Protein AF-A0A2G2KDD6-F1 (afdb_monomer_lite)

pLDDT: mean 75.96, std 19.46, range [23.91, 97.25]

Secondary structure (DSSP, 8-state):
---EEEEEETTEEEEE-SS-EEEEEEEEEETTEEEEEEEE-SSSTTPEEEEEEETTEEEE-----TTTTHHHHHBS---HHHHHHHHTTTT-EEEE--SSSEEEEEES--HHHHTTTBS-SEEEEEEETTTTEEEEEEEE----GGGHHHHHHHHHHHHT-S-------EEEEEEEEEEE-TT-S--SS-HHHHHHHHTT-EEEEEGGG--EE--HHHHS-TTHHHHHHHHHT---S-EEEE---S--S-S-EEEETTTEEEEEETTEEEEEEE--GGGHHHHHHHGGGS---------------------PEESS----TT-----TT-EEPPTTS--GGGTT-EEEEEEEEEEETTEEEEEEEEE-TTS-EEEEEEEE-TTS-EEEEEEEEETHHHHTSSEEEEEEE-TT-EEEEEEEEEETTEEEEEEEEEEEE-TTS-EEEPP---

Radius of gyration: 27.18 Å; chains: 1; bounding box: 57×74×74 Å

Structure (mmCIF, N/CA/C/O backbone):
data_AF-A0A2G2KDD6-F1
#
_entry.id   AF-A0A2G2KDD6-F1
#
loop_
_atom_site.group_PDB
_atom_site.id
_atom_site.type_symbol
_atom_site.label_atom_id
_atom_site.label_alt_id
_atom_site.label_comp_id
_atom_site.label_asym_id
_atom_site.label_entity_id
_atom_site.label_seq_id
_atom_site.pdbx_PDB_ins_code
_atom_site.Cartn_x
_atom_site.Cartn_y
_atom_site.Cartn_z
_atom_site.occupancy
_atom_site.B_iso_or_equiv
_atom_site.auth_seq_id
_atom_site.auth_comp_id
_atom_site.auth_asym_id
_atom_site.auth_atom_id
_atom_site.pdbx_PDB_model_num
ATOM 1 N N . MET A 1 1 ? -20.184 -15.729 -10.595 1.00 48.69 1 MET A N 1
ATOM 2 C CA . MET A 1 1 ? -18.726 -15.557 -10.442 1.00 48.69 1 MET A CA 1
ATOM 3 C C . MET A 1 1 ? -18.075 -16.156 -11.682 1.00 48.69 1 MET A C 1
ATOM 5 O O . MET A 1 1 ? -18.224 -17.353 -11.896 1.00 48.69 1 MET A O 1
ATOM 9 N N . TYR A 1 2 ? -17.513 -15.329 -12.568 1.00 55.03 2 TYR A N 1
ATOM 10 C CA . TYR A 1 2 ? -16.900 -15.782 -13.824 1.00 55.03 2 TYR A CA 1
ATOM 11 C C . TYR A 1 2 ? -15.396 -15.955 -13.609 1.00 55.03 2 TYR A C 1
ATOM 13 O O . TYR A 1 2 ? -14.628 -15.041 -13.879 1.00 55.03 2 TYR A O 1
ATOM 21 N N . ASN A 1 3 ? -14.990 -17.127 -13.121 1.00 68.44 3 ASN A N 1
ATOM 22 C CA . ASN A 1 3 ? -13.578 -17.499 -13.069 1.00 68.44 3 ASN A CA 1
ATOM 23 C C . ASN A 1 3 ? -13.295 -18.413 -14.259 1.00 68.44 3 ASN A C 1
ATOM 25 O O . ASN A 1 3 ? -13.936 -19.456 -14.396 1.00 68.44 3 ASN A O 1
ATOM 29 N N . ASN A 1 4 ? -12.371 -18.024 -15.135 1.00 82.62 4 ASN A N 1
ATOM 30 C CA . ASN A 1 4 ? -12.001 -18.831 -16.294 1.00 82.62 4 ASN A CA 1
ATOM 31 C C . ASN A 1 4 ? -10.541 -19.271 -16.182 1.00 82.62 4 ASN A C 1
ATOM 33 O O . ASN A 1 4 ? -9.642 -18.434 -16.122 1.00 82.62 4 ASN A O 1
ATOM 37 N N . ILE A 1 5 ? -10.296 -20.581 -16.164 1.00 87.19 5 ILE A N 1
ATOM 38 C CA . ILE A 1 5 ? -8.936 -21.126 -16.162 1.00 87.19 5 ILE A CA 1
ATOM 39 C C . ILE A 1 5 ? -8.320 -20.844 -17.531 1.00 87.19 5 ILE A C 1
ATOM 41 O O . ILE A 1 5 ? -8.772 -21.355 -18.553 1.00 87.19 5 ILE A O 1
ATOM 45 N N . LYS A 1 6 ? -7.277 -20.021 -17.551 1.00 86.12 6 LYS A N 1
ATOM 46 C CA . LYS A 1 6 ? -6.586 -19.614 -18.777 1.00 86.12 6 LYS A CA 1
ATOM 47 C C . LYS A 1 6 ? -5.506 -20.610 -19.163 1.00 86.12 6 LYS A C 1
ATOM 49 O O . LYS A 1 6 ? -5.328 -20.888 -20.345 1.00 86.12 6 LYS A O 1
ATOM 54 N N . TYR A 1 7 ? -4.810 -21.164 -18.174 1.00 84.38 7 TYR A N 1
ATOM 55 C CA . TYR A 1 7 ? -3.899 -22.282 -18.374 1.00 84.38 7 TYR A CA 1
ATOM 56 C C . TYR A 1 7 ? -3.747 -23.107 -17.097 1.00 84.38 7 TYR A C 1
ATOM 58 O O . TYR A 1 7 ? -3.849 -22.588 -15.988 1.00 84.38 7 TYR A O 1
ATOM 66 N N . LEU A 1 8 ? -3.442 -24.389 -17.274 1.00 87.62 8 LEU A N 1
ATOM 67 C CA . LEU A 1 8 ? -3.068 -25.313 -16.210 1.00 87.62 8 LEU A CA 1
ATOM 68 C C . LEU A 1 8 ? -1.795 -26.049 -16.648 1.00 87.62 8 LEU A C 1
ATOM 70 O O . LEU A 1 8 ? -1.767 -26.678 -17.706 1.00 87.62 8 LEU A O 1
ATOM 74 N N . LYS A 1 9 ? -0.739 -25.934 -15.848 1.00 84.56 9 LYS A N 1
ATOM 75 C CA . LYS A 1 9 ? 0.576 -26.567 -16.016 1.00 84.56 9 LYS A CA 1
ATOM 76 C C . LYS A 1 9 ? 0.897 -27.392 -14.761 1.00 84.56 9 LYS A C 1
ATOM 78 O O . LYS A 1 9 ? 0.254 -27.176 -13.736 1.00 84.56 9 LYS A O 1
ATOM 83 N N . PRO A 1 10 ? 1.881 -28.312 -14.800 1.00 83.88 10 PRO A N 1
ATOM 84 C CA . PRO A 1 10 ? 2.167 -29.202 -13.671 1.00 83.88 10 PRO A CA 1
ATOM 85 C C . PRO A 1 10 ? 2.389 -28.496 -12.326 1.00 83.88 10 PRO A C 1
ATOM 87 O O . PRO A 1 10 ? 2.001 -29.036 -11.299 1.00 83.88 10 PRO A O 1
ATOM 90 N N . ASN A 1 11 ? 2.978 -27.299 -12.336 1.00 88.69 11 ASN A N 1
ATOM 91 C CA . ASN A 1 11 ? 3.275 -26.517 -11.138 1.00 88.69 11 ASN A CA 1
ATOM 92 C C . ASN A 1 11 ? 2.572 -25.152 -11.102 1.00 88.69 11 ASN A C 1
ATOM 94 O O . ASN A 1 11 ? 2.824 -24.388 -10.177 1.00 88.69 11 ASN A O 1
ATOM 98 N N . THR A 1 12 ? 1.724 -24.825 -12.083 1.00 90.94 12 THR A N 1
ATOM 99 C CA . THR A 1 12 ? 1.201 -23.458 -12.251 1.00 90.94 12 THR A CA 1
ATOM 100 C C . THR A 1 12 ? -0.223 -23.457 -12.779 1.00 90.94 12 THR A C 1
ATOM 102 O O . THR A 1 12 ? -0.544 -24.150 -13.743 1.00 90.94 12 THR A O 1
ATOM 105 N N . LEU A 1 13 ? -1.067 -22.613 -12.204 1.00 89.88 13 LEU A N 1
ATOM 106 C CA . LEU A 1 13 ? -2.443 -22.377 -12.610 1.00 89.88 13 LEU A CA 1
ATOM 107 C C . LEU A 1 13 ? -2.642 -20.880 -12.857 1.00 89.88 13 LEU A C 1
ATOM 109 O O . LEU A 1 13 ? -2.355 -20.063 -11.988 1.00 89.88 13 LEU A O 1
ATOM 113 N N . GLY A 1 14 ? -3.142 -20.531 -14.040 1.00 88.25 14 GLY A N 1
ATOM 114 C CA . GLY A 1 14 ? -3.530 -19.170 -14.395 1.00 88.25 14 GLY A CA 1
ATOM 115 C C . GLY A 1 14 ? -5.047 -19.051 -14.464 1.00 88.25 14 GLY A C 1
ATOM 116 O O . GLY A 1 14 ? -5.688 -19.779 -15.228 1.00 88.25 14 GLY A O 1
ATOM 117 N N . ILE A 1 15 ? -5.625 -18.135 -13.692 1.00 85.75 15 ILE A N 1
ATOM 118 C CA . ILE A 1 15 ? -7.070 -17.926 -13.585 1.00 85.75 15 ILE A CA 1
ATOM 119 C C . ILE A 1 15 ? -7.381 -16.481 -13.955 1.00 85.75 15 ILE A C 1
ATOM 121 O O . ILE A 1 15 ? -6.818 -15.548 -13.399 1.00 85.75 15 ILE A O 1
ATOM 125 N N . GLN A 1 16 ? -8.310 -16.295 -14.884 1.00 81.75 16 GLN A N 1
ATOM 126 C CA . GLN A 1 16 ? -8.966 -15.013 -15.078 1.00 81.75 16 GLN A CA 1
ATOM 127 C C . GLN A 1 16 ? -10.096 -14.882 -14.064 1.00 81.75 16 GLN A C 1
ATOM 129 O O . GLN A 1 16 ? -11.011 -15.708 -14.063 1.00 81.75 16 GLN A O 1
ATOM 134 N N . VAL A 1 17 ? -10.038 -13.838 -13.260 1.00 77.94 17 VAL A N 1
ATOM 135 C CA . VAL A 1 17 ? -11.069 -13.372 -12.336 1.00 77.94 17 VAL A CA 1
ATOM 136 C C . VAL A 1 17 ? -11.617 -12.017 -12.824 1.00 77.94 17 VAL A C 1
ATOM 138 O O . VAL A 1 17 ? -11.242 -11.545 -13.903 1.00 77.94 17 VAL A O 1
ATOM 141 N N . VAL A 1 18 ? -12.576 -11.434 -12.096 1.00 72.44 18 VAL A N 1
ATOM 142 C CA . VAL A 1 18 ? -13.334 -10.239 -12.530 1.00 72.44 18 VAL A CA 1
ATOM 143 C C . VAL A 1 18 ? -12.451 -8.996 -12.631 1.00 72.44 18 VAL A C 1
ATOM 145 O O . VAL A 1 18 ? -12.597 -8.225 -13.573 1.00 72.44 18 VAL A O 1
ATOM 148 N N . ASP A 1 19 ? -11.535 -8.832 -11.686 1.00 68.88 19 ASP A N 1
ATOM 149 C CA . ASP A 1 19 ? -10.573 -7.733 -11.600 1.00 68.88 19 ASP A CA 1
ATOM 150 C C . ASP A 1 19 ? -9.316 -7.979 -12.447 1.00 68.88 19 ASP A C 1
ATOM 152 O O . ASP A 1 19 ? -8.638 -7.025 -12.801 1.00 68.88 19 ASP A O 1
ATOM 156 N N . GLY A 1 20 ? -9.055 -9.219 -12.886 1.00 72.44 20 GLY A N 1
ATOM 157 C CA . GLY A 1 20 ? -8.126 -9.527 -13.981 1.00 72.44 20 GLY A CA 1
ATOM 158 C C . GLY A 1 20 ? -7.451 -10.899 -13.876 1.00 72.44 20 GLY A C 1
ATOM 159 O O . GLY A 1 20 ? -8.144 -11.912 -13.855 1.00 72.44 20 GLY A O 1
ATOM 160 N N . PHE A 1 21 ? -6.120 -10.985 -13.964 1.00 78.38 21 PHE A N 1
ATOM 161 C CA . PHE A 1 21 ? -5.413 -12.263 -14.133 1.00 78.38 21 PHE A CA 1
ATOM 162 C C . PHE A 1 21 ? -4.588 -12.649 -12.909 1.00 78.38 21 PHE A C 1
ATOM 164 O O . PHE A 1 21 ? -3.658 -11.943 -12.528 1.00 78.38 21 PHE A O 1
ATOM 171 N N . TRP A 1 22 ? -4.884 -13.806 -12.328 1.00 82.06 22 TRP A N 1
ATOM 172 C CA . TRP A 1 22 ? -4.169 -14.343 -11.177 1.00 82.06 22 TRP A CA 1
ATOM 173 C C . TRP A 1 22 ? -3.354 -15.562 -11.584 1.00 82.06 22 TRP A C 1
ATOM 175 O O . TRP A 1 22 ? -3.821 -16.422 -12.336 1.00 82.06 22 TRP A O 1
ATOM 185 N N . THR A 1 23 ? -2.137 -15.660 -11.058 1.00 84.94 23 THR A N 1
ATOM 186 C CA . THR A 1 23 ? -1.315 -16.867 -11.205 1.00 84.94 23 THR A CA 1
ATOM 187 C C . THR A 1 23 ? -1.037 -17.471 -9.845 1.00 84.94 23 THR A C 1
ATOM 189 O O . THR A 1 23 ? -0.667 -16.750 -8.928 1.00 84.94 23 THR A O 1
ATOM 192 N N . LEU A 1 24 ? -1.159 -18.790 -9.736 1.00 89.19 24 LEU A N 1
ATOM 193 C CA . LEU A 1 24 ? -0.722 -19.582 -8.593 1.00 89.19 24 LEU A CA 1
ATOM 194 C C . LEU A 1 24 ? 0.336 -20.574 -9.064 1.00 89.19 24 LEU A C 1
ATOM 196 O O . LEU A 1 24 ? 0.113 -21.293 -10.035 1.00 89.19 24 LEU A O 1
ATOM 200 N N . SER A 1 25 ? 1.469 -20.631 -8.371 1.00 90.19 25 SER A N 1
ATOM 201 C CA . SER A 1 25 ? 2.602 -21.496 -8.712 1.00 90.19 25 SER A CA 1
ATOM 202 C C . SER A 1 25 ? 3.113 -22.222 -7.478 1.00 90.19 25 SER A C 1
ATOM 204 O O . SER A 1 25 ? 3.198 -21.619 -6.414 1.00 90.19 25 SER A O 1
ATOM 206 N N . ILE A 1 26 ? 3.475 -23.494 -7.616 1.00 91.25 26 ILE A N 1
ATOM 207 C CA . ILE A 1 26 ? 3.926 -24.350 -6.517 1.00 91.25 26 ILE A CA 1
ATOM 208 C C . ILE A 1 26 ? 5.371 -24.788 -6.772 1.00 91.25 26 ILE A C 1
ATOM 210 O O . ILE A 1 26 ? 5.680 -25.342 -7.825 1.00 91.25 26 ILE A O 1
ATOM 214 N N . TYR A 1 27 ? 6.246 -24.577 -5.792 1.00 89.38 27 TYR A N 1
ATOM 215 C CA . TYR A 1 27 ? 7.662 -24.944 -5.836 1.00 89.38 27 TYR A CA 1
ATOM 216 C C . TYR A 1 27 ? 7.973 -25.942 -4.723 1.00 89.38 27 TYR A C 1
ATOM 218 O O . TYR A 1 27 ? 7.815 -25.639 -3.544 1.00 89.38 27 TYR A O 1
ATOM 226 N N . GLU A 1 28 ? 8.401 -27.150 -5.079 1.00 89.69 28 GLU A N 1
ATOM 227 C CA . GLU A 1 28 ? 8.675 -28.216 -4.109 1.00 89.69 28 GLU A CA 1
ATOM 228 C C . GLU A 1 28 ? 10.128 -28.178 -3.615 1.00 89.69 28 GLU A C 1
ATOM 230 O O . GLU A 1 28 ? 11.074 -28.314 -4.403 1.00 89.69 28 GLU A O 1
ATOM 235 N N . PHE A 1 29 ? 10.301 -28.053 -2.295 1.00 80.06 29 PHE A N 1
ATOM 236 C CA . PHE A 1 29 ? 11.609 -28.106 -1.640 1.00 80.06 29 PHE A CA 1
ATOM 237 C C . PHE A 1 29 ? 11.985 -29.529 -1.228 1.00 80.06 29 PHE A C 1
ATOM 239 O O . PHE A 1 29 ? 13.093 -29.985 -1.512 1.00 80.06 29 PHE A O 1
ATOM 246 N N . ASN A 1 30 ? 11.071 -30.223 -0.548 1.00 81.31 30 ASN A N 1
ATOM 247 C CA . ASN A 1 30 ? 11.220 -31.615 -0.133 1.00 81.31 30 ASN A CA 1
ATOM 248 C C . ASN A 1 30 ? 9.843 -32.285 0.035 1.00 81.31 30 ASN A C 1
ATOM 250 O O . ASN A 1 30 ? 8.805 -31.667 -0.207 1.00 81.31 30 ASN A O 1
ATOM 254 N N . GLU A 1 31 ? 9.833 -33.566 0.417 1.00 80.75 31 GLU A N 1
ATOM 255 C CA . GLU A 1 31 ? 8.589 -34.299 0.670 1.00 80.75 31 GLU A CA 1
ATOM 256 C C . GLU A 1 31 ? 7.738 -33.568 1.722 1.00 80.75 31 GLU A C 1
ATOM 258 O O . GLU A 1 31 ? 8.178 -33.348 2.850 1.00 80.75 31 GLU A O 1
ATOM 263 N N . ASN A 1 32 ? 6.507 -33.209 1.342 1.00 81.38 32 ASN A N 1
ATOM 264 C CA . ASN A 1 32 ? 5.528 -32.481 2.161 1.00 81.38 32 ASN A CA 1
ATOM 265 C C . ASN A 1 32 ? 5.896 -31.032 2.519 1.00 81.38 32 ASN A C 1
ATOM 267 O O . ASN A 1 32 ? 5.319 -30.487 3.463 1.00 81.38 32 ASN A O 1
ATOM 271 N N . HIS A 1 33 ? 6.811 -30.408 1.774 1.00 84.56 33 HIS A N 1
ATOM 272 C CA . HIS A 1 33 ? 7.080 -28.976 1.863 1.00 84.56 33 HIS A CA 1
ATOM 273 C C . HIS A 1 33 ? 7.132 -28.361 0.469 1.00 84.56 33 HIS A C 1
ATOM 275 O O . HIS A 1 33 ? 8.070 -28.565 -0.313 1.00 84.56 33 HIS A O 1
ATOM 281 N N . SER A 1 34 ? 6.134 -27.539 0.200 1.00 87.56 34 SER A N 1
ATOM 282 C CA . SER A 1 34 ? 6.067 -26.738 -1.006 1.00 87.56 34 SER A CA 1
ATOM 283 C C . SER A 1 34 ? 5.897 -25.279 -0.639 1.00 87.56 34 SER A C 1
ATOM 285 O O . SER A 1 34 ? 5.432 -24.937 0.445 1.00 87.56 34 SER A O 1
ATOM 287 N N . PHE A 1 35 ? 6.259 -24.420 -1.568 1.00 84.06 35 PHE A N 1
ATOM 288 C CA . PHE A 1 35 ? 6.006 -23.004 -1.490 1.00 84.06 35 PHE A CA 1
ATOM 289 C C . PHE A 1 35 ? 5.019 -22.604 -2.565 1.00 84.06 35 PHE A C 1
ATOM 291 O O . PHE A 1 35 ? 5.130 -23.056 -3.703 1.00 84.06 35 PHE A O 1
ATOM 298 N N . ILE A 1 36 ? 4.063 -21.763 -2.205 1.00 84.69 36 ILE A N 1
ATOM 299 C CA . ILE A 1 36 ? 3.046 -21.261 -3.112 1.00 84.69 36 ILE A CA 1
ATOM 300 C C . ILE A 1 36 ? 3.358 -19.793 -3.374 1.00 84.69 36 ILE A C 1
ATOM 302 O O . ILE A 1 36 ? 3.392 -18.990 -2.446 1.00 84.69 36 ILE A O 1
ATOM 306 N N . VAL A 1 37 ? 3.581 -19.459 -4.640 1.00 84.31 37 VAL A N 1
ATOM 307 C CA . VAL A 1 37 ? 3.685 -18.084 -5.131 1.00 84.31 37 VAL A CA 1
ATOM 308 C C . VAL A 1 37 ? 2.374 -17.737 -5.797 1.00 84.31 37 VAL A C 1
ATOM 310 O O . VAL A 1 37 ? 1.948 -18.443 -6.714 1.00 84.31 37 VAL A O 1
ATOM 313 N N . THR A 1 38 ? 1.762 -16.639 -5.380 1.00 82.75 38 THR A N 1
ATOM 314 C CA . THR A 1 38 ? 0.627 -16.066 -6.099 1.00 82.75 38 THR A CA 1
ATOM 315 C C . THR A 1 38 ? 0.957 -14.659 -6.562 1.00 82.75 38 THR A C 1
ATOM 317 O O . THR A 1 38 ? 1.702 -13.949 -5.893 1.00 82.75 38 THR A O 1
ATOM 320 N N . ASN A 1 39 ? 0.442 -14.278 -7.724 1.00 75.44 39 ASN A N 1
ATOM 321 C CA . ASN A 1 39 ? 0.546 -12.919 -8.237 1.00 75.44 39 ASN A CA 1
ATOM 322 C C . ASN A 1 39 ? -0.846 -12.431 -8.640 1.00 75.44 39 ASN A C 1
ATOM 324 O O . ASN A 1 39 ? -1.524 -13.117 -9.419 1.00 75.44 39 ASN A O 1
ATOM 328 N N . ASN A 1 40 ? -1.221 -11.259 -8.128 1.00 67.19 40 ASN A N 1
ATOM 329 C CA . ASN A 1 40 ? -2.346 -10.474 -8.613 1.00 67.19 40 ASN A CA 1
ATOM 330 C C . ASN A 1 40 ? -1.846 -9.432 -9.636 1.00 67.19 40 ASN A C 1
ATOM 332 O O . ASN A 1 40 ? -1.240 -8.433 -9.259 1.00 67.19 40 ASN A O 1
ATOM 336 N N . ILE A 1 41 ? -2.100 -9.654 -10.934 1.00 57.66 41 ILE A N 1
ATOM 337 C CA . ILE A 1 41 ? -1.591 -8.794 -12.028 1.00 57.66 41 ILE A CA 1
ATOM 338 C C . ILE A 1 41 ? -2.338 -7.437 -12.120 1.00 57.66 41 ILE A C 1
ATOM 340 O O . ILE A 1 41 ? -2.018 -6.593 -12.951 1.00 57.66 41 ILE A O 1
ATOM 344 N N . VAL A 1 42 ? -3.354 -7.190 -11.291 1.00 49.00 42 VAL A N 1
ATOM 345 C CA . VAL A 1 42 ? -4.355 -6.126 -11.497 1.00 49.00 42 VAL A CA 1
ATOM 346 C C . VAL A 1 42 ? -4.782 -5.499 -10.175 1.00 49.00 42 VAL A C 1
ATOM 348 O O . VAL A 1 42 ? -5.031 -6.204 -9.205 1.00 49.00 42 VAL A O 1
ATOM 351 N N . GLY A 1 43 ? -4.877 -4.168 -10.147 1.00 41.41 43 GLY A N 1
ATOM 352 C CA . GLY A 1 43 ? -5.317 -3.382 -8.986 1.00 41.41 43 GLY A CA 1
ATOM 353 C C . GLY A 1 43 ? -4.218 -3.096 -7.958 1.00 41.41 43 GLY A C 1
ATOM 354 O O . GLY A 1 43 ? -4.056 -1.951 -7.555 1.00 41.41 43 GLY A O 1
ATOM 355 N N . ASP A 1 44 ? -3.379 -4.084 -7.627 1.00 47.06 44 ASP A N 1
ATOM 356 C CA . ASP A 1 44 ? -2.495 -4.009 -6.447 1.00 47.06 44 ASP A CA 1
ATOM 357 C C . ASP A 1 44 ? -0.993 -3.935 -6.785 1.00 47.06 44 ASP A C 1
ATOM 359 O O . ASP A 1 44 ? -0.163 -4.568 -6.130 1.00 47.06 44 ASP A O 1
ATOM 363 N N . ARG A 1 45 ? -0.614 -3.202 -7.843 1.00 52.00 45 ARG A N 1
ATOM 364 C CA . ARG A 1 45 ? 0.801 -2.976 -8.230 1.00 52.00 45 ARG A CA 1
ATOM 365 C C . ARG A 1 45 ? 1.640 -4.260 -8.416 1.00 52.00 45 ARG A C 1
ATOM 367 O O . ARG A 1 45 ? 2.849 -4.241 -8.202 1.00 52.00 45 ARG A O 1
ATOM 374 N N . ASN A 1 46 ? 1.035 -5.365 -8.867 1.00 58.38 46 ASN A N 1
ATOM 375 C CA . ASN A 1 46 ? 1.704 -6.666 -9.037 1.00 58.38 46 ASN A CA 1
ATOM 376 C C . ASN A 1 46 ? 2.282 -7.257 -7.737 1.00 58.38 46 ASN A C 1
ATOM 378 O O . ASN A 1 46 ? 3.415 -7.750 -7.710 1.00 58.38 46 ASN A O 1
ATOM 382 N N . ASN A 1 47 ? 1.522 -7.211 -6.643 1.00 65.88 47 ASN A N 1
ATOM 383 C CA . ASN A 1 47 ? 1.983 -7.789 -5.389 1.00 65.88 47 ASN A CA 1
ATOM 384 C C . ASN A 1 47 ? 2.114 -9.324 -5.496 1.00 65.88 47 ASN A C 1
ATOM 386 O O . ASN A 1 47 ? 1.157 -10.037 -5.823 1.00 65.88 47 ASN A O 1
ATOM 390 N N . ILE A 1 48 ? 3.311 -9.842 -5.204 1.00 74.94 48 ILE A N 1
ATOM 391 C CA . ILE A 1 48 ? 3.539 -11.279 -5.049 1.00 74.94 48 ILE A CA 1
ATOM 392 C C . ILE A 1 48 ? 3.248 -11.656 -3.603 1.00 74.94 48 ILE A C 1
ATOM 394 O O . ILE A 1 48 ? 3.929 -11.200 -2.688 1.00 74.94 48 ILE A O 1
ATOM 398 N N . GLN A 1 49 ? 2.337 -12.604 -3.407 1.00 76.50 49 GLN A N 1
ATOM 399 C CA . GLN A 1 49 ? 2.150 -13.244 -2.110 1.00 76.50 49 GLN A CA 1
ATOM 400 C C . GLN A 1 49 ? 2.786 -14.625 -2.073 1.00 76.50 49 GLN A C 1
ATOM 402 O O . GLN A 1 49 ? 2.870 -15.339 -3.079 1.00 76.50 49 GLN A O 1
ATOM 407 N N . THR A 1 50 ? 3.228 -15.000 -0.879 1.00 78.75 50 THR A N 1
ATOM 408 C CA . THR A 1 50 ? 4.031 -16.190 -0.654 1.00 78.75 50 THR A CA 1
ATOM 409 C C . THR A 1 50 ? 3.531 -16.996 0.540 1.00 78.75 50 THR A C 1
ATOM 411 O O . THR A 1 50 ? 3.284 -16.461 1.619 1.00 78.75 50 THR A O 1
ATOM 414 N N . PHE A 1 51 ? 3.390 -18.311 0.361 1.00 84.19 51 PHE A N 1
ATOM 415 C CA . PHE A 1 51 ? 2.890 -19.208 1.403 1.00 84.19 51 PHE A CA 1
ATOM 416 C C . PHE A 1 51 ? 3.740 -20.466 1.512 1.00 84.19 51 PHE A C 1
ATOM 418 O O . PHE A 1 51 ? 4.136 -21.056 0.508 1.00 84.19 51 PHE A O 1
ATOM 425 N N . ASN A 1 52 ? 3.937 -20.940 2.737 1.00 84.12 52 ASN A N 1
ATOM 426 C CA . ASN A 1 52 ? 4.430 -22.287 2.982 1.00 84.12 52 ASN A CA 1
ATOM 427 C C . ASN A 1 52 ? 3.269 -23.273 2.985 1.00 84.12 52 ASN A C 1
ATOM 429 O O . ASN A 1 52 ? 2.270 -23.069 3.668 1.00 84.12 52 ASN A O 1
ATOM 433 N N . PHE A 1 53 ? 3.443 -24.383 2.281 1.00 86.88 53 PHE A N 1
ATOM 434 C CA . PHE A 1 53 ? 2.582 -25.548 2.360 1.00 86.88 53 PHE A CA 1
ATOM 435 C C . PHE A 1 53 ? 3.361 -26.701 2.983 1.00 86.88 53 PHE A C 1
ATOM 437 O O . PHE A 1 53 ? 4.161 -27.358 2.317 1.00 86.88 53 PHE A O 1
ATOM 444 N N . ILE A 1 54 ? 3.152 -26.922 4.281 1.00 85.81 54 ILE A N 1
ATOM 445 C CA . ILE A 1 54 ? 3.864 -27.935 5.063 1.00 85.81 54 ILE A CA 1
ATOM 446 C C . ILE A 1 54 ? 2.842 -28.872 5.698 1.00 85.81 54 ILE A C 1
ATOM 448 O O . ILE A 1 54 ? 1.941 -28.420 6.402 1.00 85.81 54 ILE A O 1
ATOM 452 N N . ASN A 1 55 ? 2.989 -30.184 5.491 1.00 86.44 55 ASN A N 1
ATOM 453 C CA . ASN A 1 55 ? 2.131 -31.206 6.112 1.00 86.44 55 ASN A CA 1
ATOM 454 C C . ASN A 1 55 ? 0.622 -30.926 5.940 1.00 86.44 55 ASN A C 1
ATOM 456 O O . ASN A 1 55 ? -0.145 -30.970 6.904 1.00 86.44 55 ASN A O 1
ATOM 460 N N . ASN A 1 56 ? 0.201 -30.617 4.709 1.00 83.62 56 ASN A N 1
ATOM 461 C CA . ASN A 1 56 ? -1.179 -30.260 4.350 1.00 83.62 56 ASN A CA 1
ATOM 462 C C . ASN A 1 56 ? -1.731 -28.998 5.033 1.00 83.62 56 ASN A C 1
ATOM 464 O O . ASN A 1 56 ? -2.947 -28.820 5.105 1.00 83.62 56 ASN A O 1
ATOM 468 N N . LYS A 1 57 ? -0.862 -28.112 5.525 1.00 87.00 57 LYS A N 1
ATOM 469 C CA . LYS A 1 57 ? -1.249 -26.810 6.068 1.00 87.00 57 LYS A CA 1
ATOM 470 C C . LYS A 1 57 ? -0.605 -25.698 5.262 1.00 87.00 57 LYS A C 1
ATOM 472 O O . LYS A 1 57 ? 0.603 -25.720 5.041 1.00 87.00 57 LYS A O 1
ATOM 477 N N . ILE A 1 58 ? -1.426 -24.738 4.849 1.00 86.38 58 ILE A N 1
ATOM 478 C CA . ILE A 1 58 ? -0.964 -23.478 4.275 1.00 86.38 58 ILE A CA 1
ATOM 479 C C . ILE A 1 58 ? -0.750 -22.513 5.438 1.00 86.38 58 ILE A C 1
ATOM 481 O O . ILE A 1 58 ? -1.654 -22.298 6.242 1.00 86.38 58 ILE A O 1
ATOM 485 N N . THR A 1 59 ? 0.445 -21.954 5.532 1.00 81.19 59 THR A N 1
ATOM 486 C CA . THR A 1 59 ? 0.785 -20.884 6.468 1.00 81.19 59 THR A CA 1
ATOM 487 C C . THR A 1 59 ? 1.369 -19.733 5.661 1.00 81.19 59 THR A C 1
ATOM 489 O O . THR A 1 59 ? 2.276 -19.995 4.860 1.00 81.19 59 THR A O 1
ATOM 492 N N . PRO A 1 60 ? 0.903 -18.488 5.853 1.00 73.50 60 PRO A N 1
ATOM 493 C CA . PRO A 1 60 ? 1.570 -17.322 5.288 1.00 73.50 60 PRO A CA 1
ATOM 494 C C . PRO A 1 60 ? 3.056 -17.377 5.640 1.00 73.50 60 PRO A C 1
ATOM 496 O O . PRO A 1 60 ? 3.416 -17.654 6.788 1.00 73.50 60 PRO A O 1
ATOM 499 N N . LEU A 1 61 ? 3.931 -17.199 4.651 1.00 66.62 61 LEU A N 1
ATOM 500 C CA . LEU A 1 61 ? 5.336 -16.990 4.965 1.00 66.62 61 LEU A CA 1
ATOM 501 C C . LEU A 1 61 ? 5.467 -15.513 5.336 1.00 66.62 61 LEU A C 1
ATOM 503 O O . LEU A 1 61 ? 5.087 -14.667 4.531 1.00 66.62 61 LEU A O 1
ATOM 507 N N . LYS A 1 62 ? 6.008 -15.196 6.523 1.00 54.59 62 LYS A N 1
ATOM 508 C CA . LYS A 1 62 ? 6.475 -13.834 6.836 1.00 54.59 62 LYS A CA 1
ATOM 509 C C . LYS A 1 62 ? 7.327 -13.400 5.649 1.00 54.59 62 LYS A C 1
ATOM 511 O O . LYS A 1 62 ? 8.331 -14.069 5.411 1.00 54.59 62 LYS A O 1
ATOM 516 N N . MET A 1 63 ? 6.853 -12.427 4.860 1.00 48.97 63 MET A N 1
ATOM 517 C CA . MET A 1 63 ? 7.313 -12.172 3.490 1.00 48.97 63 MET A CA 1
ATOM 518 C C . MET A 1 63 ? 8.838 -12.062 3.440 1.00 48.97 63 MET A C 1
ATOM 520 O O . MET A 1 63 ? 9.400 -10.976 3.545 1.00 48.97 63 MET A O 1
ATOM 524 N N . ILE A 1 64 ? 9.534 -13.174 3.205 1.00 52.34 64 ILE A N 1
ATOM 525 C CA . ILE A 1 64 ? 10.806 -13.090 2.520 1.00 52.34 64 ILE A CA 1
ATOM 526 C C . ILE A 1 64 ? 10.364 -12.821 1.097 1.00 52.34 64 ILE A C 1
ATOM 528 O O . ILE A 1 64 ? 10.007 -13.745 0.364 1.00 52.34 64 ILE A O 1
ATOM 532 N N . ASN A 1 65 ? 10.273 -11.541 0.740 1.00 60.59 65 ASN A N 1
ATOM 533 C CA . ASN A 1 65 ? 10.047 -11.155 -0.635 1.00 60.59 65 ASN A CA 1
ATOM 534 C C . ASN A 1 65 ? 11.313 -11.565 -1.395 1.00 60.59 65 ASN A C 1
ATOM 536 O O . ASN A 1 65 ? 12.235 -10.776 -1.571 1.00 60.59 65 ASN A O 1
ATOM 540 N N . TRP A 1 66 ? 11.409 -12.843 -1.781 1.00 67.12 66 TRP A N 1
ATOM 541 C CA . TRP A 1 66 ? 12.550 -13.395 -2.520 1.00 67.12 66 TRP A CA 1
ATOM 542 C C . TRP A 1 66 ? 12.818 -12.602 -3.802 1.00 67.12 66 TRP A C 1
ATOM 544 O O . TRP A 1 66 ? 13.944 -12.559 -4.302 1.00 67.12 66 TRP A O 1
ATOM 554 N N . PHE A 1 67 ? 11.779 -11.926 -4.282 1.00 74.06 67 PHE A N 1
ATO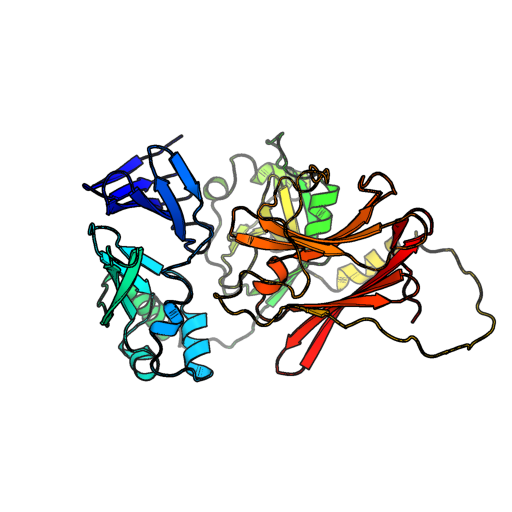M 555 C CA . PHE A 1 67 ? 11.775 -11.072 -5.450 1.00 74.06 67 PHE A CA 1
ATOM 556 C C . PHE A 1 67 ? 11.686 -9.579 -5.093 1.00 74.06 67 PHE A C 1
ATOM 558 O O . PHE A 1 67 ? 11.525 -8.765 -5.985 1.00 74.06 67 PHE A O 1
ATOM 565 N N . GLY A 1 68 ? 11.806 -9.196 -3.822 1.00 71.44 68 GLY A N 1
ATOM 566 C CA . GLY A 1 68 ? 11.738 -7.808 -3.372 1.00 71.44 68 GLY A CA 1
ATOM 567 C C . GLY A 1 68 ? 12.961 -7.014 -3.801 1.00 71.44 68 GLY A C 1
ATOM 568 O O . GLY A 1 68 ? 14.084 -7.540 -3.806 1.00 71.44 68 GLY A O 1
ATOM 569 N N . GLY A 1 69 ? 12.732 -5.759 -4.198 1.00 73.50 69 GLY A N 1
ATOM 570 C CA . GLY A 1 69 ? 13.774 -4.863 -4.691 1.00 73.50 69 GLY A CA 1
ATOM 571 C C . GLY A 1 69 ? 14.542 -5.431 -5.888 1.00 73.50 69 GLY A C 1
ATOM 572 O O . GLY A 1 69 ? 15.733 -5.150 -6.044 1.00 73.50 69 GLY A O 1
ATOM 573 N N . PHE A 1 70 ? 13.929 -6.311 -6.687 1.00 80.62 70 PHE A N 1
ATOM 574 C CA . PHE A 1 70 ? 14.610 -6.947 -7.815 1.00 80.62 70 PHE A CA 1
ATOM 575 C C . PHE A 1 70 ? 14.970 -5.932 -8.901 1.00 80.62 70 PHE A C 1
ATOM 577 O O . PHE A 1 70 ? 15.993 -6.076 -9.563 1.00 80.62 70 PHE A O 1
ATOM 584 N N . GLU A 1 71 ? 14.167 -4.888 -9.043 1.00 83.31 71 GLU A N 1
ATOM 585 C CA . GLU A 1 71 ? 14.360 -3.777 -9.956 1.00 83.31 71 GLU A CA 1
ATOM 586 C C . GLU A 1 71 ? 15.706 -3.081 -9.740 1.00 83.31 71 GLU A C 1
ATOM 588 O O . GLU A 1 71 ? 16.451 -2.853 -10.692 1.00 83.31 71 GLU A O 1
ATOM 593 N N . TYR A 1 72 ? 16.121 -2.899 -8.486 1.00 87.50 72 TYR A N 1
ATOM 594 C CA . TYR A 1 72 ? 17.443 -2.361 -8.167 1.00 87.50 72 TYR A CA 1
ATOM 595 C C . TYR A 1 72 ? 18.576 -3.332 -8.524 1.00 87.50 72 TYR A C 1
ATOM 597 O O . TYR A 1 72 ? 19.710 -2.914 -8.751 1.00 87.50 72 TYR A O 1
ATOM 605 N N . LYS A 1 73 ? 18.296 -4.637 -8.634 1.00 89.56 73 LYS A N 1
ATOM 606 C CA . LYS A 1 73 ? 19.283 -5.640 -9.080 1.00 89.56 73 LYS A CA 1
ATOM 607 C C . LYS A 1 73 ? 19.514 -5.582 -10.594 1.00 89.56 73 LYS A C 1
ATOM 609 O O . LYS A 1 73 ? 20.537 -6.093 -11.061 1.00 89.56 73 LYS A O 1
ATOM 614 N N . LEU A 1 74 ? 18.619 -4.931 -11.348 1.00 90.06 74 LEU A N 1
ATOM 615 C CA . LEU A 1 74 ? 18.816 -4.635 -12.768 1.00 90.06 74 LEU A CA 1
ATOM 616 C C . LEU A 1 74 ? 19.846 -3.523 -12.988 1.00 90.06 74 LEU A C 1
ATOM 618 O O . LEU A 1 74 ? 20.500 -3.520 -14.029 1.00 90.06 74 LEU A O 1
ATOM 622 N N . LEU A 1 75 ? 20.030 -2.610 -12.030 1.00 91.50 75 LEU A N 1
ATOM 623 C CA . LEU A 1 75 ? 20.914 -1.454 -12.178 1.00 91.50 75 LEU A CA 1
ATOM 624 C C . LEU A 1 75 ? 22.388 -1.858 -12.353 1.00 91.50 75 LEU A C 1
ATOM 626 O O . LEU A 1 75 ? 22.908 -2.778 -11.705 1.00 91.50 75 LEU A O 1
ATOM 630 N N . ILE A 1 76 ? 23.087 -1.148 -13.237 1.00 92.25 76 ILE A N 1
ATOM 631 C CA . ILE A 1 76 ? 24.552 -1.165 -13.343 1.00 92.25 76 ILE A CA 1
ATOM 632 C C . ILE A 1 76 ? 25.143 -0.318 -12.214 1.00 92.25 76 ILE A C 1
ATOM 634 O O . ILE A 1 76 ? 26.089 -0.755 -11.556 1.00 92.25 76 ILE A O 1
ATOM 638 N N . ASN A 1 77 ? 24.570 0.866 -11.985 1.00 82.62 77 ASN A N 1
ATOM 639 C CA . ASN A 1 77 ? 24.948 1.832 -10.962 1.00 82.62 77 ASN A CA 1
ATOM 640 C C . ASN A 1 77 ? 23.699 2.475 -10.324 1.00 82.62 77 ASN A C 1
ATOM 642 O O . ASN A 1 77 ? 22.626 2.515 -10.915 1.00 82.62 77 ASN A O 1
ATOM 646 N N . ASN A 1 78 ? 23.855 2.995 -9.107 1.00 86.19 78 ASN A N 1
ATOM 647 C CA . ASN A 1 78 ? 22.771 3.635 -8.354 1.00 86.19 78 ASN A CA 1
ATOM 648 C C . ASN A 1 78 ? 22.897 5.165 -8.424 1.00 86.19 78 ASN A C 1
ATOM 650 O O . ASN A 1 78 ? 22.928 5.834 -7.392 1.00 86.19 78 ASN A O 1
ATOM 654 N N . THR A 1 79 ? 23.089 5.720 -9.622 1.00 90.69 79 THR A N 1
ATOM 655 C CA . THR A 1 79 ? 23.066 7.179 -9.813 1.00 90.69 79 THR A CA 1
ATOM 656 C C . THR A 1 79 ? 21.626 7.678 -9.784 1.00 90.69 79 THR A C 1
ATOM 658 O O . THR A 1 79 ? 20.727 6.940 -10.183 1.00 90.69 79 THR A O 1
ATOM 661 N N . THR A 1 80 ? 21.414 8.924 -9.352 1.00 90.06 80 THR A N 1
ATOM 662 C CA . THR A 1 80 ? 20.081 9.545 -9.278 1.00 90.06 80 THR A CA 1
ATOM 663 C C . THR A 1 80 ? 19.313 9.385 -10.590 1.00 90.06 80 THR A C 1
ATOM 665 O O . THR A 1 80 ? 18.234 8.810 -10.578 1.00 90.06 80 THR A O 1
ATOM 668 N N . ASP A 1 81 ? 19.936 9.712 -11.725 1.00 90.12 81 ASP A N 1
ATOM 669 C CA . ASP A 1 81 ? 19.322 9.596 -13.055 1.00 90.12 81 ASP A CA 1
ATOM 670 C C . ASP A 1 81 ? 18.847 8.168 -13.391 1.00 90.12 81 ASP A C 1
ATOM 672 O O . ASP A 1 81 ? 17.826 7.978 -14.045 1.00 90.12 81 ASP A O 1
ATOM 676 N N . CYS A 1 82 ? 19.579 7.138 -12.951 1.00 91.75 82 CYS A N 1
ATOM 677 C CA . CYS A 1 82 ? 19.216 5.747 -13.232 1.00 91.75 82 CYS A CA 1
ATOM 678 C C . CYS A 1 82 ? 18.127 5.231 -12.287 1.00 91.75 82 CYS A C 1
ATOM 680 O O . CYS A 1 82 ? 17.343 4.370 -12.681 1.00 91.75 82 CYS A O 1
ATOM 682 N N . ILE A 1 83 ? 18.072 5.760 -11.062 1.00 88.00 83 ILE A N 1
ATOM 683 C CA . ILE A 1 83 ? 16.987 5.495 -10.113 1.00 88.00 83 ILE A CA 1
ATOM 684 C C . ILE A 1 83 ? 15.704 6.170 -10.602 1.00 88.00 83 ILE A C 1
ATOM 686 O O . ILE A 1 83 ? 14.689 5.494 -10.706 1.00 88.00 83 ILE A O 1
ATOM 690 N N . GLU A 1 84 ? 15.760 7.438 -11.013 1.00 86.75 84 GLU A N 1
ATOM 691 C CA . GLU A 1 84 ? 14.613 8.131 -11.611 1.00 86.75 84 GLU A CA 1
ATOM 692 C C . GLU A 1 84 ? 14.131 7.417 -12.879 1.00 86.75 84 GLU A C 1
ATOM 694 O O . GLU A 1 84 ? 12.935 7.199 -13.064 1.00 86.75 84 GLU A O 1
ATOM 699 N N . LEU A 1 85 ? 15.051 6.988 -13.753 1.00 87.38 85 LEU A N 1
ATOM 700 C CA . LEU A 1 85 ? 14.689 6.211 -14.939 1.00 87.38 85 LEU A CA 1
ATOM 701 C C . LEU A 1 85 ? 14.024 4.878 -14.567 1.00 87.38 85 LEU A C 1
ATOM 703 O O . LEU A 1 85 ? 13.111 4.447 -15.269 1.00 87.38 85 LEU A O 1
ATOM 707 N N . LEU A 1 86 ? 14.463 4.224 -13.488 1.00 85.81 86 LEU A N 1
ATOM 708 C CA . LEU A 1 86 ? 13.819 3.015 -12.986 1.00 85.81 86 LEU A CA 1
ATOM 709 C C . LEU A 1 86 ? 12.397 3.332 -12.526 1.00 85.81 86 LEU A C 1
ATOM 711 O O . LEU A 1 86 ? 11.465 2.723 -13.043 1.00 85.81 86 LEU A O 1
ATOM 715 N N . GLU A 1 87 ? 12.248 4.304 -11.625 1.00 82.69 87 GLU A N 1
ATOM 716 C CA . GLU A 1 87 ? 10.987 4.717 -11.000 1.00 82.69 87 GLU A CA 1
ATOM 717 C C . GLU A 1 87 ? 9.933 5.129 -12.030 1.00 82.69 87 GLU A C 1
ATOM 719 O O . GLU A 1 87 ? 8.812 4.620 -12.008 1.00 82.69 87 GLU A O 1
ATOM 724 N N . ASN A 1 88 ? 10.333 5.916 -13.030 1.00 80.19 88 ASN A N 1
ATOM 725 C CA . ASN A 1 88 ? 9.470 6.341 -14.135 1.00 80.19 88 ASN A CA 1
ATOM 726 C C . ASN A 1 88 ? 8.990 5.181 -15.031 1.00 80.19 88 ASN A C 1
ATOM 728 O O . ASN A 1 88 ? 8.046 5.343 -15.804 1.00 80.19 88 ASN A O 1
ATOM 732 N N . ASN A 1 89 ? 9.631 4.010 -14.954 1.00 77.31 89 ASN A N 1
ATOM 733 C CA . ASN A 1 89 ? 9.296 2.822 -15.741 1.00 77.31 89 ASN A CA 1
ATOM 734 C C . ASN A 1 89 ? 8.748 1.654 -14.889 1.00 77.31 89 ASN A C 1
ATOM 736 O O . ASN A 1 89 ? 8.519 0.569 -15.431 1.00 77.31 89 ASN A O 1
ATOM 740 N N . LEU A 1 90 ? 8.465 1.858 -13.592 1.00 68.12 90 LEU A N 1
ATOM 741 C CA . LEU A 1 90 ? 7.913 0.847 -12.663 1.00 68.12 90 LEU A CA 1
ATOM 742 C C . LEU A 1 90 ? 6.435 0.482 -12.912 1.00 68.12 90 LEU A C 1
ATOM 744 O O . LEU A 1 90 ? 5.798 -0.166 -12.084 1.00 68.12 90 LEU A O 1
ATOM 748 N N . VAL A 1 91 ? 5.868 0.870 -14.053 1.00 59.41 91 VAL A N 1
ATOM 749 C CA . VAL A 1 91 ? 4.418 0.819 -14.295 1.00 59.41 91 VAL A CA 1
ATOM 750 C C . VAL A 1 91 ? 3.878 -0.618 -14.337 1.00 59.41 91 VAL A C 1
ATOM 752 O O . VAL A 1 91 ? 2.727 -0.857 -13.980 1.00 59.41 91 VAL A O 1
ATOM 755 N N . SER A 1 92 ? 4.678 -1.605 -14.765 1.00 67.69 92 SER A N 1
ATOM 756 C CA . SER A 1 92 ? 4.246 -3.010 -14.743 1.00 67.69 92 SER A CA 1
ATOM 757 C C . SER A 1 92 ? 5.385 -4.024 -14.849 1.00 67.69 92 SER A C 1
ATOM 759 O O . SER A 1 92 ? 6.396 -3.799 -15.521 1.00 67.69 92 SER A O 1
ATOM 761 N N . TYR A 1 93 ? 5.166 -5.190 -14.235 1.00 78.81 93 TYR A N 1
ATOM 762 C CA . TYR A 1 93 ? 6.047 -6.347 -14.327 1.00 78.81 93 TYR A CA 1
ATOM 763 C C . TYR A 1 93 ? 5.320 -7.556 -14.889 1.00 78.81 93 TYR A C 1
ATOM 765 O O . TYR A 1 93 ? 4.163 -7.825 -14.572 1.00 78.81 93 TYR A O 1
ATOM 773 N N . ASN A 1 94 ? 6.034 -8.325 -15.702 1.00 81.94 94 ASN A N 1
ATOM 774 C CA . ASN A 1 94 ? 5.568 -9.605 -16.196 1.00 81.94 94 ASN A CA 1
ATOM 775 C C . ASN A 1 94 ? 6.300 -10.730 -15.469 1.00 81.94 94 ASN A C 1
ATOM 777 O O . ASN A 1 94 ? 7.532 -10.778 -15.457 1.00 81.94 94 ASN A O 1
ATOM 781 N N . TYR A 1 95 ? 5.530 -11.652 -14.902 1.00 83.94 95 TYR A N 1
ATOM 782 C CA . TYR A 1 95 ? 6.047 -12.791 -14.163 1.00 83.94 95 TYR A CA 1
ATOM 783 C C . TYR A 1 95 ? 5.788 -14.067 -14.942 1.00 83.94 95 TYR A C 1
ATOM 785 O O . TYR A 1 95 ? 4.651 -14.405 -15.277 1.00 83.94 95 TYR A O 1
ATOM 793 N N . ASN A 1 96 ? 6.854 -14.814 -15.192 1.00 86.69 96 ASN A N 1
ATOM 794 C CA . ASN A 1 96 ? 6.785 -16.119 -15.812 1.00 86.69 96 ASN A CA 1
ATOM 795 C C . ASN A 1 96 ? 7.143 -17.196 -14.788 1.00 86.69 96 ASN A C 1
ATOM 797 O O . ASN A 1 96 ? 8.312 -17.436 -14.489 1.00 86.69 96 ASN A O 1
ATOM 801 N N . PHE A 1 97 ? 6.110 -17.879 -14.306 1.00 87.06 97 PHE A N 1
ATOM 802 C CA . PHE A 1 97 ? 6.214 -19.005 -13.379 1.00 87.06 97 PHE A CA 1
ATOM 803 C C . PHE A 1 97 ? 6.029 -20.361 -14.075 1.00 87.06 97 PHE A C 1
ATOM 805 O O . PHE A 1 97 ? 5.593 -21.334 -13.466 1.00 87.06 97 PHE A O 1
ATOM 812 N N . SER A 1 98 ? 6.244 -20.424 -15.392 1.00 84.31 98 SER A N 1
ATOM 813 C CA . SER A 1 98 ? 5.939 -21.622 -16.189 1.00 84.31 98 SER A CA 1
ATOM 814 C C . SER A 1 98 ? 6.870 -22.805 -15.931 1.00 84.31 98 SER A C 1
ATOM 816 O O . SER A 1 98 ? 6.549 -23.913 -16.358 1.00 84.31 98 SER A O 1
ATOM 818 N N . ASP A 1 99 ? 8.029 -22.559 -15.325 1.00 90.50 99 ASP A N 1
ATOM 819 C CA . ASP A 1 99 ? 9.018 -23.573 -14.986 1.00 90.50 99 ASP A CA 1
ATOM 820 C C . ASP A 1 99 ? 8.906 -23.919 -13.493 1.00 90.50 99 ASP A C 1
ATOM 822 O O . ASP A 1 99 ? 8.572 -23.075 -12.665 1.00 90.50 99 ASP A O 1
ATOM 826 N N . LYS A 1 100 ? 9.162 -25.180 -13.150 1.00 90.44 100 LYS A N 1
ATOM 827 C CA . LYS A 1 100 ? 9.030 -25.707 -11.783 1.00 90.44 100 LYS A CA 1
ATOM 828 C C . LYS A 1 100 ? 10.180 -25.331 -10.852 1.00 90.44 100 LYS A C 1
ATOM 830 O O . LYS A 1 100 ? 10.050 -25.494 -9.645 1.00 90.44 100 LYS A O 1
ATOM 835 N N . ASP A 1 101 ? 11.310 -24.905 -11.404 1.00 91.31 101 ASP A N 1
ATOM 836 C CA . ASP A 1 101 ? 12.506 -24.536 -10.653 1.00 91.31 101 ASP A CA 1
ATOM 837 C C . ASP A 1 101 ? 12.999 -23.125 -11.043 1.00 91.31 101 ASP A C 1
ATOM 839 O O . ASP A 1 101 ? 14.001 -22.674 -10.491 1.00 91.31 101 ASP A O 1
ATOM 843 N N . ILE A 1 102 ? 12.341 -22.426 -11.982 1.00 92.19 102 ILE A N 1
ATOM 844 C CA . ILE A 1 102 ? 12.746 -21.095 -12.464 1.00 92.19 102 ILE A CA 1
ATOM 845 C C . ILE A 1 102 ? 11.582 -20.102 -12.391 1.00 92.19 102 ILE A C 1
ATOM 847 O O . ILE A 1 102 ? 10.473 -20.388 -12.835 1.00 92.19 102 ILE A O 1
ATOM 851 N N . VAL A 1 103 ? 11.882 -18.902 -11.895 1.00 89.62 103 VAL A N 1
ATOM 852 C CA . VAL A 1 103 ? 11.014 -17.723 -11.970 1.00 89.62 103 VAL A CA 1
ATOM 853 C C . VAL A 1 103 ? 11.701 -16.675 -12.827 1.00 89.62 103 VAL A C 1
ATOM 855 O O . VAL A 1 103 ? 12.852 -16.330 -12.571 1.00 89.62 103 VAL A O 1
ATOM 858 N N . GLU A 1 104 ? 11.008 -16.151 -13.833 1.00 92.44 104 GLU A N 1
ATOM 859 C CA . GLU A 1 104 ? 11.501 -15.000 -14.593 1.00 92.44 104 GLU A CA 1
ATOM 860 C C . GLU A 1 104 ? 10.620 -13.786 -14.323 1.00 92.44 104 GLU A C 1
ATOM 862 O O . GLU A 1 104 ? 9.393 -13.888 -14.354 1.00 92.44 104 GLU A O 1
ATOM 867 N N . ILE A 1 105 ? 11.257 -12.643 -14.078 1.00 89.12 105 ILE A N 1
ATOM 868 C CA . ILE A 1 105 ? 10.580 -11.369 -13.841 1.00 89.12 105 ILE A CA 1
ATOM 869 C C . ILE A 1 105 ? 11.125 -10.359 -14.838 1.00 89.12 105 ILE A C 1
ATOM 871 O O . ILE A 1 105 ? 12.337 -10.144 -14.895 1.00 89.12 105 ILE A O 1
ATOM 875 N N . SER A 1 106 ? 10.237 -9.771 -15.634 1.00 89.25 106 SER A N 1
ATOM 876 C CA . SER A 1 106 ? 10.570 -8.821 -16.696 1.00 89.25 106 SER A CA 1
ATOM 877 C C . SER A 1 106 ? 9.889 -7.477 -16.440 1.00 89.25 106 SER A C 1
ATOM 879 O O . SER A 1 106 ? 8.677 -7.435 -16.243 1.00 89.25 106 SER A O 1
ATOM 881 N N . GLY A 1 107 ? 10.655 -6.389 -16.479 1.00 85.25 107 GLY A N 1
ATOM 882 C CA . GLY A 1 107 ? 10.149 -5.016 -16.455 1.00 85.25 107 GLY A CA 1
ATOM 883 C C . GLY A 1 107 ? 10.014 -4.405 -17.845 1.00 85.25 107 GLY A C 1
ATOM 884 O O . GLY A 1 107 ? 10.596 -4.887 -18.821 1.00 85.25 107 GLY A O 1
ATOM 885 N N . ALA A 1 108 ? 9.256 -3.315 -17.926 1.00 83.38 108 ALA A N 1
ATOM 886 C CA . ALA A 1 108 ? 8.956 -2.596 -19.161 1.00 83.38 108 ALA A CA 1
ATOM 887 C C . ALA A 1 108 ? 10.093 -1.663 -19.636 1.00 83.38 108 ALA A C 1
ATOM 889 O O . ALA A 1 108 ? 9.834 -0.571 -20.127 1.00 83.38 108 ALA A O 1
ATOM 890 N N . LEU A 1 109 ? 11.355 -2.086 -19.509 1.00 86.31 109 LEU A N 1
ATOM 891 C CA . LEU A 1 109 ? 12.520 -1.287 -19.907 1.00 86.31 109 LEU A CA 1
ATOM 892 C C . LEU A 1 109 ? 12.955 -1.602 -21.344 1.00 86.31 109 LEU A C 1
ATOM 894 O O . LEU A 1 109 ? 13.099 -2.774 -21.723 1.00 86.31 109 LEU A O 1
ATOM 898 N N . ASN A 1 110 ? 13.216 -0.550 -22.123 1.00 86.75 110 ASN A N 1
ATOM 899 C CA . ASN A 1 110 ? 13.792 -0.639 -23.461 1.00 86.75 110 ASN A CA 1
ATOM 900 C C . ASN A 1 110 ? 15.324 -0.663 -23.377 1.00 86.75 110 ASN A C 1
ATOM 902 O O . ASN A 1 110 ? 15.939 0.145 -22.687 1.00 86.75 110 ASN A O 1
ATOM 906 N N . LYS A 1 111 ? 15.955 -1.579 -24.115 1.00 91.88 111 LYS A N 1
ATOM 907 C CA . LYS A 1 111 ? 17.414 -1.672 -24.161 1.00 91.88 111 LYS A CA 1
ATOM 908 C C . LYS A 1 111 ? 18.069 -0.398 -24.694 1.00 91.88 111 LYS A C 1
ATOM 910 O O . LYS A 1 111 ? 19.010 0.083 -24.082 1.00 91.88 111 LYS A O 1
ATOM 915 N N . GLU A 1 112 ? 17.592 0.130 -25.818 1.00 90.06 112 GLU A N 1
ATOM 916 C CA . GLU A 1 112 ? 18.238 1.256 -26.510 1.00 90.06 112 GLU A CA 1
ATOM 917 C C . GLU A 1 112 ? 18.274 2.519 -25.639 1.00 90.06 112 GLU A C 1
ATOM 919 O O . GLU A 1 112 ? 19.247 3.266 -25.664 1.00 90.06 112 GLU A O 1
ATOM 924 N N . GLU A 1 113 ? 17.233 2.728 -24.835 1.00 87.69 113 GLU A N 1
ATOM 925 C CA . GLU A 1 113 ? 17.076 3.915 -23.990 1.00 87.69 113 GLU A CA 1
ATOM 926 C C . GLU A 1 113 ? 17.715 3.739 -22.607 1.00 87.69 113 GLU A C 1
ATOM 928 O O . GLU A 1 113 ? 18.030 4.722 -21.942 1.00 87.69 113 GLU A O 1
ATOM 933 N N . SER A 1 114 ? 17.905 2.496 -22.152 1.00 91.19 114 SER A N 1
ATOM 934 C CA . SER A 1 114 ? 18.215 2.220 -20.747 1.00 91.19 114 SER A CA 1
ATOM 935 C C . SER A 1 114 ? 19.476 1.367 -20.530 1.00 91.19 114 SER A C 1
ATOM 937 O O . SER A 1 114 ? 19.878 1.159 -19.387 1.00 91.19 114 SER A O 1
ATOM 939 N N . GLU A 1 115 ? 20.174 0.908 -21.575 1.00 93.62 115 GLU A N 1
ATOM 940 C CA . GLU A 1 115 ? 21.369 0.051 -21.425 1.00 93.62 115 GLU A CA 1
ATOM 941 C C . GLU A 1 115 ? 22.531 0.688 -20.655 1.00 93.62 115 GLU A C 1
ATOM 943 O O . GLU A 1 115 ? 23.349 -0.028 -20.079 1.00 93.62 115 GLU A O 1
ATOM 948 N N . ASN A 1 116 ? 22.582 2.019 -20.583 1.00 94.56 116 ASN A N 1
ATOM 949 C CA . ASN A 1 116 ? 23.587 2.727 -19.790 1.00 94.56 116 ASN A CA 1
ATOM 950 C C . ASN A 1 116 ? 23.315 2.654 -18.278 1.00 94.56 116 ASN A C 1
ATOM 952 O O . ASN A 1 116 ? 24.247 2.779 -17.487 1.00 94.56 116 ASN A O 1
ATOM 956 N N . CYS A 1 117 ? 22.059 2.430 -17.884 1.00 94.19 117 CYS A N 1
ATOM 957 C CA . CYS A 1 117 ? 21.634 2.341 -16.489 1.00 94.19 117 CYS A CA 1
ATOM 958 C C . CYS A 1 117 ? 21.413 0.898 -16.022 1.00 94.19 117 CYS A C 1
ATOM 960 O O . CYS A 1 117 ? 21.610 0.607 -14.843 1.00 94.19 117 CYS A O 1
ATOM 962 N N . PHE A 1 118 ? 21.043 -0.025 -16.918 1.00 94.56 118 PHE A N 1
ATOM 963 C CA . PHE A 1 118 ? 20.621 -1.378 -16.541 1.00 94.56 118 PHE A CA 1
ATOM 964 C C . PHE A 1 118 ? 21.389 -2.485 -17.270 1.00 94.56 118 PHE A C 1
ATOM 966 O O . PHE A 1 118 ? 21.696 -2.410 -18.457 1.00 94.56 118 PHE A O 1
ATOM 973 N N . LYS A 1 119 ? 21.652 -3.579 -16.550 1.00 95.75 119 LYS A N 1
ATOM 974 C CA . LYS A 1 119 ? 22.271 -4.814 -17.062 1.00 95.75 119 LYS A CA 1
ATOM 975 C C . LYS A 1 119 ? 21.314 -5.600 -17.965 1.00 95.75 119 LYS A C 1
ATOM 977 O O . LYS A 1 119 ? 21.750 -6.392 -18.796 1.00 95.75 119 LYS A O 1
ATOM 982 N N . GLY A 1 120 ? 20.015 -5.394 -17.778 1.00 94.50 120 GLY A N 1
ATOM 983 C CA . GLY A 1 120 ? 18.932 -6.085 -18.458 1.00 94.50 120 GLY A CA 1
ATOM 984 C C . GLY A 1 120 ? 17.584 -5.505 -18.046 1.00 94.50 120 GLY A C 1
ATOM 985 O O . GLY A 1 120 ? 17.513 -4.668 -17.152 1.00 94.50 120 GLY A O 1
ATOM 986 N N . ASN A 1 121 ? 16.513 -6.002 -18.658 1.00 92.62 121 ASN A N 1
ATOM 987 C CA . ASN A 1 121 ? 15.138 -5.747 -18.215 1.00 92.62 121 ASN A CA 1
ATOM 988 C C . ASN A 1 121 ? 14.498 -6.984 -17.571 1.00 92.62 121 ASN A C 1
ATOM 990 O O . ASN A 1 121 ? 13.338 -6.939 -17.181 1.00 92.62 121 ASN A O 1
ATOM 994 N N . THR A 1 122 ? 15.219 -8.107 -17.512 1.00 93.88 122 THR A N 1
ATOM 995 C CA . THR A 1 122 ? 14.700 -9.384 -17.024 1.00 93.88 122 THR A CA 1
ATOM 996 C C . THR A 1 122 ? 15.696 -10.059 -16.094 1.00 93.88 122 THR A C 1
ATOM 998 O O . THR A 1 122 ? 16.878 -10.158 -16.424 1.00 93.88 122 THR A O 1
ATOM 1001 N N . ILE A 1 123 ? 15.204 -10.583 -14.970 1.00 94.25 123 ILE A N 1
ATOM 1002 C CA . ILE A 1 123 ? 15.964 -11.421 -14.034 1.00 94.25 123 ILE A CA 1
ATOM 1003 C C . ILE A 1 123 ? 15.412 -12.843 -14.062 1.00 94.25 123 ILE A C 1
ATOM 1005 O O . ILE A 1 123 ? 14.197 -13.041 -13.999 1.00 94.25 123 ILE A O 1
ATOM 1009 N N . LYS A 1 124 ? 16.306 -13.836 -14.120 1.00 95.75 124 LYS A N 1
ATOM 1010 C CA . LYS A 1 124 ? 15.964 -15.236 -13.849 1.00 95.75 124 LYS A CA 1
ATOM 1011 C C . LYS A 1 124 ? 16.435 -15.636 -12.466 1.00 95.75 124 LYS A C 1
ATOM 1013 O O . LYS A 1 124 ? 17.620 -15.550 -12.141 1.00 95.75 124 LYS A O 1
ATOM 1018 N N . TYR A 1 125 ? 15.501 -16.175 -11.709 1.00 93.06 125 TYR A N 1
ATOM 1019 C CA . TYR A 1 125 ? 15.720 -16.795 -10.423 1.00 93.06 125 TYR A CA 1
ATOM 1020 C C . TYR A 1 125 ? 15.607 -18.304 -10.558 1.00 93.06 125 TYR A C 1
ATOM 1022 O O . TYR A 1 125 ? 14.694 -18.799 -11.215 1.00 93.06 125 TYR A O 1
ATOM 1030 N N . LYS A 1 126 ? 16.500 -19.041 -9.905 1.00 94.00 126 LYS A N 1
ATOM 1031 C CA . LYS A 1 126 ? 16.440 -20.496 -9.818 1.00 94.00 126 LYS A CA 1
ATOM 1032 C C . LYS A 1 126 ? 16.252 -20.929 -8.375 1.00 94.00 126 LYS A C 1
ATOM 1034 O O . LYS A 1 126 ? 16.942 -20.449 -7.481 1.00 94.00 126 LYS A O 1
ATOM 1039 N N . LEU A 1 127 ? 15.347 -21.873 -8.171 1.00 90.81 127 LEU A N 1
ATOM 1040 C CA . LEU A 1 127 ? 15.070 -22.481 -6.883 1.00 90.81 127 LEU A CA 1
ATOM 1041 C C . LEU A 1 127 ? 16.314 -23.205 -6.349 1.00 90.81 127 LEU A C 1
ATOM 1043 O O . LEU A 1 127 ? 16.789 -24.184 -6.937 1.00 90.81 127 LEU A O 1
ATOM 1047 N N . ASN A 1 128 ? 16.804 -22.764 -5.197 1.00 89.44 128 ASN A N 1
ATOM 1048 C CA . ASN A 1 128 ? 17.825 -23.450 -4.424 1.00 89.44 128 ASN A CA 1
ATOM 1049 C C . ASN A 1 128 ? 17.149 -24.303 -3.348 1.00 89.44 128 ASN A C 1
ATOM 1051 O O . ASN A 1 128 ? 16.745 -23.830 -2.285 1.00 89.44 128 ASN A O 1
ATOM 1055 N N . LYS A 1 129 ? 17.035 -25.606 -3.626 1.00 88.62 129 LYS A N 1
ATOM 1056 C CA . LYS A 1 129 ? 16.337 -26.545 -2.734 1.00 88.62 129 LYS A CA 1
ATOM 1057 C C . LYS A 1 129 ? 17.038 -26.772 -1.401 1.00 88.62 129 LYS A C 1
ATOM 1059 O O . LYS A 1 129 ? 16.389 -27.155 -0.431 1.00 88.62 129 LYS A O 1
ATOM 1064 N N . LYS A 1 130 ? 18.354 -26.561 -1.362 1.00 86.62 130 LYS A N 1
ATOM 1065 C CA . LYS A 1 130 ? 19.165 -26.776 -0.166 1.00 86.62 130 LYS A CA 1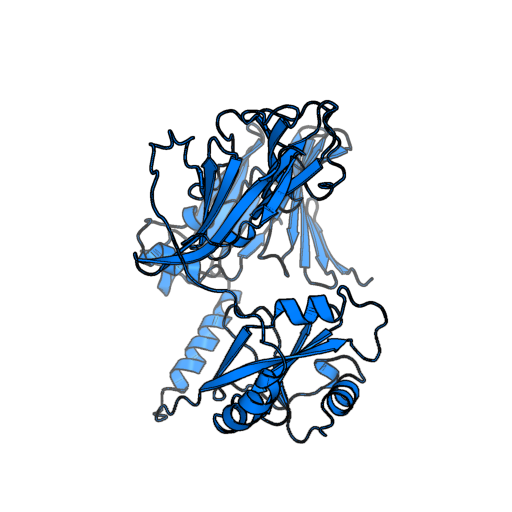
ATOM 1066 C C . LYS A 1 130 ? 18.917 -25.665 0.847 1.00 86.62 130 LYS A C 1
ATOM 1068 O O . LYS A 1 130 ? 18.632 -25.956 2.005 1.00 86.62 130 LYS A O 1
ATOM 1073 N N . ASP A 1 131 ? 18.987 -24.426 0.377 1.00 82.81 131 ASP A N 1
ATOM 1074 C CA . ASP A 1 131 ? 18.916 -23.240 1.231 1.00 82.81 131 ASP A CA 1
ATOM 1075 C C . ASP A 1 131 ? 17.484 -22.695 1.347 1.00 82.81 131 ASP A C 1
ATOM 1077 O O . ASP A 1 131 ? 17.201 -21.845 2.185 1.00 82.81 131 ASP A O 1
ATOM 1081 N N . ARG A 1 132 ? 16.557 -23.261 0.564 1.00 80.81 132 ARG A N 1
ATOM 1082 C CA . ARG A 1 132 ? 15.149 -22.863 0.470 1.00 80.81 132 ARG A CA 1
ATOM 1083 C C . ARG A 1 132 ? 14.971 -21.412 0.025 1.00 80.81 132 ARG A C 1
ATOM 1085 O O . ARG A 1 132 ? 14.138 -20.682 0.554 1.00 80.81 132 ARG A O 1
ATOM 1092 N N . THR A 1 133 ? 15.774 -21.012 -0.953 1.00 83.19 133 THR A N 1
ATOM 1093 C CA . THR A 1 133 ? 15.817 -19.657 -1.514 1.00 83.19 133 THR A CA 1
ATOM 1094 C C . THR A 1 133 ? 15.670 -19.691 -3.031 1.00 83.19 133 THR A C 1
ATOM 1096 O O . THR A 1 133 ? 15.622 -20.756 -3.653 1.00 83.19 133 THR A O 1
ATOM 1099 N N . PHE A 1 134 ? 15.613 -18.508 -3.634 1.00 87.06 134 PHE A N 1
ATOM 1100 C CA . PHE A 1 134 ? 15.755 -18.316 -5.068 1.00 87.06 134 PHE A CA 1
ATOM 1101 C C . PHE A 1 134 ? 17.019 -17.514 -5.353 1.00 87.06 134 PHE A C 1
ATOM 1103 O O . PHE A 1 134 ? 17.153 -16.377 -4.902 1.00 87.06 134 PHE A O 1
ATOM 1110 N N . ASP A 1 135 ? 17.920 -18.095 -6.136 1.00 91.19 135 ASP A N 1
ATOM 1111 C CA . ASP A 1 135 ? 19.190 -17.471 -6.486 1.00 91.19 135 ASP A CA 1
ATOM 1112 C C . ASP A 1 135 ? 19.096 -16.856 -7.882 1.00 91.19 135 ASP A C 1
ATOM 1114 O O . ASP A 1 135 ? 18.526 -17.453 -8.799 1.00 91.19 135 ASP A O 1
ATOM 1118 N N . ILE A 1 136 ? 19.673 -15.670 -8.066 1.00 93.19 136 ILE A N 1
ATOM 1119 C CA . ILE A 1 136 ? 19.761 -15.051 -9.392 1.00 93.19 136 ILE A CA 1
ATOM 1120 C C . ILE A 1 136 ? 20.762 -15.844 -10.220 1.00 93.19 136 ILE A C 1
ATOM 1122 O O . ILE A 1 136 ? 21.931 -15.955 -9.855 1.00 93.19 136 ILE A O 1
ATOM 1126 N N . VAL A 1 137 ? 20.298 -16.381 -11.343 1.00 96.81 137 VAL A N 1
ATOM 1127 C CA . VAL A 1 137 ? 21.140 -17.145 -12.272 1.00 96.81 137 VAL A CA 1
ATOM 1128 C C . VAL A 1 137 ? 21.427 -16.393 -13.560 1.00 96.81 137 VAL A C 1
ATOM 1130 O O . VAL A 1 137 ? 22.384 -16.743 -14.245 1.00 96.81 137 VAL A O 1
ATOM 1133 N N . ASP A 1 138 ? 20.619 -15.384 -13.894 1.00 97.25 138 ASP A N 1
ATOM 1134 C CA . ASP A 1 138 ? 20.808 -14.591 -15.104 1.00 97.25 138 ASP A CA 1
ATOM 1135 C C . ASP A 1 138 ? 20.117 -13.222 -15.013 1.00 97.25 138 ASP A C 1
ATOM 1137 O O . ASP A 1 138 ? 19.060 -13.089 -14.388 1.00 97.25 138 ASP A O 1
ATOM 1141 N N . VAL A 1 139 ? 20.702 -12.223 -15.674 1.00 96.12 139 VAL A N 1
ATOM 1142 C CA . VAL A 1 139 ? 20.124 -10.890 -15.894 1.00 96.12 139 VAL A CA 1
ATOM 1143 C C . VAL A 1 139 ? 20.398 -10.513 -17.343 1.00 96.12 139 VAL A C 1
ATOM 1145 O O . VAL A 1 139 ? 21.554 -10.434 -17.755 1.00 96.12 139 VAL A O 1
ATOM 1148 N N . TYR A 1 140 ? 19.343 -10.295 -18.125 1.00 96.19 140 TYR A N 1
ATOM 1149 C CA . TYR A 1 140 ? 19.473 -10.124 -19.570 1.00 96.19 140 TYR A CA 1
ATOM 1150 C C . TYR A 1 140 ? 18.403 -9.199 -20.151 1.00 96.19 140 TYR A C 1
ATOM 1152 O O . TYR A 1 140 ? 17.381 -8.894 -19.532 1.00 96.19 140 TYR A O 1
ATOM 1160 N N . TRP A 1 141 ? 18.657 -8.741 -21.375 1.00 94.56 141 TRP A N 1
ATOM 1161 C CA . TRP A 1 141 ? 17.697 -7.992 -22.177 1.00 94.56 141 TRP A CA 1
ATOM 1162 C C . TRP A 1 141 ? 16.790 -8.956 -22.931 1.00 94.56 141 TRP A C 1
ATOM 1164 O O . TRP A 1 141 ? 17.220 -9.654 -23.852 1.00 94.56 141 TRP A O 1
ATOM 1174 N N . LYS A 1 142 ? 15.523 -8.992 -22.537 1.00 92.94 142 LYS A N 1
ATOM 1175 C CA . LYS A 1 142 ? 14.486 -9.765 -23.200 1.00 92.94 142 LYS A CA 1
ATOM 1176 C C . LYS A 1 142 ? 13.782 -8.884 -24.223 1.00 92.94 142 LYS A C 1
ATOM 1178 O O . LYS A 1 142 ? 13.164 -7.875 -23.885 1.00 92.94 142 LYS A O 1
ATOM 1183 N N . ASN A 1 143 ? 13.868 -9.297 -25.484 1.00 82.88 143 ASN A N 1
ATOM 1184 C CA . ASN A 1 143 ? 13.177 -8.653 -26.595 1.00 82.88 143 ASN A CA 1
ATOM 1185 C C . ASN A 1 143 ? 11.709 -9.089 -26.611 1.00 82.88 143 ASN A C 1
ATOM 1187 O O . ASN A 1 143 ? 11.295 -9.899 -27.444 1.00 82.88 143 ASN A O 1
ATOM 1191 N N . ASP A 1 144 ? 10.919 -8.581 -25.671 1.00 64.62 144 ASP A N 1
ATOM 1192 C CA . ASP A 1 144 ? 9.484 -8.822 -25.684 1.00 64.62 144 ASP A CA 1
ATOM 1193 C C . ASP A 1 144 ? 8.830 -7.912 -26.729 1.00 64.62 144 ASP A C 1
ATOM 1195 O O . ASP A 1 144 ? 8.722 -6.700 -26.562 1.00 64.62 144 ASP A O 1
ATOM 1199 N N . LYS A 1 145 ? 8.338 -8.521 -27.817 1.00 50.97 145 LYS A N 1
ATOM 1200 C CA . LYS A 1 145 ? 7.542 -7.841 -28.859 1.00 50.97 145 LYS A CA 1
ATOM 1201 C C . LYS A 1 145 ? 6.320 -7.094 -28.304 1.00 50.97 145 LYS A C 1
ATOM 1203 O O . LYS A 1 145 ? 5.757 -6.274 -29.011 1.00 50.97 145 LYS A O 1
ATOM 1208 N N . TYR A 1 146 ? 5.902 -7.383 -27.073 1.00 45.66 146 TYR A N 1
ATOM 1209 C CA . TYR A 1 146 ? 4.773 -6.734 -26.410 1.00 45.66 146 TYR A CA 1
ATOM 1210 C C . TYR A 1 146 ? 5.084 -5.319 -25.896 1.00 45.66 146 TYR A C 1
ATOM 1212 O O . TYR A 1 146 ? 4.161 -4.527 -25.744 1.00 45.66 146 TYR A O 1
ATOM 1220 N N . LEU A 1 147 ? 6.360 -4.960 -25.704 1.00 46.81 147 LEU A N 1
ATOM 1221 C CA . LEU A 1 147 ? 6.761 -3.625 -25.235 1.00 46.81 147 LEU A CA 1
ATOM 1222 C C . LEU A 1 147 ? 6.845 -2.579 -26.363 1.00 46.81 147 LEU A C 1
ATOM 1224 O O . LEU A 1 147 ? 7.059 -1.397 -26.105 1.00 46.81 147 LEU A O 1
ATOM 1228 N N . SER A 1 148 ? 6.599 -2.970 -27.621 1.00 43.84 148 SER A N 1
ATOM 1229 C CA . SER A 1 148 ? 6.563 -2.043 -28.761 1.00 43.84 148 SER A CA 1
ATOM 1230 C C . SER A 1 148 ? 5.339 -1.116 -28.779 1.00 43.84 148 SER A C 1
ATOM 1232 O O . SER A 1 148 ? 5.236 -0.282 -29.673 1.00 43.84 148 SER A O 1
ATOM 1234 N N . PHE A 1 149 ? 4.414 -1.231 -27.821 1.00 41.31 149 PHE A N 1
ATOM 1235 C CA . PHE A 1 149 ? 3.293 -0.294 -27.682 1.00 41.31 149 PHE A CA 1
ATOM 1236 C C . PHE A 1 149 ? 3.772 1.125 -27.334 1.00 41.31 149 PHE A C 1
ATOM 1238 O O . PHE A 1 149 ? 3.273 2.089 -27.908 1.00 41.31 149 PHE A O 1
ATOM 1245 N N . ASN A 1 150 ? 4.814 1.258 -26.503 1.00 45.22 150 ASN A N 1
ATOM 1246 C CA . ASN A 1 150 ? 5.412 2.561 -26.183 1.00 45.22 150 ASN A CA 1
ATOM 1247 C C . ASN A 1 150 ? 6.135 3.179 -27.388 1.00 45.22 150 ASN A C 1
ATOM 1249 O O . ASN A 1 150 ? 6.108 4.392 -27.567 1.00 45.22 150 ASN A O 1
ATOM 1253 N N . LYS A 1 151 ? 6.693 2.346 -28.278 1.00 45.19 151 LYS A N 1
ATOM 1254 C CA . LYS A 1 151 ? 7.263 2.806 -29.551 1.00 45.19 151 LYS A CA 1
ATOM 1255 C C . LYS A 1 151 ? 6.191 3.391 -30.478 1.00 45.19 151 LYS A C 1
ATOM 1257 O O . LYS A 1 151 ? 6.416 4.440 -31.064 1.00 45.19 151 LYS A O 1
ATOM 1262 N N . ILE A 1 152 ? 5.012 2.768 -30.544 1.00 45.66 152 ILE A N 1
ATOM 1263 C CA . ILE A 1 152 ? 3.869 3.282 -31.319 1.00 45.66 152 ILE A CA 1
ATOM 1264 C C . ILE A 1 152 ? 3.354 4.601 -30.719 1.00 45.66 152 ILE A C 1
ATOM 1266 O O . ILE A 1 152 ? 3.071 5.532 -31.463 1.00 45.66 152 ILE A O 1
ATOM 1270 N N . ILE A 1 153 ? 3.290 4.725 -29.388 1.00 47.31 153 ILE A N 1
ATOM 1271 C CA . ILE A 1 153 ? 2.891 5.980 -28.724 1.00 47.31 153 ILE A CA 1
ATOM 1272 C C . ILE A 1 153 ? 3.912 7.102 -28.971 1.00 47.31 153 ILE A C 1
ATOM 1274 O O . ILE A 1 153 ? 3.517 8.235 -29.238 1.00 47.31 153 ILE A O 1
ATOM 1278 N N . ASN A 1 154 ? 5.212 6.806 -28.931 1.00 46.16 154 ASN A N 1
ATOM 1279 C CA . ASN A 1 154 ? 6.254 7.802 -29.188 1.00 46.16 154 ASN A CA 1
ATOM 1280 C C . ASN A 1 154 ? 6.328 8.210 -30.671 1.00 46.16 154 ASN A C 1
ATOM 1282 O O . ASN A 1 154 ? 6.588 9.374 -30.965 1.00 46.16 154 ASN A O 1
ATOM 1286 N N . GLU A 1 155 ? 6.034 7.299 -31.603 1.00 46.59 155 GLU A N 1
ATOM 1287 C CA . GLU A 1 155 ? 5.897 7.622 -33.032 1.00 46.59 155 GLU A CA 1
ATOM 1288 C C . GLU A 1 155 ? 4.648 8.481 -33.313 1.00 46.59 155 GLU A C 1
ATOM 1290 O O . GLU A 1 155 ? 4.713 9.369 -34.158 1.00 46.59 155 GLU A O 1
ATOM 1295 N N . ILE A 1 156 ? 3.554 8.306 -32.556 1.00 45.88 156 ILE A N 1
ATOM 1296 C CA . ILE A 1 156 ? 2.365 9.179 -32.625 1.00 45.88 156 ILE A CA 1
ATOM 1297 C C . ILE A 1 156 ? 2.679 10.589 -32.095 1.00 45.88 156 ILE A C 1
ATOM 1299 O O . ILE A 1 156 ? 2.306 11.574 -32.724 1.00 45.88 156 ILE A O 1
ATOM 1303 N N . LYS A 1 157 ? 3.430 10.705 -30.991 1.00 46.16 157 LYS A N 1
ATOM 1304 C CA . LYS A 1 157 ? 3.836 12.005 -30.418 1.00 46.16 157 LYS A CA 1
ATOM 1305 C C . LYS A 1 157 ? 4.805 12.793 -31.307 1.00 46.16 157 LYS A C 1
ATOM 1307 O O . LYS A 1 157 ? 4.825 14.019 -31.258 1.00 46.16 157 LYS A O 1
ATOM 1312 N N . ALA A 1 158 ? 5.619 12.115 -32.118 1.00 48.84 158 ALA A N 1
ATOM 1313 C CA . ALA A 1 158 ? 6.553 12.780 -33.027 1.00 48.84 158 ALA A CA 1
ATOM 1314 C C . ALA A 1 158 ? 5.841 13.483 -34.204 1.00 48.84 158 ALA A C 1
ATOM 1316 O O . ALA A 1 158 ? 6.340 14.498 -34.698 1.00 48.84 158 ALA A O 1
ATOM 1317 N N . ASP A 1 159 ? 4.665 12.989 -34.609 1.00 42.81 159 ASP A N 1
ATOM 1318 C CA . ASP A 1 159 ? 3.852 13.546 -35.704 1.00 42.81 159 ASP A CA 1
ATOM 1319 C C . ASP A 1 159 ? 3.025 14.781 -35.265 1.00 42.81 159 ASP A C 1
ATOM 1321 O O . ASP A 1 159 ? 2.589 15.578 -36.092 1.00 42.81 159 ASP A O 1
ATOM 1325 N N . GLU A 1 160 ? 2.877 15.011 -33.954 1.00 46.22 160 GLU A N 1
ATOM 1326 C CA . GLU A 1 160 ? 2.176 16.174 -33.374 1.00 46.22 160 GLU A CA 1
ATOM 1327 C C . GLU A 1 160 ? 3.061 17.430 -33.241 1.00 46.22 160 GLU A C 1
ATOM 1329 O O . GLU A 1 160 ? 2.586 18.497 -32.858 1.00 46.22 160 GLU A O 1
ATOM 1334 N N . SER A 1 161 ? 4.341 17.364 -33.627 1.00 43.50 161 SER A N 1
ATOM 1335 C CA . SER A 1 161 ? 5.298 18.483 -33.524 1.00 43.50 161 SER A CA 1
ATOM 1336 C C . SER A 1 161 ? 5.098 19.620 -34.552 1.00 43.50 161 SER A C 1
ATOM 1338 O O . SER A 1 161 ? 5.957 20.491 -34.723 1.00 43.50 161 SER A O 1
ATOM 1340 N N . ALA A 1 162 ? 3.938 19.676 -35.212 1.00 43.19 162 ALA A N 1
ATOM 1341 C CA . ALA A 1 162 ? 3.522 20.797 -36.047 1.00 43.19 162 ALA A CA 1
ATOM 1342 C C . ALA A 1 162 ? 2.832 21.887 -35.204 1.00 43.19 162 ALA A C 1
ATOM 1344 O O . ALA A 1 162 ? 1.612 21.945 -35.127 1.00 43.19 162 ALA A O 1
ATOM 1345 N N . VAL A 1 163 ? 3.653 22.759 -34.605 1.00 48.78 163 VAL A N 1
ATOM 1346 C CA . VAL A 1 163 ? 3.354 24.131 -34.132 1.00 48.78 163 VAL A CA 1
ATOM 1347 C C . VAL A 1 163 ? 1.880 24.390 -33.773 1.00 48.78 163 VAL A C 1
ATOM 1349 O O . VAL A 1 163 ? 1.134 24.994 -34.547 1.00 48.78 163 VAL A O 1
ATOM 1352 N N . VAL A 1 164 ? 1.488 24.008 -32.559 1.00 40.00 164 VAL A N 1
ATOM 1353 C CA . VAL A 1 164 ? 0.331 24.592 -31.871 1.00 40.00 164 VAL A CA 1
ATOM 1354 C C . VAL A 1 164 ? 0.884 25.600 -30.866 1.00 40.00 164 VAL A C 1
ATOM 1356 O O . VAL A 1 164 ? 1.819 25.308 -30.129 1.00 40.00 164 VAL A O 1
ATOM 1359 N N . GLN A 1 165 ? 0.385 26.834 -30.911 1.00 40.84 165 GLN A N 1
ATOM 1360 C CA . GLN A 1 165 ? 0.679 27.826 -29.882 1.00 40.84 165 GLN A CA 1
ATOM 1361 C C . GLN A 1 165 ? 0.007 27.366 -28.583 1.00 40.84 165 GLN A C 1
ATOM 1363 O O . GLN A 1 165 ? -1.222 27.338 -28.534 1.00 40.84 165 GLN A O 1
ATOM 1368 N N . ASP A 1 166 ? 0.805 27.013 -27.573 1.00 42.69 166 ASP A N 1
ATOM 1369 C CA . ASP A 1 166 ? 0.344 26.672 -26.223 1.00 42.69 166 ASP A CA 1
ATOM 1370 C C . ASP A 1 166 ? -0.382 27.865 -25.594 1.00 42.69 166 ASP A C 1
ATOM 1372 O O . ASP A 1 166 ? 0.223 28.807 -25.077 1.00 42.69 166 ASP A O 1
ATOM 1376 N N . ASN A 1 167 ? -1.707 27.814 -25.654 1.00 46.53 167 ASN A N 1
ATOM 1377 C CA . ASN A 1 167 ? -2.560 28.406 -24.642 1.00 46.53 167 ASN A CA 1
ATOM 1378 C C . ASN A 1 167 ? -3.023 27.241 -23.768 1.00 46.53 167 ASN A C 1
ATOM 1380 O O . ASN A 1 167 ? -4.050 26.629 -24.055 1.00 46.53 167 ASN A O 1
ATOM 1384 N N . ASP A 1 168 ? -2.241 26.912 -22.745 1.00 52.62 168 ASP A N 1
ATOM 1385 C CA . ASP A 1 168 ? -2.615 25.911 -21.750 1.00 52.62 168 ASP A CA 1
ATOM 1386 C C . ASP A 1 168 ? -3.852 26.397 -20.974 1.00 52.62 168 ASP A C 1
ATOM 1388 O O . ASP A 1 168 ? -3.759 27.147 -19.999 1.00 52.62 168 ASP A O 1
ATOM 1392 N N . GLU A 1 169 ? -5.042 26.003 -21.431 1.00 74.81 169 GLU A N 1
ATOM 1393 C CA . GLU A 1 169 ? -6.307 26.241 -20.735 1.00 74.81 169 GLU A CA 1
ATOM 1394 C C . GLU A 1 169 ? -6.498 25.172 -19.652 1.00 74.81 169 GLU A C 1
ATOM 1396 O O . GLU A 1 169 ? -7.308 24.250 -19.773 1.00 74.81 169 GLU A O 1
ATOM 1401 N N . PHE A 1 170 ? -5.720 25.292 -18.574 1.00 83.31 170 PHE A N 1
ATOM 1402 C CA . PHE A 1 170 ? -6.014 24.571 -17.341 1.00 83.31 170 PHE A CA 1
ATOM 1403 C C . PHE A 1 170 ? -7.251 25.168 -16.681 1.00 83.31 170 PHE A C 1
ATOM 1405 O O . PHE A 1 170 ? -7.368 26.384 -16.500 1.00 83.31 170 PHE A O 1
ATOM 1412 N N . GLU A 1 171 ? -8.163 24.297 -16.269 1.00 89.56 171 GLU A N 1
ATOM 1413 C CA . GLU A 1 171 ? -9.343 24.693 -15.521 1.00 89.56 171 GLU A CA 1
ATOM 1414 C C . GLU A 1 171 ? -9.359 24.021 -14.152 1.00 89.56 171 GLU A C 1
ATOM 1416 O O . GLU A 1 171 ? -9.216 22.802 -14.040 1.00 89.56 171 GLU A O 1
ATOM 1421 N N . ASN A 1 172 ? -9.579 24.826 -13.113 1.00 90.00 172 ASN A N 1
ATOM 1422 C CA . ASN A 1 172 ? -9.590 24.361 -11.731 1.00 90.00 172 ASN A CA 1
ATOM 1423 C C . ASN A 1 172 ? -11.020 24.021 -11.303 1.00 90.00 172 ASN A C 1
ATOM 1425 O O . ASN A 1 172 ? -11.961 24.790 -11.528 1.00 90.00 172 ASN A O 1
ATOM 1429 N N . PHE A 1 173 ? -11.176 22.892 -10.626 1.00 92.44 173 PHE A N 1
ATOM 1430 C CA . PHE A 1 173 ? -12.431 22.410 -10.072 1.00 92.44 173 PHE A CA 1
ATOM 1431 C C . PHE A 1 173 ? -12.252 22.156 -8.587 1.00 92.44 173 PHE A C 1
ATOM 1433 O O . PHE A 1 173 ? -11.303 21.502 -8.171 1.00 92.44 173 PHE A O 1
ATOM 1440 N N . ILE A 1 174 ? -13.193 22.640 -7.789 1.00 91.06 174 ILE A N 1
ATOM 1441 C CA . ILE A 1 174 ? -13.207 22.440 -6.341 1.00 91.06 174 ILE A CA 1
ATOM 1442 C C . ILE A 1 174 ? -14.280 21.426 -5.983 1.00 91.06 174 ILE A C 1
ATOM 1444 O O . ILE A 1 174 ? -15.315 21.358 -6.654 1.00 91.06 174 ILE A O 1
ATOM 1448 N N . PHE A 1 175 ? -14.057 20.636 -4.937 1.00 93.00 175 PHE A N 1
ATOM 1449 C CA . PHE A 1 175 ? -15.091 19.731 -4.452 1.00 93.00 175 PHE A CA 1
ATOM 1450 C C . PHE A 1 175 ? -16.376 20.500 -4.130 1.00 93.00 175 PHE A C 1
ATOM 1452 O O . PHE A 1 175 ? -16.350 21.550 -3.490 1.00 93.00 175 PHE A O 1
ATOM 1459 N N . PHE A 1 176 ? -17.501 19.984 -4.618 1.00 93.25 176 PHE A N 1
ATOM 1460 C CA . PHE A 1 176 ? -18.809 20.598 -4.438 1.00 93.25 176 PHE A CA 1
ATOM 1461 C C . PHE A 1 176 ? -19.659 19.791 -3.466 1.00 93.25 176 PHE A C 1
ATOM 1463 O O . PHE A 1 176 ? -20.160 20.349 -2.494 1.00 93.25 176 PHE A O 1
ATOM 1470 N N . ARG A 1 177 ? -19.834 18.492 -3.734 1.00 94.69 177 ARG A N 1
ATOM 1471 C CA . ARG A 1 177 ? -20.607 17.574 -2.886 1.00 94.69 177 ARG A CA 1
ATOM 1472 C C . ARG A 1 177 ? -20.428 16.123 -3.325 1.00 94.69 177 ARG A C 1
ATOM 1474 O O . ARG A 1 177 ? -19.967 15.857 -4.438 1.00 94.69 177 ARG A O 1
ATOM 1481 N N . SER A 1 178 ? -20.893 15.197 -2.494 1.00 94.50 178 SER A N 1
ATOM 1482 C CA . SER A 1 178 ? -21.080 13.793 -2.857 1.00 94.50 178 SER A CA 1
ATOM 1483 C C . SER A 1 178 ? -22.553 13.390 -2.743 1.00 94.50 178 SER A C 1
ATOM 1485 O O . SER A 1 178 ? -23.342 14.040 -2.058 1.00 94.50 178 SER A O 1
ATOM 1487 N N . PHE A 1 179 ? -22.956 12.339 -3.453 1.00 94.75 179 PHE A N 1
ATOM 1488 C CA . PHE A 1 179 ? -24.267 11.713 -3.265 1.00 94.75 179 PHE A CA 1
ATOM 1489 C C . PHE A 1 179 ? -24.234 10.239 -3.655 1.00 94.75 179 PHE A C 1
ATOM 1491 O O . PHE A 1 179 ? -23.455 9.819 -4.511 1.00 94.75 179 PHE A O 1
ATOM 1498 N N . GLN A 1 180 ? -25.066 9.442 -2.993 1.00 92.88 180 GLN A N 1
ATOM 1499 C CA . GLN A 1 180 ? -25.129 7.999 -3.201 1.00 92.88 180 GLN A CA 1
ATOM 1500 C C . GLN A 1 180 ? -25.704 7.668 -4.586 1.00 92.88 180 GLN A C 1
ATOM 1502 O O . GLN A 1 180 ? -26.498 8.420 -5.152 1.00 92.88 180 GLN A O 1
ATOM 1507 N N . PHE A 1 181 ? -25.331 6.516 -5.138 1.00 92.62 181 PHE A N 1
ATOM 1508 C CA . PHE A 1 181 ? -25.959 5.992 -6.348 1.00 92.62 181 PHE A CA 1
ATOM 1509 C C . PHE A 1 181 ? -27.461 5.767 -6.132 1.00 92.62 181 PHE A C 1
ATOM 1511 O O . PHE A 1 181 ? -27.856 5.065 -5.203 1.00 92.62 181 PHE A O 1
ATOM 1518 N N . CYS A 1 182 ? -28.291 6.289 -7.036 1.00 88.38 182 CYS A N 1
ATOM 1519 C CA . CYS A 1 182 ? -29.750 6.237 -6.911 1.00 88.38 182 CYS A CA 1
ATOM 1520 C C . CYS A 1 182 ? -30.332 4.814 -6.857 1.00 88.38 182 CYS A C 1
ATOM 1522 O O . CYS A 1 182 ? -31.372 4.603 -6.238 1.00 88.38 182 CYS A O 1
ATOM 1524 N N . ASP A 1 183 ? -29.657 3.836 -7.468 1.00 84.44 183 ASP A N 1
ATOM 1525 C CA . ASP A 1 183 ? -30.147 2.455 -7.552 1.00 84.44 183 ASP A CA 1
ATOM 1526 C C . ASP A 1 183 ? -29.522 1.511 -6.510 1.00 84.44 183 ASP A C 1
ATOM 1528 O O . ASP A 1 183 ? -29.857 0.324 -6.483 1.00 84.44 183 ASP A O 1
ATOM 1532 N N . ASN A 1 184 ? -28.597 1.988 -5.665 1.00 68.56 184 ASN A N 1
ATOM 1533 C CA . ASN A 1 184 ? -27.779 1.103 -4.834 1.00 68.56 184 ASN A CA 1
ATOM 1534 C C . ASN A 1 184 ? -27.978 1.347 -3.334 1.00 68.56 184 ASN A C 1
ATOM 1536 O O . ASN A 1 184 ? -27.607 2.393 -2.810 1.00 68.56 184 ASN A O 1
ATOM 1540 N N . SER A 1 185 ? -28.501 0.346 -2.620 1.00 58.19 185 SER A N 1
ATOM 1541 C CA . SER A 1 185 ? -28.749 0.416 -1.172 1.00 58.19 185 SER A CA 1
ATOM 1542 C C . SER A 1 185 ? -27.507 0.186 -0.304 1.00 58.19 185 SER A C 1
ATOM 1544 O O . SER A 1 185 ? -27.592 0.341 0.910 1.00 58.19 185 SER A O 1
ATOM 1546 N N . ASN A 1 186 ? -26.374 -0.201 -0.898 1.00 65.31 186 ASN A N 1
ATOM 1547 C CA . ASN A 1 186 ? -25.192 -0.653 -0.162 1.00 65.31 186 ASN A CA 1
ATOM 1548 C C . ASN A 1 186 ? -24.001 0.278 -0.418 1.00 65.31 186 ASN A C 1
ATOM 1550 O O . ASN A 1 186 ? -23.065 -0.081 -1.131 1.00 65.31 186 ASN A O 1
ATOM 1554 N N . ALA A 1 187 ? -24.065 1.485 0.137 1.00 76.94 187 ALA A N 1
ATOM 1555 C CA . ALA A 1 187 ? -22.916 2.378 0.208 1.00 76.94 187 ALA A CA 1
ATOM 1556 C C . ALA A 1 187 ? -21.930 1.896 1.286 1.00 76.94 187 ALA A C 1
ATOM 1558 O O . ALA A 1 187 ? -22.356 1.474 2.361 1.00 76.94 187 ALA A O 1
ATOM 1559 N N . ALA A 1 188 ? -20.626 1.959 0.999 1.00 72.38 188 ALA A N 1
ATOM 1560 C CA . ALA A 1 188 ? -19.581 1.600 1.965 1.00 72.38 188 ALA A CA 1
ATOM 1561 C C . ALA A 1 188 ? -19.377 2.677 3.048 1.00 72.38 188 ALA A C 1
ATOM 1563 O O . ALA A 1 188 ? -18.818 2.390 4.103 1.00 72.38 188 ALA A O 1
ATOM 1564 N N . PHE A 1 189 ? -19.860 3.895 2.787 1.00 76.12 189 PHE A N 1
ATOM 1565 C CA . PHE A 1 189 ? -19.726 5.065 3.649 1.00 76.12 189 PHE A CA 1
ATOM 1566 C C . PHE A 1 189 ? -21.081 5.724 3.906 1.00 76.12 189 PHE A C 1
ATOM 1568 O O . PHE A 1 189 ? -22.025 5.596 3.121 1.00 76.12 189 PHE A O 1
ATOM 1575 N N . THR A 1 190 ? -21.166 6.484 4.991 1.00 81.50 190 THR A N 1
ATOM 1576 C CA . THR A 1 190 ? -22.205 7.501 5.166 1.00 81.50 190 THR A CA 1
ATOM 1577 C C . THR A 1 190 ? -21.939 8.701 4.248 1.00 81.50 190 THR A C 1
ATOM 1579 O O . THR A 1 190 ? -20.814 8.927 3.801 1.00 81.50 190 THR A O 1
ATOM 1582 N N . SER A 1 191 ? -22.966 9.508 3.962 1.00 78.56 191 SER A N 1
ATOM 1583 C CA . SER A 1 191 ? -22.802 10.718 3.139 1.00 78.56 191 SER A CA 1
ATOM 1584 C C . SER A 1 191 ? -21.799 11.710 3.741 1.00 78.56 191 SER A C 1
ATOM 1586 O O . SER A 1 191 ? -21.032 12.318 3.004 1.00 78.56 191 SER A O 1
ATOM 1588 N N . GLU A 1 192 ? -21.765 11.832 5.072 1.00 79.25 192 GLU A N 1
ATOM 1589 C CA . GLU A 1 192 ? -20.830 12.716 5.781 1.00 79.25 192 GLU A CA 1
ATOM 1590 C C . GLU A 1 192 ? -19.379 12.239 5.631 1.00 79.25 192 GLU A C 1
ATOM 1592 O O . GLU A 1 192 ? -18.493 13.033 5.320 1.00 79.25 192 GLU A O 1
ATOM 1597 N N . GLU A 1 193 ? -19.132 10.932 5.764 1.00 69.12 193 GLU A N 1
ATOM 1598 C CA . GLU A 1 193 ? -17.804 10.352 5.537 1.00 69.12 193 GLU A CA 1
ATOM 1599 C C . GLU A 1 193 ? -17.337 10.573 4.098 1.00 69.12 193 GLU A C 1
ATOM 1601 O O . GLU A 1 193 ? -16.203 10.999 3.893 1.00 69.12 193 GLU A O 1
ATOM 1606 N N . ALA A 1 194 ? -18.218 10.367 3.112 1.00 75.12 194 ALA A N 1
ATOM 1607 C CA . ALA A 1 194 ? -17.909 10.589 1.702 1.00 75.12 194 ALA A CA 1
ATOM 1608 C C . ALA A 1 194 ? -17.532 12.055 1.407 1.00 75.12 194 ALA A C 1
ATOM 1610 O O . ALA A 1 194 ? -16.605 12.314 0.639 1.00 75.12 194 ALA A O 1
ATOM 1611 N N . GLU A 1 195 ? -18.212 13.032 2.015 1.00 83.50 195 GLU A N 1
ATOM 1612 C CA . GLU A 1 195 ? -17.853 14.450 1.866 1.00 83.50 195 GLU A CA 1
ATOM 1613 C C . GLU A 1 195 ? -16.478 14.771 2.467 1.00 83.50 195 GLU A C 1
ATOM 1615 O O . GLU A 1 195 ? -15.687 15.484 1.845 1.00 83.50 195 GLU A O 1
ATOM 1620 N N . ILE A 1 196 ? -16.155 14.210 3.637 1.00 72.56 196 ILE A N 1
ATOM 1621 C CA . ILE A 1 196 ? -14.874 14.452 4.320 1.00 72.56 196 ILE A CA 1
ATOM 1622 C C . ILE A 1 196 ? -13.681 14.004 3.464 1.00 72.56 196 ILE A C 1
ATOM 1624 O O . ILE A 1 196 ? -12.640 14.665 3.502 1.00 72.56 196 ILE A O 1
ATOM 1628 N N . VAL A 1 197 ? -13.826 12.940 2.661 1.00 75.12 197 VAL A N 1
ATOM 1629 C CA . VAL A 1 197 ? -12.738 12.431 1.802 1.00 75.12 197 VAL A CA 1
ATOM 1630 C C . VAL A 1 197 ? -12.210 13.509 0.845 1.00 75.12 197 VAL A C 1
ATOM 1632 O O . VAL A 1 197 ? -10.999 13.592 0.624 1.00 75.12 197 VAL A O 1
ATOM 1635 N N . TYR A 1 198 ? -13.088 14.364 0.307 1.00 82.75 198 TYR A N 1
ATOM 1636 C CA . TYR A 1 198 ? -12.733 15.309 -0.760 1.00 82.75 198 TYR A CA 1
ATOM 1637 C C . TYR A 1 198 ? -12.970 16.784 -0.420 1.00 82.75 198 TYR A C 1
ATOM 1639 O O . TYR A 1 198 ? -12.691 17.630 -1.263 1.00 82.75 198 TYR A O 1
ATOM 1647 N N . LEU A 1 199 ? -13.390 17.121 0.806 1.00 78.06 199 LEU A N 1
ATOM 1648 C CA . LEU A 1 199 ? -13.807 18.473 1.219 1.00 78.06 199 LEU A CA 1
ATOM 1649 C C . LEU A 1 199 ? -12.825 19.611 0.865 1.00 78.06 199 LEU A C 1
ATOM 1651 O O . LEU A 1 199 ? -13.253 20.742 0.671 1.00 78.06 199 LEU A O 1
ATOM 1655 N N . ASN A 1 200 ? -11.525 19.321 0.746 1.00 75.69 200 ASN A N 1
ATOM 1656 C CA . ASN A 1 200 ? -10.483 20.302 0.404 1.00 75.69 200 ASN A CA 1
ATOM 1657 C C . ASN A 1 200 ? -9.699 19.933 -0.867 1.00 75.69 200 ASN A C 1
ATOM 1659 O O . ASN A 1 200 ? -8.550 20.342 -1.029 1.00 75.69 200 ASN A O 1
ATOM 1663 N N . LYS A 1 201 ? -10.263 19.084 -1.728 1.00 82.38 201 LYS A N 1
ATOM 1664 C CA . LYS A 1 201 ? -9.592 18.632 -2.947 1.00 82.38 201 LYS A CA 1
ATOM 1665 C C . LYS A 1 201 ? -9.923 19.554 -4.115 1.00 82.38 201 LYS A C 1
ATOM 1667 O O . LYS A 1 201 ? -11.084 19.878 -4.369 1.00 82.38 201 LYS A O 1
ATOM 1672 N N . GLU A 1 202 ? -8.870 19.925 -4.830 1.00 86.94 202 GLU A N 1
ATOM 1673 C CA . GLU A 1 202 ? -8.923 20.678 -6.076 1.00 86.94 202 GLU A CA 1
ATOM 1674 C C . GLU A 1 202 ? -8.394 19.795 -7.208 1.00 86.94 202 GLU A C 1
ATOM 1676 O O . GLU A 1 202 ? -7.484 18.989 -7.002 1.00 86.94 202 GLU A O 1
ATOM 1681 N N . ILE A 1 203 ? -8.991 19.922 -8.388 1.00 86.75 203 ILE A N 1
ATOM 1682 C CA . ILE A 1 203 ? -8.612 19.187 -9.593 1.00 86.75 203 ILE A CA 1
ATOM 1683 C C . ILE A 1 203 ? -8.329 20.206 -10.683 1.00 86.75 203 ILE A C 1
ATOM 1685 O O . ILE A 1 203 ? -9.212 20.989 -11.029 1.00 86.75 203 ILE A O 1
ATOM 1689 N N . ASN A 1 204 ? -7.132 20.153 -11.255 1.00 87.25 204 ASN A N 1
ATOM 1690 C CA . ASN A 1 204 ? -6.782 20.951 -12.421 1.00 87.25 204 ASN A CA 1
ATOM 1691 C C . ASN A 1 204 ? -6.841 20.035 -13.638 1.00 87.25 204 ASN A C 1
ATOM 1693 O O . ASN A 1 204 ? -6.110 19.049 -13.702 1.00 87.25 204 ASN A O 1
ATOM 1697 N N . LEU A 1 205 ? -7.739 20.326 -14.577 1.00 86.12 205 LEU A N 1
ATOM 1698 C CA . LEU A 1 205 ? -7.847 19.565 -15.816 1.00 86.12 205 LEU A CA 1
ATOM 1699 C C . LEU A 1 205 ? -7.308 20.366 -16.991 1.00 86.12 205 LEU A C 1
ATOM 1701 O O . LEU A 1 205 ? -7.659 21.527 -17.183 1.00 86.12 205 LEU A O 1
ATOM 1705 N N . ASP A 1 206 ? -6.507 19.688 -17.801 1.00 85.88 206 ASP A N 1
ATOM 1706 C CA . ASP A 1 206 ? -6.038 20.161 -19.094 1.00 85.88 206 ASP A CA 1
ATOM 1707 C C . ASP A 1 206 ? -7.025 19.726 -20.183 1.00 85.88 206 ASP A C 1
ATOM 1709 O O . ASP A 1 206 ? -7.016 18.574 -20.627 1.00 85.88 206 ASP A O 1
ATOM 1713 N N . PHE A 1 207 ? -7.895 20.640 -20.614 1.00 80.50 207 PHE A N 1
ATOM 1714 C CA . PHE A 1 207 ? -8.964 20.342 -21.573 1.00 80.50 207 PHE A CA 1
ATOM 1715 C C . PHE A 1 207 ? -8.452 19.957 -22.968 1.00 80.50 207 PHE A C 1
ATOM 1717 O O . PHE A 1 207 ? -9.207 19.380 -23.755 1.00 80.50 207 PHE A O 1
ATOM 1724 N N . THR A 1 208 ? -7.168 20.179 -23.266 1.00 79.00 208 THR A N 1
ATOM 1725 C CA . THR A 1 208 ? -6.560 19.726 -24.525 1.00 79.00 208 THR A CA 1
ATOM 1726 C C . THR A 1 208 ? -6.474 18.196 -24.614 1.00 79.00 208 THR A C 1
ATOM 1728 O O . THR A 1 208 ? -6.458 17.638 -25.710 1.00 79.00 208 THR A O 1
ATOM 1731 N N . LYS A 1 209 ? -6.513 17.492 -23.471 1.00 72.25 209 LYS A N 1
ATOM 1732 C CA . LYS A 1 209 ? -6.389 16.026 -23.368 1.00 72.25 209 LYS A CA 1
ATOM 1733 C C . LYS A 1 209 ? -7.721 15.265 -23.418 1.00 72.25 209 LYS A C 1
ATOM 1735 O O . LYS A 1 209 ? -7.758 14.062 -23.143 1.00 72.25 209 LYS A O 1
ATOM 1740 N N . ILE A 1 210 ? -8.829 15.925 -23.762 1.00 72.50 210 ILE A N 1
ATOM 1741 C CA . ILE A 1 210 ? -10.142 15.272 -23.863 1.00 72.50 210 ILE A CA 1
ATOM 1742 C C . ILE A 1 210 ? -10.142 14.231 -24.990 1.00 72.50 210 ILE A C 1
ATOM 1744 O O . ILE A 1 210 ? -9.914 14.546 -26.155 1.00 72.50 210 ILE A O 1
ATOM 1748 N N . LYS A 1 211 ? -10.452 12.973 -24.646 1.00 64.19 211 LYS A N 1
ATOM 1749 C CA . LYS A 1 211 ? -10.317 11.843 -25.579 1.00 64.19 211 LYS A CA 1
ATOM 1750 C C . LYS A 1 211 ? -11.538 11.595 -26.465 1.00 64.19 211 LYS A C 1
ATOM 1752 O O . LYS A 1 211 ? -11.356 11.148 -27.594 1.00 64.19 211 LYS A O 1
ATOM 1757 N N . SER A 1 212 ? -12.774 11.801 -25.986 1.00 74.44 212 SER A N 1
ATOM 1758 C CA . SER A 1 212 ? -13.992 11.541 -26.787 1.00 74.44 212 SER A CA 1
ATOM 1759 C C . SER A 1 212 ? -15.312 11.951 -26.108 1.00 74.44 212 SER A C 1
ATOM 1761 O O . SER A 1 212 ? -15.372 12.169 -24.896 1.00 74.44 212 SER A O 1
ATOM 1763 N N . LEU A 1 213 ? -16.390 12.008 -26.909 1.00 77.94 213 LEU A N 1
ATOM 1764 C CA . LEU A 1 213 ? -17.783 12.025 -26.439 1.00 77.94 213 LEU A CA 1
ATOM 1765 C C . LEU A 1 213 ? -18.096 10.746 -25.651 1.00 77.94 213 LEU A C 1
ATOM 1767 O O . LEU A 1 213 ? -17.844 9.641 -26.129 1.00 77.94 213 LEU A O 1
ATOM 1771 N N . LEU A 1 214 ? -18.682 10.902 -24.465 1.00 79.44 214 LEU A N 1
ATOM 1772 C CA . LEU A 1 214 ? -18.952 9.791 -23.554 1.00 79.44 214 LEU A CA 1
ATOM 1773 C C . LEU A 1 214 ? -20.209 8.992 -23.951 1.00 79.44 214 LEU A C 1
ATOM 1775 O O . LEU A 1 214 ? -21.307 9.551 -24.032 1.00 79.44 214 LEU A O 1
ATOM 1779 N N . ASP A 1 215 ? -20.085 7.664 -24.066 1.00 83.12 215 ASP A N 1
ATOM 1780 C CA . ASP A 1 215 ? -21.233 6.751 -23.967 1.00 83.12 215 ASP A CA 1
ATOM 1781 C C . ASP A 1 215 ? -21.496 6.401 -22.496 1.00 83.12 215 ASP A C 1
ATOM 1783 O O . ASP A 1 215 ? -20.842 5.541 -21.904 1.00 83.12 215 ASP A O 1
ATOM 1787 N N . TRP A 1 216 ? -22.493 7.062 -21.911 1.00 79.19 216 TRP A N 1
ATOM 1788 C CA . TRP A 1 216 ? -22.880 6.921 -20.506 1.00 79.19 216 TRP A CA 1
ATOM 1789 C C . TRP A 1 216 ? -23.121 5.480 -20.051 1.00 79.19 216 TRP A C 1
ATOM 1791 O O . TRP A 1 216 ? -22.788 5.146 -18.917 1.00 79.19 216 TRP A O 1
ATOM 1801 N N . ASN A 1 217 ? -23.681 4.626 -20.915 1.00 76.25 217 ASN A N 1
ATOM 1802 C CA . ASN A 1 217 ? -24.017 3.248 -20.541 1.00 76.25 217 ASN A CA 1
ATOM 1803 C C . ASN A 1 217 ? -22.795 2.325 -20.519 1.00 76.25 217 ASN A C 1
ATOM 1805 O O . ASN A 1 217 ? -22.864 1.239 -19.950 1.00 76.25 217 ASN A O 1
ATOM 1809 N N . SER A 1 218 ? -21.705 2.732 -21.172 1.00 76.06 218 SER A N 1
ATOM 1810 C CA . SER A 1 218 ? -20.445 1.989 -21.152 1.00 76.06 218 SER A CA 1
ATOM 1811 C C . SER A 1 218 ? -19.637 2.252 -19.881 1.00 76.06 218 SER A C 1
ATOM 1813 O O . SER A 1 218 ? -18.788 1.443 -19.520 1.00 76.06 218 SER A O 1
ATOM 1815 N N . PHE A 1 219 ? -19.916 3.371 -19.208 1.00 73.75 219 PHE A N 1
ATOM 1816 C CA . PHE A 1 219 ? -19.052 3.920 -18.171 1.00 73.75 219 PHE A CA 1
ATOM 1817 C C . PHE A 1 219 ? -19.672 3.889 -16.780 1.00 73.75 219 PHE A C 1
ATOM 1819 O O . PHE A 1 219 ? -19.021 3.529 -15.804 1.00 73.75 219 PHE A O 1
ATOM 1826 N N . PHE A 1 220 ? -20.952 4.234 -16.693 1.00 81.25 220 PHE A N 1
ATOM 1827 C CA . PHE A 1 220 ? -21.717 4.117 -15.466 1.00 81.25 220 PHE A CA 1
ATOM 1828 C C . PHE A 1 220 ? -22.829 3.084 -15.628 1.00 81.25 220 PHE A C 1
ATOM 1830 O O . PHE A 1 220 ? -23.180 2.665 -16.733 1.00 81.25 220 PHE A O 1
ATOM 1837 N N . TYR A 1 221 ? -23.424 2.686 -14.505 1.00 81.94 221 TYR A N 1
ATOM 1838 C CA . TYR A 1 221 ? -24.601 1.830 -14.533 1.00 81.94 221 TYR A CA 1
ATOM 1839 C C . TYR A 1 221 ? -25.768 2.517 -15.258 1.00 81.94 221 TYR A C 1
ATOM 1841 O O . TYR A 1 221 ? -25.906 3.745 -15.294 1.00 81.94 221 TYR A O 1
ATOM 1849 N N . LYS A 1 222 ? -26.652 1.694 -15.824 1.00 83.31 222 LYS A N 1
ATOM 1850 C CA . LYS A 1 222 ? -27.866 2.157 -16.495 1.00 83.31 222 LYS A CA 1
ATOM 1851 C C . LYS A 1 222 ? -28.744 2.922 -15.499 1.00 83.31 222 LYS A C 1
ATOM 1853 O O . LYS A 1 222 ? -29.318 2.302 -14.620 1.00 83.31 222 LYS A O 1
ATOM 1858 N N . GLY A 1 223 ? -28.872 4.235 -15.680 1.00 87.38 223 GLY A N 1
ATOM 1859 C CA . GLY A 1 223 ? -29.628 5.116 -14.777 1.00 87.38 223 GLY A CA 1
ATOM 1860 C C . GLY A 1 223 ? -28.779 6.216 -14.138 1.00 87.38 223 GLY A C 1
ATOM 1861 O O . GLY A 1 223 ? -29.313 7.270 -13.804 1.00 87.38 223 GLY A O 1
ATOM 1862 N N . ALA A 1 224 ? -27.453 6.044 -14.090 1.00 90.38 224 ALA A N 1
ATOM 1863 C CA . ALA A 1 224 ? -26.528 7.018 -13.510 1.00 90.38 224 ALA A CA 1
ATOM 1864 C C . ALA A 1 224 ? -26.665 8.423 -14.109 1.00 90.38 224 ALA A C 1
ATOM 1866 O O . ALA A 1 224 ? -26.645 9.406 -13.378 1.00 90.38 224 ALA A O 1
ATOM 1867 N N . LYS A 1 225 ? -26.867 8.522 -15.430 1.00 93.69 225 LYS A N 1
ATOM 1868 C CA . LYS A 1 225 ? -27.095 9.809 -16.098 1.00 93.69 225 LYS A CA 1
ATOM 1869 C C . LYS A 1 225 ? -28.294 10.552 -15.502 1.00 93.69 225 LYS A C 1
ATOM 1871 O O . LYS A 1 225 ? -28.154 11.709 -15.135 1.00 93.69 225 LYS A O 1
ATOM 1876 N N . GLN A 1 226 ? -29.448 9.889 -15.405 1.00 94.69 226 GLN A N 1
ATOM 1877 C CA . GLN A 1 226 ? -30.665 10.499 -14.865 1.00 94.69 226 GLN A CA 1
ATOM 1878 C C . GLN A 1 226 ? -30.480 10.861 -13.389 1.00 94.69 226 GLN A C 1
ATOM 1880 O O . GLN A 1 226 ? -30.831 11.961 -12.990 1.00 94.69 226 GLN A O 1
ATOM 1885 N N . CYS A 1 227 ? -29.849 9.970 -12.620 1.00 93.94 227 CYS A N 1
ATOM 1886 C CA . CYS A 1 227 ? -29.508 10.204 -11.220 1.00 93.94 227 CYS A CA 1
ATOM 1887 C C . CYS A 1 227 ? -28.696 11.495 -11.044 1.00 93.94 227 CYS A C 1
ATOM 1889 O O . CYS A 1 227 ? -29.074 12.369 -10.276 1.00 93.94 227 CYS A O 1
ATOM 1891 N N . ILE A 1 228 ? -27.616 11.649 -11.813 1.00 94.81 228 ILE A N 1
ATOM 1892 C CA . ILE A 1 228 ? -26.769 12.844 -11.796 1.00 94.81 228 ILE A CA 1
ATOM 1893 C C . ILE A 1 228 ? -27.545 14.093 -12.229 1.00 94.81 228 ILE A C 1
ATOM 1895 O O . ILE A 1 228 ? -27.394 15.142 -11.608 1.00 94.81 228 ILE A O 1
ATOM 1899 N N . GLU A 1 229 ? -28.366 14.000 -13.279 1.00 95.81 229 GLU A N 1
ATOM 1900 C CA . GLU A 1 229 ? -29.178 15.127 -13.753 1.00 95.81 229 GLU A CA 1
ATOM 1901 C C . GLU A 1 229 ? -30.180 15.602 -12.690 1.00 95.81 229 GLU A C 1
ATOM 1903 O O . GLU A 1 229 ? -30.329 16.807 -12.482 1.00 95.81 229 GLU A O 1
ATOM 1908 N N . ASP A 1 230 ? -30.838 14.665 -12.004 1.00 95.56 230 ASP A N 1
ATOM 1909 C CA . ASP A 1 230 ? -31.813 14.946 -10.949 1.00 95.56 230 ASP A CA 1
ATOM 1910 C C . ASP A 1 230 ? -31.133 15.561 -9.720 1.00 95.56 230 ASP A C 1
ATOM 1912 O O . ASP A 1 230 ? -31.601 16.562 -9.176 1.00 95.56 230 ASP A O 1
ATOM 1916 N N . GLU A 1 231 ? -29.987 15.005 -9.330 1.00 95.38 231 GLU A N 1
ATOM 1917 C CA . GLU A 1 231 ? -29.206 15.434 -8.173 1.00 95.38 231 GLU A CA 1
ATOM 1918 C C . GLU A 1 231 ? -28.567 16.818 -8.368 1.00 95.38 231 GLU A C 1
ATOM 1920 O O . GLU A 1 231 ? -28.575 17.652 -7.456 1.00 95.38 231 GLU A O 1
ATOM 1925 N N . LEU A 1 232 ? -28.062 17.106 -9.570 1.00 94.69 232 LEU A N 1
ATOM 1926 C CA . LEU A 1 232 ? -27.526 18.426 -9.915 1.00 94.69 232 LEU A CA 1
ATOM 1927 C C . LEU A 1 232 ? -28.613 19.434 -10.306 1.00 94.69 232 LEU A C 1
ATOM 1929 O O . LEU A 1 232 ? -28.335 20.631 -10.368 1.00 94.69 232 LEU A O 1
ATOM 1933 N N . GLY A 1 233 ? -29.841 18.981 -10.574 1.00 95.94 233 GLY A N 1
ATOM 1934 C CA . GLY A 1 233 ? -30.912 19.825 -11.102 1.00 95.94 233 GLY A CA 1
ATOM 1935 C C . GLY A 1 233 ? -30.603 20.389 -12.496 1.00 95.94 233 GLY A C 1
ATOM 1936 O O . GLY A 1 233 ? -31.155 21.421 -12.886 1.00 95.94 233 GLY A O 1
ATOM 1937 N N . GLU A 1 234 ? -29.717 19.736 -13.252 1.00 93.81 234 GLU A N 1
ATOM 1938 C CA . GLU A 1 234 ? -29.244 20.174 -14.565 1.00 93.81 234 GLU A CA 1
ATOM 1939 C C . GLU A 1 234 ? -29.331 19.029 -15.576 1.00 93.81 234 GLU A C 1
ATOM 1941 O O . GLU A 1 234 ? -28.794 17.949 -15.359 1.00 93.81 234 GLU A O 1
ATOM 1946 N N . LYS A 1 235 ? -29.951 19.276 -16.737 1.00 94.69 235 LYS A N 1
ATOM 1947 C CA . LYS A 1 235 ? -29.926 18.313 -17.847 1.00 94.69 235 LYS A CA 1
ATOM 1948 C C . LYS A 1 235 ? -28.550 18.270 -18.496 1.00 94.69 235 LYS A C 1
ATOM 1950 O O . LYS A 1 235 ? -27.908 19.307 -18.669 1.00 94.69 235 LYS A O 1
ATOM 1955 N N . ASN A 1 236 ? -28.136 17.085 -18.923 1.00 89.94 236 ASN A N 1
ATOM 1956 C CA . ASN A 1 236 ? -26.885 16.893 -19.628 1.00 89.94 236 ASN A CA 1
ATOM 1957 C C . ASN A 1 236 ? -26.986 17.365 -21.085 1.00 89.94 236 ASN A C 1
ATOM 1959 O O . ASN A 1 236 ? -27.683 16.757 -21.903 1.00 89.94 236 ASN A O 1
ATOM 1963 N N . ASN A 1 237 ? -26.245 18.421 -21.401 1.00 87.69 237 ASN A N 1
ATOM 1964 C CA . ASN A 1 237 ? -26.075 18.961 -22.743 1.00 87.69 237 ASN A CA 1
ATOM 1965 C C . ASN A 1 237 ? -24.751 18.509 -23.380 1.00 87.69 237 ASN A C 1
ATOM 1967 O O . ASN A 1 237 ? -24.694 18.353 -24.599 1.00 87.69 237 ASN A O 1
ATOM 1971 N N . SER A 1 238 ? -23.706 18.287 -22.575 1.00 89.00 238 SER A N 1
ATOM 1972 C CA . SER A 1 238 ? -22.397 17.802 -23.021 1.00 89.00 238 SER A CA 1
ATOM 1973 C C . SER A 1 238 ? -21.759 16.894 -21.970 1.00 89.00 238 SER A C 1
ATOM 1975 O O . SER A 1 238 ? -21.842 17.135 -20.761 1.00 89.00 238 SER A O 1
ATOM 1977 N N . SER A 1 239 ? -21.115 15.814 -22.420 1.00 89.38 239 SER A N 1
ATOM 1978 C CA . SER A 1 239 ? -20.275 14.997 -21.545 1.00 89.38 239 SER A CA 1
ATOM 1979 C C . SER A 1 239 ? -19.099 14.390 -22.269 1.00 89.38 239 SER A C 1
ATOM 1981 O O . SER A 1 239 ? -19.255 13.794 -23.339 1.00 89.38 239 SER A O 1
ATOM 1983 N N . TYR A 1 240 ? -17.944 14.489 -21.629 1.00 88.81 240 TYR A N 1
ATOM 1984 C CA . TYR A 1 240 ? -16.684 14.017 -22.171 1.00 88.81 240 TYR A CA 1
ATOM 1985 C C . TYR A 1 240 ? -16.004 13.098 -21.175 1.00 88.81 240 TYR A C 1
ATOM 1987 O O . TYR A 1 240 ? -16.059 13.331 -19.965 1.00 88.81 240 TYR A O 1
ATOM 1995 N N . LEU A 1 241 ? -15.367 12.056 -21.706 1.00 85.06 241 LEU A N 1
ATOM 1996 C CA . LEU A 1 241 ? -14.500 11.210 -20.908 1.00 85.06 241 LEU A CA 1
ATOM 1997 C C . LEU A 1 241 ? -13.111 11.835 -20.839 1.00 85.06 241 LEU A C 1
ATOM 1999 O O . LEU A 1 241 ? -12.484 12.101 -21.871 1.00 85.06 241 LEU A O 1
ATOM 2003 N N . PHE A 1 242 ? -12.630 12.007 -19.617 1.00 81.81 242 PHE A N 1
ATOM 2004 C CA . PHE A 1 242 ? -11.276 12.420 -19.328 1.00 81.81 242 PHE A CA 1
ATOM 2005 C C . PHE A 1 242 ? -10.536 11.263 -18.659 1.00 81.81 242 PHE A C 1
ATOM 2007 O O . PHE A 1 242 ? -10.957 10.760 -17.618 1.00 81.81 242 PHE A O 1
ATOM 2014 N N . SER A 1 243 ? -9.441 10.825 -19.275 1.00 68.56 243 SER A N 1
ATOM 2015 C CA . SER A 1 243 ? -8.511 9.884 -18.650 1.00 68.56 243 SER A CA 1
ATOM 2016 C C . SER A 1 243 ? -7.305 10.672 -18.164 1.00 68.56 243 SER A C 1
ATOM 2018 O O . SER A 1 243 ? -6.639 11.316 -18.983 1.00 68.56 243 SER A O 1
ATOM 2020 N N . THR A 1 244 ? -7.012 10.620 -16.874 1.00 65.44 244 THR A N 1
ATOM 2021 C CA . THR A 1 244 ? -5.790 11.214 -16.336 1.00 65.44 244 THR A CA 1
ATOM 2022 C C . THR A 1 244 ? -4.625 10.254 -16.573 1.00 65.44 244 THR A C 1
ATOM 2024 O O . THR A 1 244 ? -4.797 9.040 -16.527 1.00 65.44 244 THR A O 1
ATOM 2027 N N . ASN A 1 245 ? -3.440 10.793 -16.862 1.00 57.25 245 ASN A N 1
ATOM 2028 C CA . ASN A 1 245 ? -2.193 10.013 -16.851 1.00 57.25 245 ASN A CA 1
ATOM 2029 C C . ASN A 1 245 ? -1.408 10.218 -15.541 1.00 57.25 245 ASN A C 1
ATOM 2031 O O . ASN A 1 245 ? -0.383 9.578 -15.345 1.00 57.25 245 ASN A O 1
ATOM 2035 N N . GLU A 1 246 ? -1.850 11.153 -14.699 1.00 56.78 246 GLU A N 1
ATOM 2036 C CA . GLU A 1 246 ? -1.282 11.432 -13.378 1.00 56.78 246 GLU A CA 1
ATOM 2037 C C . GLU A 1 246 ? -1.880 10.479 -12.339 1.00 56.78 246 GLU A C 1
ATOM 2039 O O . GLU A 1 246 ? -2.966 9.941 -12.583 1.00 56.78 246 GLU A O 1
ATOM 2044 N N . ASP A 1 247 ? -1.187 10.312 -11.201 1.00 54.69 247 ASP A N 1
ATOM 2045 C CA . ASP A 1 247 ? -1.600 9.568 -9.995 1.00 54.69 247 ASP A CA 1
ATOM 2046 C C . ASP A 1 247 ? -2.868 10.172 -9.371 1.00 54.69 247 ASP A C 1
ATOM 2048 O O . ASP A 1 247 ? -2.898 10.724 -8.269 1.00 54.69 247 ASP A O 1
ATOM 2052 N N . PHE A 1 248 ? -3.950 10.115 -10.127 1.00 62.03 248 PHE A N 1
ATOM 2053 C CA . PHE A 1 248 ? -5.256 10.557 -9.724 1.00 62.03 248 PHE A CA 1
ATOM 2054 C C . PHE A 1 248 ? -5.980 9.350 -9.131 1.00 62.03 248 PHE A C 1
ATOM 2056 O O . PHE A 1 248 ? -5.940 8.271 -9.720 1.00 62.03 248 PHE A O 1
ATOM 2063 N N . PRO A 1 249 ? -6.677 9.489 -7.990 1.00 65.44 249 PRO A N 1
ATOM 2064 C CA . PRO A 1 249 ? -7.291 8.347 -7.308 1.00 65.44 249 PRO A CA 1
ATOM 2065 C C . PRO A 1 249 ? -8.476 7.741 -8.074 1.00 65.44 249 PRO A C 1
ATOM 2067 O O . PRO A 1 249 ? -9.136 6.837 -7.571 1.00 65.44 249 PRO A O 1
ATOM 2070 N N . PHE A 1 250 ? -8.773 8.250 -9.270 1.00 75.81 250 PHE A N 1
ATOM 2071 C CA . PHE A 1 250 ? -9.860 7.784 -10.101 1.00 75.81 250 PHE A CA 1
ATOM 2072 C C . PHE A 1 250 ? -9.353 7.560 -11.517 1.00 75.81 250 PHE A C 1
ATOM 2074 O O . PHE A 1 250 ? -8.916 8.499 -12.178 1.00 75.81 250 PHE A O 1
ATOM 2081 N N . ASP A 1 251 ? -9.532 6.343 -12.016 1.00 65.19 251 ASP A N 1
ATOM 2082 C CA . ASP A 1 251 ? -9.152 5.967 -13.383 1.00 65.19 251 ASP A CA 1
ATOM 2083 C C . ASP A 1 251 ? -9.940 6.737 -14.462 1.00 65.19 251 ASP A C 1
ATOM 2085 O O . ASP A 1 251 ? -9.640 6.676 -15.653 1.00 65.19 251 ASP A O 1
ATOM 2089 N N . ASN A 1 252 ? -11.016 7.411 -14.050 1.00 75.00 252 ASN A N 1
ATOM 2090 C CA . ASN A 1 252 ? -12.198 7.599 -14.863 1.00 75.00 252 ASN A CA 1
ATOM 2091 C C . ASN A 1 252 ? -12.963 8.862 -14.429 1.00 75.00 252 ASN A C 1
ATOM 2093 O O . ASN A 1 252 ? -13.714 8.844 -13.455 1.00 75.00 252 ASN A O 1
ATOM 2097 N N . ILE A 1 253 ? -12.798 9.958 -15.180 1.00 89.00 253 ILE A N 1
ATOM 2098 C CA . ILE A 1 253 ? -13.429 11.256 -14.902 1.00 89.00 253 ILE A CA 1
ATOM 2099 C C . ILE A 1 253 ? -14.409 11.631 -16.015 1.00 89.00 253 ILE A C 1
ATOM 2101 O O . ILE A 1 253 ? -14.059 11.635 -17.194 1.00 89.00 253 ILE A O 1
ATOM 2105 N N . VAL A 1 254 ? -15.626 12.030 -15.645 1.00 92.44 254 VAL A N 1
ATOM 2106 C CA . VAL A 1 254 ? -16.599 12.598 -16.583 1.00 92.44 254 VAL A CA 1
ATOM 2107 C C . VAL A 1 254 ? -16.697 14.099 -16.394 1.00 92.44 254 VAL A C 1
ATOM 2109 O O . VAL A 1 254 ? -17.104 14.573 -15.336 1.00 92.44 254 VAL A O 1
ATOM 2112 N N . VAL A 1 255 ? -16.396 14.851 -17.448 1.00 92.62 255 VAL A N 1
ATOM 2113 C CA . VAL A 1 255 ? -16.725 16.277 -17.502 1.00 92.62 255 VAL A CA 1
ATOM 2114 C C . VAL A 1 255 ? -18.180 16.403 -17.938 1.00 92.62 255 VAL A C 1
ATOM 2116 O O . VAL A 1 255 ? -18.544 15.943 -19.016 1.00 92.62 255 VAL A O 1
ATOM 2119 N N . PHE A 1 256 ? -19.014 17.009 -17.100 1.00 93.88 256 PHE A N 1
ATOM 2120 C CA . PHE A 1 256 ? -20.450 17.186 -17.286 1.00 93.88 256 PHE A CA 1
ATOM 2121 C C . PHE A 1 256 ? -20.783 18.672 -17.467 1.00 93.88 256 PHE A C 1
ATOM 2123 O O . PHE A 1 256 ? -20.505 19.501 -16.592 1.00 93.88 256 PHE A O 1
ATOM 2130 N N . ASN A 1 257 ? -21.397 19.011 -18.605 1.00 92.94 257 ASN A N 1
ATOM 2131 C CA . ASN A 1 257 ? -21.806 20.371 -18.976 1.00 92.94 257 ASN A CA 1
ATOM 2132 C C . ASN A 1 257 ? -20.684 21.427 -18.918 1.00 92.94 257 ASN A C 1
ATOM 2134 O O . ASN A 1 257 ? -20.972 22.602 -18.682 1.00 92.94 257 ASN A O 1
ATOM 2138 N N . ASP A 1 258 ? -19.417 21.025 -19.069 1.00 90.44 258 ASP A N 1
ATOM 2139 C CA . ASP A 1 258 ? -18.233 21.906 -18.992 1.00 90.44 258 ASP A CA 1
ATOM 2140 C C . ASP A 1 258 ? -18.149 22.712 -17.678 1.00 90.44 258 ASP A C 1
ATOM 2142 O O . ASP A 1 258 ? -17.593 23.813 -17.601 1.00 90.44 258 ASP A O 1
ATOM 2146 N N . ARG A 1 259 ? -18.791 22.188 -16.629 1.00 92.50 259 ARG A N 1
ATOM 2147 C CA . ARG A 1 259 ? -18.951 22.847 -15.325 1.00 92.50 259 ARG A CA 1
ATOM 2148 C C . ARG A 1 259 ? -18.677 21.925 -14.163 1.00 92.50 259 ARG A C 1
ATOM 2150 O O . ARG A 1 259 ? -18.291 22.414 -13.105 1.00 92.50 259 ARG A O 1
ATOM 2157 N N . HIS A 1 260 ? -18.900 20.633 -14.347 1.00 95.00 260 HIS A N 1
ATOM 2158 C CA . HIS A 1 260 ? -18.744 19.652 -13.296 1.00 95.00 260 HIS A CA 1
ATOM 2159 C C . HIS A 1 260 ? -17.784 18.562 -13.742 1.00 95.00 260 HIS A C 1
ATOM 2161 O O . HIS A 1 260 ? -17.816 18.131 -14.890 1.00 95.00 260 HIS A O 1
ATOM 2167 N N . ILE A 1 261 ? -16.961 18.106 -12.815 1.00 94.38 261 ILE A N 1
ATOM 2168 C CA . ILE A 1 261 ? -16.256 16.837 -12.898 1.00 94.38 261 ILE A CA 1
ATOM 2169 C C . ILE A 1 261 ? -17.010 15.863 -12.013 1.00 94.38 261 ILE A C 1
ATOM 2171 O O . ILE A 1 261 ? -17.322 16.177 -10.864 1.00 94.38 261 ILE A O 1
ATOM 2175 N N . ILE A 1 262 ? -17.304 14.693 -12.561 1.00 94.69 262 ILE A N 1
ATOM 2176 C CA . ILE A 1 262 ? -18.011 13.625 -11.876 1.00 94.69 262 ILE A CA 1
ATOM 2177 C C . ILE A 1 262 ? -17.148 12.377 -11.930 1.00 94.69 262 ILE A C 1
ATOM 2179 O O . ILE A 1 262 ? -16.750 11.921 -13.002 1.00 94.69 262 ILE A O 1
ATOM 2183 N N . THR A 1 263 ? -16.901 11.818 -10.758 1.00 92.38 263 THR A N 1
ATOM 2184 C CA . THR A 1 263 ? -16.260 10.518 -10.583 1.00 92.38 263 THR A CA 1
ATOM 2185 C C . THR A 1 263 ? -17.115 9.657 -9.661 1.00 92.38 263 THR A C 1
ATOM 2187 O O . THR A 1 263 ? -17.970 10.173 -8.935 1.00 92.38 263 THR A O 1
ATOM 2190 N N . ALA A 1 264 ? -16.939 8.343 -9.732 1.00 90.56 264 ALA A N 1
ATOM 2191 C CA . ALA A 1 264 ? -17.729 7.384 -8.981 1.00 90.56 264 ALA A CA 1
ATOM 2192 C C . ALA A 1 264 ? -16.821 6.389 -8.265 1.00 90.56 264 ALA A C 1
ATOM 2194 O O . ALA A 1 264 ? -15.967 5.769 -8.892 1.00 90.56 264 ALA A O 1
ATOM 2195 N N . GLN A 1 265 ? -17.042 6.213 -6.966 1.00 86.88 265 GLN A N 1
ATOM 2196 C CA . GLN A 1 265 ? -16.293 5.268 -6.145 1.00 86.88 265 GLN A CA 1
ATOM 2197 C C . GLN A 1 265 ? -17.147 4.832 -4.946 1.00 86.88 265 GLN A C 1
ATOM 2199 O O . GLN A 1 265 ? -17.907 5.626 -4.396 1.00 86.88 265 GLN A O 1
ATOM 2204 N N . ASP A 1 266 ? -17.066 3.551 -4.579 1.00 85.12 266 ASP A N 1
ATOM 2205 C CA . ASP A 1 266 ? -17.632 2.985 -3.342 1.00 85.12 266 ASP A CA 1
ATOM 2206 C C . ASP A 1 266 ? -19.121 3.289 -3.074 1.00 85.12 266 ASP A C 1
ATOM 2208 O O . ASP A 1 266 ? -19.577 3.406 -1.934 1.00 85.12 266 ASP A O 1
ATOM 2212 N N . GLY A 1 267 ? -19.913 3.385 -4.145 1.00 88.31 267 GLY A N 1
ATOM 2213 C CA . GLY A 1 267 ? -21.350 3.649 -4.055 1.00 88.31 267 GLY A CA 1
ATOM 2214 C C . GLY A 1 267 ? -21.740 5.128 -4.106 1.00 88.31 267 GLY A C 1
ATOM 2215 O O . GLY A 1 267 ? -22.930 5.426 -3.996 1.00 88.31 267 GLY A O 1
ATOM 2216 N N . PHE A 1 268 ? -20.780 6.038 -4.290 1.00 92.56 268 PHE A N 1
ATOM 2217 C CA . PHE A 1 268 ? -20.996 7.483 -4.352 1.00 92.56 268 PHE A CA 1
ATOM 2218 C C . PHE A 1 268 ? -20.530 8.094 -5.665 1.00 92.56 268 PHE A C 1
ATOM 2220 O O . PHE A 1 268 ? -19.533 7.678 -6.255 1.00 92.56 268 PHE A O 1
ATOM 2227 N N . PHE A 1 269 ? -21.246 9.131 -6.089 1.00 94.06 269 PHE A N 1
ATOM 2228 C CA . PHE A 1 269 ? -20.753 10.126 -7.024 1.00 94.06 269 PHE A CA 1
ATOM 2229 C C . PHE A 1 269 ? -20.104 11.264 -6.246 1.00 94.06 269 PHE A C 1
ATOM 2231 O O . PHE A 1 269 ? -20.702 11.805 -5.315 1.00 94.06 269 PHE A O 1
ATOM 2238 N N . PHE A 1 270 ? -18.907 11.655 -6.665 1.00 94.19 270 PHE A N 1
ATOM 2239 C CA . PHE A 1 270 ? -18.208 12.833 -6.166 1.00 94.19 270 PHE A CA 1
ATOM 2240 C C . PHE A 1 270 ? -18.208 13.884 -7.261 1.00 94.19 270 PHE A C 1
ATOM 2242 O O . PHE A 1 270 ? -17.800 13.613 -8.394 1.00 94.19 270 PHE A O 1
ATOM 2249 N N . VAL A 1 271 ? -18.699 15.072 -6.922 1.00 96.00 271 VAL A N 1
ATOM 2250 C CA . VAL A 1 271 ? -18.844 16.170 -7.868 1.00 96.00 271 VAL A CA 1
ATOM 2251 C C . VAL A 1 271 ? -17.911 17.295 -7.484 1.00 96.00 271 VAL A C 1
ATOM 2253 O O . VAL A 1 271 ? -17.952 17.801 -6.363 1.00 96.00 271 VAL A O 1
ATOM 2256 N N . PHE A 1 272 ? -17.118 17.723 -8.455 1.00 94.94 272 PHE A N 1
ATOM 2257 C CA . PHE A 1 272 ? -16.291 18.913 -8.370 1.00 94.94 272 PHE A CA 1
ATOM 2258 C C . PHE A 1 272 ? -16.849 19.944 -9.337 1.00 94.94 272 PHE A C 1
ATOM 2260 O O . PHE A 1 272 ? -17.242 19.611 -10.454 1.00 94.94 272 PHE A O 1
ATOM 2267 N N . LYS A 1 273 ? -16.920 21.199 -8.916 1.00 95.50 273 LYS A N 1
ATOM 2268 C CA . LYS A 1 273 ? -17.467 22.293 -9.711 1.00 95.50 273 LYS A CA 1
ATOM 2269 C C . LYS A 1 273 ? -16.338 23.208 -10.161 1.00 95.50 273 LYS A C 1
ATOM 2271 O O . LYS A 1 273 ? -15.468 23.565 -9.370 1.00 95.50 273 LYS A O 1
ATOM 2276 N N . LYS A 1 274 ? -16.383 23.611 -11.428 1.00 93.81 274 LYS A N 1
ATOM 2277 C CA . LYS A 1 274 ? -15.443 24.555 -12.025 1.00 93.81 274 LYS A CA 1
ATOM 2278 C C . LYS A 1 274 ? -15.440 25.855 -11.232 1.00 93.81 274 LYS A C 1
ATOM 2280 O O . LYS A 1 274 ? -16.487 26.486 -11.055 1.00 93.81 274 LYS A O 1
ATOM 2285 N N . TYR A 1 275 ? -14.261 26.259 -10.793 1.00 87.06 275 TYR A N 1
ATOM 2286 C CA . TYR A 1 275 ? -14.060 27.488 -10.056 1.00 87.06 275 TYR A CA 1
ATOM 2287 C C . TYR A 1 275 ? -14.298 28.697 -10.968 1.00 87.06 275 TYR A C 1
ATOM 2289 O O . TYR A 1 275 ? -13.714 28.813 -12.046 1.00 87.06 275 TYR A O 1
ATOM 2297 N N . ARG A 1 276 ? -15.168 29.619 -10.549 1.00 82.50 276 ARG A N 1
ATOM 2298 C CA . ARG A 1 276 ? -15.336 30.930 -11.189 1.00 82.50 276 ARG A CA 1
ATOM 2299 C C . ARG A 1 276 ? -15.115 31.997 -10.134 1.00 82.50 276 ARG A C 1
ATOM 2301 O O . ARG A 1 276 ? -15.782 31.973 -9.105 1.00 82.50 276 ARG A O 1
ATOM 2308 N N . GLU A 1 277 ? -14.252 32.976 -10.402 1.00 72.62 277 GLU A N 1
ATOM 2309 C CA . GLU A 1 277 ? -14.009 34.095 -9.472 1.00 72.62 277 GLU A CA 1
ATOM 2310 C C . GLU A 1 277 ? -15.304 34.826 -9.063 1.00 72.62 277 GLU A C 1
ATOM 2312 O O . GLU A 1 277 ? -15.402 35.360 -7.959 1.00 72.62 277 GLU A O 1
ATOM 2317 N N . SER A 1 278 ? -16.335 34.805 -9.917 1.00 69.88 278 SER A N 1
ATOM 2318 C CA . SER A 1 278 ? -17.657 35.365 -9.619 1.00 69.88 278 SER A CA 1
ATOM 2319 C C . SER A 1 278 ? -18.386 34.682 -8.456 1.00 69.88 278 SER A C 1
ATOM 2321 O O . SER A 1 278 ? -19.226 35.316 -7.815 1.00 69.88 278 SER A O 1
ATOM 2323 N N . ASP A 1 279 ? -18.082 33.415 -8.166 1.00 65.38 279 ASP A N 1
ATOM 2324 C CA . ASP A 1 279 ? -18.793 32.618 -7.160 1.00 65.38 279 ASP A CA 1
ATOM 2325 C C . ASP A 1 279 ? -18.336 32.987 -5.727 1.00 65.38 279 ASP A C 1
ATOM 2327 O O . ASP A 1 279 ? -19.136 32.956 -4.788 1.00 65.38 279 ASP A O 1
ATOM 2331 N N . LEU A 1 280 ? -17.110 33.513 -5.568 1.00 56.44 280 LEU A N 1
ATOM 2332 C CA . LEU A 1 280 ? -16.567 34.016 -4.293 1.00 56.44 280 LEU A CA 1
ATOM 2333 C C . LEU A 1 280 ? -17.334 35.214 -3.710 1.00 56.44 280 LEU A C 1
ATOM 2335 O O . LEU A 1 280 ? -17.300 35.458 -2.498 1.00 56.44 280 LEU A O 1
ATOM 2339 N N . VAL A 1 281 ? -17.985 36.008 -4.564 1.00 56.66 281 VAL A N 1
ATOM 2340 C CA . VAL A 1 281 ? -18.686 37.231 -4.140 1.00 56.66 281 VAL A CA 1
ATOM 2341 C C . VAL A 1 281 ? -20.002 36.889 -3.440 1.00 56.66 281 VAL A C 1
ATOM 2343 O O . VAL A 1 281 ? -20.421 37.616 -2.538 1.00 56.66 281 VAL A O 1
ATOM 2346 N N . ASN A 1 282 ? -20.611 35.751 -3.781 1.00 48.88 282 ASN A N 1
ATOM 2347 C CA . ASN A 1 282 ? -21.886 35.335 -3.207 1.00 48.88 282 ASN A CA 1
ATOM 2348 C C . ASN A 1 282 ? -21.718 34.459 -1.953 1.00 48.88 282 ASN A C 1
ATOM 2350 O O . ASN A 1 282 ? -22.495 34.618 -1.011 1.00 48.88 282 ASN A O 1
ATOM 2354 N N . GLU A 1 283 ? -20.676 33.628 -1.842 1.00 46.97 283 GLU A N 1
ATOM 2355 C CA . GLU A 1 283 ? -20.507 32.741 -0.672 1.00 46.97 283 GLU A CA 1
ATOM 2356 C C . GLU A 1 283 ? -19.994 33.435 0.601 1.00 46.97 283 GLU A C 1
ATOM 2358 O O . GLU A 1 283 ? -20.363 33.044 1.714 1.00 46.97 283 GLU A O 1
ATOM 2363 N N . LYS A 1 284 ? -19.266 34.557 0.485 1.00 39.84 284 LYS A N 1
ATOM 2364 C CA . LYS A 1 284 ? -18.925 35.413 1.644 1.00 39.84 284 LYS A CA 1
ATOM 2365 C C . LYS A 1 284 ? -20.158 35.987 2.359 1.00 39.84 284 LYS A C 1
ATOM 2367 O O . LYS A 1 284 ? -20.034 36.468 3.488 1.00 39.84 284 LYS A O 1
ATOM 2372 N N . SER A 1 285 ? -21.340 35.942 1.738 1.00 40.38 285 SER A N 1
ATOM 2373 C CA . SER A 1 285 ? -22.599 36.339 2.378 1.00 40.38 285 SER A CA 1
ATOM 2374 C C . SER A 1 285 ? -23.245 35.207 3.193 1.00 40.38 285 SER A C 1
ATOM 2376 O O . SER A 1 285 ? -23.915 35.487 4.185 1.00 40.38 285 SER A O 1
ATOM 2378 N N . THR A 1 286 ? -22.968 33.943 2.858 1.00 38.25 286 THR A N 1
ATOM 2379 C CA . THR A 1 286 ? -23.574 32.758 3.487 1.00 38.25 286 THR A CA 1
ATOM 2380 C C . THR A 1 286 ? -22.764 32.257 4.691 1.00 38.25 286 THR A C 1
ATOM 2382 O O . THR A 1 286 ? -23.327 31.738 5.653 1.00 38.25 286 THR A O 1
ATOM 2385 N N . ILE A 1 287 ? -21.448 32.498 4.704 1.00 37.38 287 ILE A N 1
ATOM 2386 C CA . ILE A 1 287 ? -20.535 32.064 5.783 1.00 37.38 287 ILE A CA 1
ATOM 2387 C C . ILE A 1 287 ? -20.561 33.012 7.007 1.00 37.38 287 ILE A C 1
ATOM 2389 O O . ILE A 1 287 ? -20.179 32.629 8.110 1.00 37.38 287 ILE A O 1
ATOM 2393 N N . LYS A 1 288 ? -21.137 34.221 6.895 1.00 33.94 288 LYS A N 1
ATOM 2394 C CA . LYS A 1 288 ? -21.298 35.167 8.027 1.00 33.94 288 LYS A CA 1
ATOM 2395 C C . LYS A 1 288 ? -22.295 34.730 9.120 1.00 33.94 288 LYS A C 1
ATOM 2397 O O . LYS A 1 288 ? -22.488 35.463 10.086 1.00 33.94 288 LYS A O 1
ATOM 2402 N N . GLY A 1 289 ? -22.923 33.559 8.995 1.00 30.36 289 GLY A N 1
ATOM 2403 C CA . GLY A 1 289 ? -23.892 33.028 9.963 1.00 30.36 289 GLY A CA 1
ATOM 2404 C C . GLY A 1 289 ? -23.314 32.181 11.104 1.00 30.36 289 GLY A C 1
ATOM 2405 O O . GLY A 1 289 ? -24.069 31.777 11.986 1.00 30.36 289 GLY A O 1
ATOM 2406 N N . ARG A 1 290 ? -22.008 31.888 11.121 1.00 35.12 290 ARG A N 1
ATOM 2407 C CA . ARG A 1 290 ? -21.386 31.042 12.155 1.00 35.12 290 ARG A CA 1
ATOM 2408 C C . ARG A 1 290 ? -20.022 31.578 12.575 1.00 35.12 290 ARG A C 1
ATOM 2410 O O . ARG A 1 290 ? -19.018 31.001 12.209 1.00 35.12 290 ARG A O 1
ATOM 2417 N N . GLU A 1 291 ? -19.991 32.660 13.350 1.00 31.52 291 GLU A N 1
ATOM 2418 C CA . GLU A 1 291 ? -18.882 32.948 14.276 1.00 31.52 291 GLU A CA 1
ATOM 2419 C C . GLU A 1 291 ? -19.229 34.142 15.178 1.00 31.52 291 GLU A C 1
ATOM 2421 O O . GLU A 1 291 ? -19.104 35.308 14.811 1.00 31.52 291 GLU A O 1
ATOM 2426 N N . HIS A 1 292 ? -19.678 33.849 16.397 1.00 30.48 292 HIS A N 1
ATOM 2427 C CA . HIS A 1 292 ? -19.648 34.798 17.505 1.00 30.48 292 HIS A CA 1
ATOM 2428 C C . HIS A 1 292 ? -19.297 34.038 18.783 1.00 30.48 292 HIS A C 1
ATOM 2430 O O . HIS A 1 292 ? -20.165 33.455 19.422 1.00 30.48 292 HIS A O 1
ATOM 2436 N N . LEU A 1 293 ? -18.019 34.074 19.164 1.00 28.11 293 LEU A N 1
ATOM 2437 C CA . LEU A 1 293 ? -17.577 33.942 20.553 1.00 28.11 293 LEU A CA 1
ATOM 2438 C C . LEU A 1 293 ? -16.190 34.584 20.695 1.00 28.11 293 LEU A C 1
ATOM 2440 O O . LEU A 1 293 ? -15.147 33.959 20.547 1.00 28.11 293 LEU A 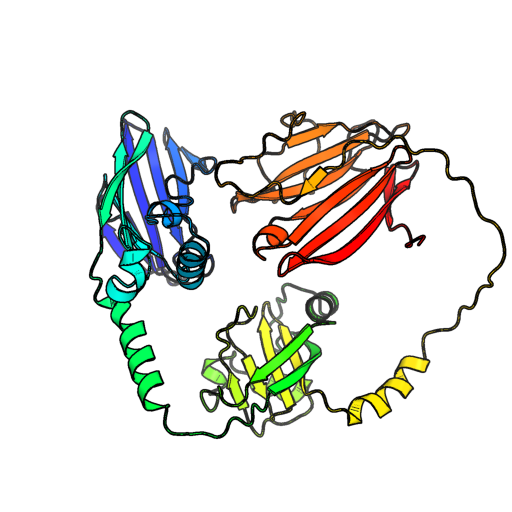O 1
ATOM 2444 N N . ASN A 1 294 ? -16.216 35.890 20.965 1.00 29.33 294 ASN A N 1
ATOM 2445 C CA . ASN A 1 294 ? -15.082 36.656 21.469 1.00 29.33 294 ASN A CA 1
ATOM 2446 C C . ASN A 1 294 ? -14.840 36.283 22.935 1.00 29.33 294 ASN A C 1
ATOM 2448 O O . ASN A 1 294 ? -15.740 36.481 23.749 1.00 29.33 294 ASN A O 1
ATOM 2452 N N . LEU A 1 295 ? -13.619 35.882 23.296 1.00 28.59 295 LEU A N 1
ATOM 2453 C CA . LEU A 1 295 ? -13.121 36.011 24.666 1.00 28.59 295 LEU A CA 1
ATOM 2454 C C . LEU A 1 295 ? -11.688 36.555 24.678 1.00 28.59 295 LEU A C 1
ATOM 2456 O O . LEU A 1 295 ? -10.856 36.273 23.821 1.00 28.59 295 LEU A O 1
ATOM 2460 N N . SER A 1 296 ? -11.476 37.439 25.644 1.00 27.16 296 SER A N 1
ATOM 2461 C CA . SER A 1 296 ? -10.467 38.487 25.717 1.00 27.16 296 SER A CA 1
ATOM 2462 C C . SER A 1 296 ? -9.042 38.007 25.999 1.00 27.16 296 SER A C 1
ATOM 2464 O O . SER A 1 296 ? -8.811 37.192 26.890 1.00 27.16 296 SER A O 1
ATOM 2466 N N . LYS A 1 297 ? -8.078 38.659 25.340 1.00 29.27 297 LYS A N 1
ATOM 2467 C CA . LYS A 1 297 ? -6.659 38.711 25.721 1.00 29.27 297 LYS A CA 1
ATOM 2468 C C . LYS A 1 297 ? -6.495 39.385 27.090 1.00 29.27 297 LYS A C 1
ATOM 2470 O O . LYS A 1 297 ? -6.901 40.535 27.224 1.00 29.27 297 LYS A O 1
ATOM 2475 N N . ASN A 1 298 ? -5.862 38.709 28.056 1.00 28.22 298 ASN A N 1
ATOM 2476 C CA . ASN A 1 298 ? -4.830 39.303 28.920 1.00 28.22 298 ASN A CA 1
ATOM 2477 C C . ASN A 1 298 ? -4.135 38.295 29.867 1.00 28.22 298 ASN A C 1
ATOM 2479 O O . ASN A 1 298 ? -4.771 37.612 30.663 1.00 28.22 298 ASN A O 1
ATOM 2483 N N . SER A 1 299 ? -2.799 38.390 29.853 1.00 25.03 299 SER A N 1
ATOM 2484 C CA . SER A 1 299 ? -1.827 38.142 30.934 1.00 25.03 299 SER A CA 1
ATOM 2485 C C . SER A 1 299 ? -1.087 36.786 31.048 1.00 25.03 299 SER A C 1
ATOM 2487 O O . SER A 1 299 ? -1.673 35.742 31.312 1.00 25.03 299 SER A O 1
ATOM 2489 N N . LEU A 1 300 ? 0.250 36.932 30.965 1.00 23.91 300 LEU A N 1
ATOM 2490 C CA . LEU A 1 300 ? 1.341 36.252 31.693 1.00 23.91 300 LEU A CA 1
ATOM 2491 C C . LEU A 1 300 ? 1.998 34.981 31.102 1.00 23.91 300 LEU A C 1
ATOM 2493 O O . LEU A 1 300 ? 1.591 33.851 31.344 1.00 23.91 300 LEU A O 1
ATOM 2497 N N . THR A 1 301 ? 3.134 35.205 30.433 1.00 26.92 301 THR A N 1
ATOM 2498 C CA . THR A 1 301 ? 4.328 34.331 30.329 1.00 26.92 301 THR A CA 1
ATOM 2499 C C . THR A 1 301 ? 5.285 34.578 31.521 1.00 26.92 301 THR A C 1
ATOM 2501 O O . THR A 1 301 ? 5.115 35.597 32.196 1.00 26.92 301 THR A O 1
ATOM 2504 N N . PRO A 1 302 ? 6.389 33.816 31.730 1.00 40.81 302 PRO A N 1
ATOM 2505 C CA . PRO A 1 302 ? 6.730 32.444 31.314 1.00 40.81 302 PRO A CA 1
ATOM 2506 C C . PRO A 1 302 ? 7.289 31.583 32.483 1.00 40.81 302 PRO A C 1
ATOM 2508 O O . PRO A 1 302 ? 7.957 32.093 33.378 1.00 40.81 302 PRO A O 1
ATOM 2511 N N . ILE A 1 303 ? 7.147 30.254 32.429 1.00 25.22 303 ILE A N 1
ATOM 2512 C CA . ILE A 1 303 ? 8.092 29.337 33.099 1.00 25.22 303 ILE A CA 1
ATOM 2513 C C . ILE A 1 303 ? 8.475 28.257 32.088 1.00 25.22 303 ILE A C 1
ATOM 2515 O O . ILE A 1 303 ? 7.777 27.266 31.911 1.00 25.22 303 ILE A O 1
ATOM 2519 N N . LEU A 1 304 ? 9.588 28.498 31.397 1.00 27.59 304 LEU A N 1
ATOM 2520 C CA . LEU A 1 304 ? 10.366 27.479 30.703 1.00 27.59 304 LEU A CA 1
ATOM 2521 C C . LEU A 1 304 ? 11.359 26.928 31.729 1.00 27.59 304 LEU A C 1
ATOM 2523 O O . LEU A 1 304 ? 12.371 27.561 32.024 1.00 27.59 304 LEU A O 1
ATOM 2527 N N . GLN A 1 305 ? 11.044 25.772 32.304 1.00 27.41 305 GLN A N 1
ATOM 2528 C CA . GLN A 1 305 ? 12.041 24.916 32.938 1.00 27.41 305 GLN A CA 1
ATOM 2529 C C . GLN A 1 305 ? 12.263 23.711 32.032 1.00 27.41 305 GLN A C 1
ATOM 2531 O O . GLN A 1 305 ? 11.313 23.149 31.492 1.00 27.41 305 GLN A O 1
ATOM 2536 N N . ALA A 1 306 ? 13.543 23.404 31.827 1.00 28.62 306 ALA A N 1
ATOM 2537 C CA . ALA A 1 306 ? 14.061 22.407 30.910 1.00 28.62 306 ALA A CA 1
ATOM 2538 C C . ALA A 1 306 ? 13.274 21.091 30.984 1.00 28.62 306 ALA A C 1
ATOM 2540 O O . ALA A 1 306 ? 13.283 20.397 32.001 1.00 28.62 306 ALA A O 1
ATOM 2541 N N . ILE A 1 307 ? 12.594 20.763 29.885 1.00 30.88 307 ILE A N 1
ATOM 2542 C CA . ILE A 1 307 ? 12.010 19.446 29.672 1.00 30.88 307 ILE A CA 1
ATOM 2543 C C . ILE A 1 307 ? 13.183 18.538 29.324 1.00 30.88 307 ILE A C 1
ATOM 2545 O O . ILE A 1 307 ? 13.750 18.635 28.242 1.00 30.88 307 ILE A O 1
ATOM 2549 N N . GLU A 1 308 ? 13.583 17.684 30.261 1.00 32.56 308 GLU A N 1
ATOM 2550 C CA . GLU A 1 308 ? 14.365 16.502 29.914 1.00 32.56 308 GLU A CA 1
ATOM 2551 C C . GLU A 1 308 ? 13.498 15.637 28.994 1.00 32.56 308 GLU A C 1
ATOM 2553 O O . GLU A 1 308 ? 12.453 15.121 29.399 1.00 32.56 308 GLU A O 1
ATOM 2558 N N . GLU A 1 309 ? 13.898 15.570 27.732 1.00 36.78 309 GLU A N 1
ATOM 2559 C CA . GLU A 1 309 ? 13.160 14.927 26.654 1.00 36.78 309 GLU A CA 1
ATOM 2560 C C . GLU A 1 309 ? 13.381 13.412 26.693 1.00 36.78 309 GLU A C 1
ATOM 2562 O O . GLU A 1 309 ? 14.499 12.955 26.932 1.00 36.78 309 GLU A O 1
ATOM 2567 N N . TYR A 1 310 ? 12.331 12.627 26.442 1.00 44.81 310 TYR A N 1
ATOM 2568 C CA . TYR A 1 310 ? 12.532 11.254 25.986 1.00 44.81 310 TYR A CA 1
ATOM 2569 C C . TYR A 1 310 ? 12.888 11.254 24.493 1.00 44.81 310 TYR A C 1
ATOM 2571 O O . TYR A 1 310 ? 12.596 12.209 23.767 1.00 44.81 310 TYR A O 1
ATOM 2579 N N . GLU A 1 311 ? 13.555 10.178 24.084 1.00 50.59 311 GLU A N 1
ATOM 2580 C CA . GLU A 1 311 ? 14.094 9.904 22.752 1.00 50.59 311 GLU A CA 1
ATOM 2581 C C . GLU A 1 311 ? 13.102 10.284 21.635 1.00 50.59 311 GLU A C 1
ATOM 2583 O O . GLU A 1 311 ? 11.933 9.899 21.655 1.00 50.59 311 GLU A O 1
ATOM 2588 N N . THR A 1 312 ? 13.549 11.103 20.678 1.00 46.06 312 THR A N 1
ATOM 2589 C CA . THR A 1 312 ? 12.734 11.482 19.515 1.00 46.06 312 THR A CA 1
ATOM 2590 C C . THR A 1 312 ? 12.792 10.352 18.497 1.00 46.06 312 THR A C 1
ATOM 2592 O O . THR A 1 312 ? 13.868 10.047 17.987 1.00 46.06 312 THR A O 1
ATOM 2595 N N . ILE A 1 313 ? 11.643 9.759 18.172 1.00 53.16 313 ILE A N 1
ATOM 2596 C CA . ILE A 1 313 ? 11.533 8.746 17.120 1.00 53.16 313 ILE A CA 1
ATOM 2597 C C . ILE A 1 313 ? 11.091 9.464 15.839 1.00 53.16 313 ILE A C 1
ATOM 2599 O O . ILE A 1 313 ? 10.037 10.101 15.806 1.00 53.16 313 ILE A O 1
ATOM 2603 N N . SER A 1 314 ? 11.924 9.409 14.796 1.00 42.59 314 SER A N 1
ATOM 2604 C CA . SER A 1 314 ? 11.608 9.972 13.475 1.00 42.59 314 SER A CA 1
ATOM 2605 C C . SER A 1 314 ? 11.231 8.854 12.505 1.00 42.59 314 SER A C 1
ATOM 2607 O O . SER A 1 314 ? 12.017 7.921 12.345 1.00 42.59 314 SER A O 1
ATOM 2609 N N . LEU A 1 315 ? 10.053 8.943 11.877 1.00 45.47 315 LEU A N 1
ATOM 2610 C CA . LEU A 1 315 ? 9.590 8.042 10.810 1.00 45.47 315 LEU A CA 1
ATOM 2611 C C . LEU A 1 315 ? 9.483 8.823 9.484 1.00 45.47 315 LEU A C 1
ATOM 2613 O O . LEU A 1 315 ? 9.213 10.006 9.592 1.00 45.47 315 LEU A O 1
ATOM 2617 N N . PRO A 1 316 ? 9.635 8.213 8.290 1.00 38.75 316 PRO A N 1
ATOM 2618 C CA . PRO A 1 316 ? 9.908 6.812 8.115 1.00 38.75 316 PRO A CA 1
ATOM 2619 C C . PRO A 1 316 ? 11.318 6.546 8.612 1.00 38.75 316 PRO A C 1
ATOM 2621 O O . PRO A 1 316 ? 12.273 7.286 8.365 1.00 38.75 316 PRO A O 1
ATOM 2624 N N . ILE A 1 317 ? 11.449 5.455 9.348 1.00 39.38 317 ILE A N 1
ATOM 2625 C CA . ILE A 1 317 ? 12.747 4.814 9.462 1.00 39.38 317 ILE A CA 1
ATOM 2626 C C . ILE A 1 317 ? 13.108 4.492 8.010 1.00 39.38 317 ILE A C 1
ATOM 2628 O O . ILE A 1 317 ? 12.293 3.862 7.338 1.00 39.38 317 ILE A O 1
ATOM 2632 N N . LYS A 1 318 ? 14.236 5.020 7.504 1.00 30.55 318 LYS A N 1
ATOM 2633 C CA . LYS A 1 318 ? 14.637 4.893 6.091 1.00 30.55 318 LYS A CA 1
ATOM 2634 C C . LYS A 1 318 ? 14.280 3.507 5.566 1.00 30.55 318 LYS A C 1
ATOM 2636 O O . LYS A 1 318 ? 14.779 2.506 6.078 1.00 30.55 318 LYS A O 1
ATOM 2641 N N . PHE A 1 319 ? 13.407 3.490 4.568 1.00 30.44 319 PHE A N 1
ATOM 2642 C CA . PHE A 1 319 ? 12.915 2.284 3.937 1.00 30.44 319 PHE A CA 1
ATOM 2643 C C . PHE A 1 319 ? 14.101 1.457 3.422 1.00 30.44 319 PHE A C 1
ATOM 2645 O O . PHE A 1 319 ? 14.907 1.918 2.615 1.00 30.44 319 PHE A O 1
ATOM 2652 N N . SER A 1 320 ? 14.231 0.239 3.930 1.00 27.81 320 SER A N 1
ATOM 2653 C CA . SER A 1 320 ? 15.005 -0.830 3.316 1.00 27.81 320 SER A CA 1
ATOM 2654 C C . SER A 1 320 ? 14.136 -2.074 3.412 1.00 27.81 320 SER A C 1
ATOM 2656 O O . SER A 1 320 ? 13.606 -2.378 4.482 1.00 27.81 320 SER A O 1
ATOM 2658 N N . TYR A 1 321 ? 13.983 -2.772 2.288 1.00 31.28 321 TYR A N 1
ATOM 2659 C CA . TYR A 1 321 ? 13.163 -3.978 2.140 1.00 31.28 321 TYR A CA 1
ATOM 2660 C C . TYR A 1 321 ? 13.535 -5.116 3.118 1.00 31.28 321 TYR A C 1
ATOM 2662 O O . TYR A 1 321 ? 12.784 -6.081 3.235 1.00 31.28 321 TYR A O 1
ATOM 2670 N N . ASP A 1 322 ? 14.647 -4.988 3.850 1.00 26.86 322 ASP A N 1
ATOM 2671 C CA . ASP A 1 322 ? 15.095 -5.920 4.891 1.00 26.86 322 ASP A CA 1
ATOM 2672 C C . ASP A 1 322 ? 14.542 -5.617 6.302 1.00 26.86 322 ASP A C 1
ATOM 2674 O O . ASP A 1 322 ? 14.774 -6.390 7.233 1.00 26.86 322 ASP A O 1
ATOM 2678 N N . PHE A 1 323 ? 13.804 -4.520 6.508 1.00 33.41 323 PHE A N 1
ATOM 2679 C CA . PHE A 1 323 ? 13.314 -4.136 7.836 1.00 33.41 323 PHE A CA 1
ATOM 2680 C C . PHE A 1 323 ? 11.890 -4.632 8.104 1.00 33.41 323 PHE A C 1
ATOM 2682 O O . PHE A 1 323 ? 10.928 -3.869 8.137 1.00 33.41 323 PHE A O 1
ATOM 2689 N N . ALA A 1 324 ? 11.770 -5.915 8.453 1.00 32.59 324 ALA A N 1
ATOM 2690 C CA . ALA A 1 324 ? 10.856 -6.248 9.540 1.00 32.59 324 ALA A CA 1
ATOM 2691 C C . ALA A 1 324 ? 11.401 -5.518 10.774 1.00 32.59 324 ALA A C 1
ATOM 2693 O O . ALA A 1 324 ? 12.487 -5.843 11.249 1.00 32.59 324 ALA A O 1
ATOM 2694 N N . ILE A 1 325 ? 10.721 -4.464 11.219 1.00 42.84 325 ILE A N 1
ATOM 2695 C CA . ILE A 1 325 ? 11.237 -3.602 12.277 1.00 42.84 325 ILE A CA 1
ATOM 2696 C C . ILE A 1 325 ? 11.415 -4.445 13.552 1.00 42.84 325 ILE A C 1
ATOM 2698 O O . ILE A 1 325 ? 10.440 -4.860 14.167 1.00 42.84 325 ILE A O 1
ATOM 2702 N N . GLU A 1 326 ? 12.655 -4.725 13.949 1.00 38.06 326 GLU A N 1
ATOM 2703 C CA . GLU A 1 326 ? 12.991 -4.913 15.359 1.00 38.06 326 GLU A CA 1
ATOM 2704 C C . GLU A 1 326 ? 13.161 -3.501 15.918 1.00 38.06 326 GLU A C 1
ATOM 2706 O O . GLU A 1 326 ? 14.257 -2.933 15.911 1.00 38.06 326 GLU A O 1
ATOM 2711 N N . LEU A 1 327 ? 12.052 -2.870 16.320 1.00 50.56 327 LEU A N 1
ATOM 2712 C CA . LEU A 1 327 ? 12.146 -1.626 17.073 1.00 50.56 327 LEU A CA 1
ATOM 2713 C C . LEU A 1 327 ? 12.907 -1.983 18.349 1.00 50.56 327 LEU A C 1
ATOM 2715 O O . LEU A 1 327 ? 12.506 -2.876 19.095 1.00 50.56 327 LEU A O 1
ATOM 2719 N N . LYS A 1 328 ? 14.056 -1.343 18.563 1.00 45.03 328 LYS A N 1
ATOM 2720 C CA . LYS A 1 328 ? 14.887 -1.587 19.740 1.00 45.03 328 LYS A CA 1
ATOM 2721 C C . LYS A 1 328 ? 13.997 -1.451 20.986 1.00 45.03 328 LYS A C 1
ATOM 2723 O O . LYS A 1 328 ? 13.251 -0.484 21.095 1.00 45.03 328 LYS A O 1
ATOM 2728 N N . ASP A 1 329 ? 14.024 -2.458 21.858 1.00 60.31 329 ASP A N 1
ATOM 2729 C CA . ASP A 1 329 ? 13.184 -2.594 23.063 1.00 60.31 329 ASP A CA 1
ATOM 2730 C C . ASP A 1 329 ? 11.713 -3.017 22.856 1.00 60.31 329 ASP A C 1
ATOM 2732 O O . ASP A 1 329 ? 10.954 -3.085 23.829 1.00 60.31 329 ASP A O 1
ATOM 2736 N N . PHE A 1 330 ? 11.302 -3.378 21.635 1.00 62.88 330 PHE A N 1
ATOM 2737 C CA . PHE A 1 330 ? 10.002 -4.010 21.412 1.00 62.88 330 PHE A CA 1
ATOM 2738 C C . PHE A 1 330 ? 10.061 -5.509 21.716 1.00 62.88 330 PHE A C 1
ATOM 2740 O O . PHE A 1 330 ? 10.988 -6.220 21.335 1.00 62.88 330 PHE A O 1
ATOM 2747 N N . SER A 1 331 ? 9.055 -5.995 22.435 1.00 74.75 331 SER A N 1
ATOM 2748 C CA . SER A 1 331 ? 8.863 -7.408 22.761 1.00 74.75 331 SER A CA 1
ATOM 2749 C C . SER A 1 331 ? 7.609 -7.938 22.069 1.00 74.75 331 SER A C 1
ATOM 2751 O O . SER A 1 331 ? 6.689 -7.180 21.760 1.00 74.75 331 SER A O 1
ATOM 2753 N N . THR A 1 332 ? 7.555 -9.245 21.824 1.00 74.25 332 THR A N 1
ATOM 2754 C CA . THR A 1 332 ? 6.358 -9.918 21.298 1.00 74.25 332 THR A CA 1
ATOM 2755 C C . THR A 1 332 ? 5.263 -9.936 22.366 1.00 74.25 332 THR A C 1
ATOM 2757 O O . THR A 1 332 ? 5.565 -10.224 23.526 1.00 74.25 332 THR A O 1
ATOM 2760 N N . ILE A 1 333 ? 4.012 -9.617 22.005 1.00 68.06 333 ILE A N 1
ATOM 2761 C CA . ILE A 1 333 ? 2.870 -9.622 22.943 1.00 68.06 333 ILE A CA 1
ATOM 2762 C C . ILE A 1 333 ? 2.666 -11.034 23.519 1.00 68.06 333 ILE A C 1
ATOM 2764 O O . ILE A 1 333 ? 2.426 -11.981 22.778 1.00 68.06 333 ILE A O 1
ATOM 2768 N N . GLU A 1 334 ? 2.737 -11.175 24.848 1.00 58.47 334 GLU A N 1
ATOM 2769 C CA . GLU A 1 334 ? 2.200 -12.352 25.545 1.00 58.47 334 GLU A CA 1
ATOM 2770 C C . GLU A 1 334 ? 0.663 -12.273 25.519 1.00 58.47 334 GLU A C 1
ATOM 2772 O O . GLU A 1 334 ? 0.127 -11.190 25.753 1.00 58.47 334 GLU A O 1
ATOM 2777 N N . GLU A 1 335 ? -0.024 -13.400 25.270 1.00 56.34 335 GLU A N 1
ATOM 2778 C CA . GLU A 1 335 ? -1.466 -13.614 24.951 1.00 56.34 335 GLU A CA 1
ATOM 2779 C C . GLU A 1 335 ? -2.534 -12.939 25.857 1.00 56.34 335 GLU A C 1
ATOM 2781 O O . GLU A 1 335 ? -3.722 -13.223 25.752 1.00 56.34 335 GLU A O 1
ATOM 2786 N N . THR A 1 336 ? -2.154 -12.055 26.775 1.00 68.44 336 THR A N 1
ATOM 2787 C CA . THR A 1 336 ? -3.027 -11.445 27.788 1.00 68.44 336 THR A CA 1
ATOM 2788 C C . THR A 1 336 ? -3.607 -10.079 27.417 1.00 68.44 336 THR A C 1
ATOM 2790 O O . THR A 1 336 ? -4.486 -9.605 28.135 1.00 68.44 336 THR A O 1
ATOM 2793 N N . LEU A 1 337 ? -3.134 -9.428 26.348 1.00 79.88 337 LEU A N 1
ATOM 2794 C CA . LEU A 1 337 ? -3.674 -8.134 25.926 1.00 79.88 337 LEU A CA 1
ATOM 2795 C C . LEU A 1 337 ? -4.875 -8.345 24.995 1.00 79.88 337 LEU A C 1
ATOM 2797 O O . LEU A 1 337 ? -4.724 -8.921 23.920 1.00 79.88 337 LEU A O 1
ATOM 2801 N N . ASP A 1 338 ? -6.053 -7.869 25.399 1.00 83.06 338 ASP A N 1
ATOM 2802 C CA . ASP A 1 338 ? -7.227 -7.833 24.524 1.00 83.06 338 ASP A CA 1
ATOM 2803 C C . ASP A 1 338 ? -7.023 -6.754 23.453 1.00 83.06 338 ASP A C 1
ATOM 2805 O O . ASP A 1 338 ? -7.139 -5.558 23.717 1.00 83.06 338 ASP A O 1
ATOM 2809 N N . ILE A 1 339 ? -6.641 -7.203 22.259 1.00 84.56 339 ILE A N 1
ATOM 2810 C CA . ILE A 1 339 ? -6.366 -6.384 21.072 1.00 84.56 339 ILE A CA 1
ATOM 2811 C C . ILE A 1 339 ? -7.418 -6.606 19.985 1.00 84.56 339 ILE A C 1
ATOM 2813 O O . ILE A 1 339 ? -7.133 -6.441 18.805 1.00 84.56 339 ILE A O 1
ATOM 2817 N N . THR A 1 340 ? -8.636 -6.992 20.371 1.00 85.75 340 THR A N 1
ATOM 2818 C CA . THR A 1 340 ? -9.742 -7.221 19.427 1.00 85.75 340 THR A CA 1
ATOM 2819 C C . THR A 1 340 ? -10.089 -5.993 18.581 1.00 85.75 340 THR A C 1
ATOM 2821 O O . THR A 1 340 ? -10.567 -6.158 17.466 1.00 85.75 340 THR A O 1
ATOM 2824 N N . GLU A 1 341 ? -9.790 -4.777 19.054 1.00 87.94 341 GLU A N 1
ATOM 2825 C CA . GLU A 1 341 ? -9.911 -3.532 18.272 1.00 87.94 341 GLU A CA 1
ATOM 2826 C C . GLU A 1 341 ? -8.908 -3.427 17.101 1.00 87.94 341 GLU A C 1
ATOM 2828 O O . GLU A 1 341 ? -9.017 -2.512 16.291 1.00 87.94 341 GLU A O 1
ATOM 2833 N N . PHE A 1 342 ? -7.938 -4.342 17.008 1.00 90.31 342 PHE A N 1
ATOM 2834 C CA . PHE A 1 342 ? -6.887 -4.377 15.985 1.00 90.31 342 PHE A CA 1
ATOM 2835 C C . PHE A 1 342 ? -6.894 -5.698 15.202 1.00 90.31 342 PHE A C 1
ATOM 2837 O O . PHE A 1 342 ? -5.841 -6.197 14.817 1.00 90.31 342 PHE A O 1
ATOM 2844 N N . ASP A 1 343 ? -8.061 -6.307 14.992 1.00 89.38 343 ASP A N 1
ATOM 2845 C CA . ASP A 1 343 ? -8.195 -7.599 14.302 1.00 89.38 343 ASP A CA 1
ATOM 2846 C C . ASP A 1 343 ? -7.664 -7.602 12.855 1.00 89.38 343 ASP A C 1
ATOM 2848 O O . ASP A 1 343 ? -7.303 -8.659 12.335 1.00 89.38 343 ASP A O 1
ATOM 2852 N N . HIS A 1 344 ? -7.545 -6.427 12.232 1.00 87.12 344 HIS A N 1
ATOM 2853 C CA . HIS A 1 344 ? -6.919 -6.229 10.923 1.00 87.12 344 HIS A CA 1
ATOM 2854 C C . HIS A 1 344 ? -5.385 -6.320 10.937 1.00 87.12 344 HIS A C 1
ATOM 2856 O O . HIS A 1 344 ? -4.766 -6.311 9.870 1.00 87.12 344 HIS A O 1
ATOM 2862 N N . LEU A 1 345 ? -4.763 -6.389 12.118 1.00 87.88 345 LEU A N 1
ATOM 2863 C CA . LEU A 1 345 ? -3.317 -6.483 12.296 1.00 87.88 345 LEU A CA 1
ATOM 2864 C C . LEU A 1 345 ? -2.892 -7.858 12.817 1.00 87.88 345 LEU A C 1
ATOM 2866 O O . LEU A 1 345 ? -3.584 -8.544 13.566 1.00 87.88 345 LEU A O 1
ATOM 2870 N N . THR A 1 346 ? -1.678 -8.238 12.443 1.00 84.56 346 THR A N 1
ATOM 2871 C CA . THR A 1 346 ? -1.002 -9.478 12.819 1.00 84.56 346 THR A CA 1
ATOM 2872 C C . THR A 1 346 ? 0.415 -9.175 13.310 1.00 84.56 346 THR A C 1
ATOM 2874 O O . THR A 1 346 ? 0.902 -8.047 13.189 1.00 84.56 346 THR A O 1
ATOM 2877 N N . ASP A 1 347 ? 1.081 -10.174 13.898 1.00 83.12 347 ASP A N 1
ATOM 2878 C CA . ASP A 1 347 ? 2.491 -10.096 14.311 1.00 83.12 347 ASP A CA 1
ATOM 2879 C C . ASP A 1 347 ? 2.831 -8.901 15.219 1.00 83.12 347 ASP A C 1
ATOM 2881 O O . ASP A 1 347 ? 3.847 -8.219 15.052 1.00 83.12 347 ASP A O 1
ATOM 2885 N N . PHE A 1 348 ? 1.977 -8.662 16.214 1.00 85.06 348 PHE A N 1
ATOM 2886 C CA . PHE A 1 348 ? 2.122 -7.525 17.109 1.00 85.06 348 PHE A CA 1
ATOM 2887 C C . PHE A 1 348 ? 3.439 -7.516 17.886 1.00 85.06 348 PHE A C 1
ATOM 2889 O O . PHE A 1 348 ? 3.848 -8.492 18.527 1.00 85.06 348 PHE A O 1
ATOM 2896 N N . GLN A 1 349 ? 4.037 -6.336 17.927 1.00 86.00 349 GLN A N 1
ATOM 2897 C CA . GLN A 1 349 ? 5.164 -6.000 18.776 1.00 86.00 349 GLN A CA 1
ATOM 2898 C C . GLN A 1 349 ? 4.805 -4.803 19.645 1.00 86.00 349 GLN A C 1
ATOM 2900 O O . GLN A 1 349 ? 4.053 -3.925 19.221 1.00 86.00 349 GLN A O 1
ATOM 2905 N N . PHE A 1 350 ? 5.377 -4.719 20.846 1.00 86.00 350 PHE A N 1
ATOM 2906 C CA . PHE A 1 350 ? 5.128 -3.579 21.720 1.00 86.00 350 PHE A CA 1
ATOM 2907 C C . PHE A 1 350 ? 6.356 -3.110 22.495 1.00 86.00 350 PHE A C 1
ATOM 2909 O O . PHE A 1 350 ? 7.184 -3.921 22.901 1.00 86.00 350 PHE A O 1
ATOM 2916 N N . ALA A 1 351 ? 6.402 -1.817 22.815 1.00 82.44 351 ALA A N 1
ATOM 2917 C CA . ALA A 1 351 ? 7.300 -1.254 23.820 1.00 82.44 351 ALA A CA 1
ATOM 2918 C C . ALA A 1 351 ? 6.516 -0.652 24.983 1.00 82.44 351 ALA A C 1
ATOM 2920 O O . ALA A 1 351 ? 5.535 0.075 24.803 1.00 82.44 351 ALA A O 1
ATOM 2921 N N . LYS A 1 352 ? 6.984 -0.931 26.202 1.00 82.06 352 LYS A N 1
ATOM 2922 C CA . LYS A 1 352 ? 6.449 -0.321 27.424 1.00 82.06 352 LYS A CA 1
ATOM 2923 C C . LYS A 1 352 ? 7.011 1.080 27.586 1.00 82.06 352 LYS A C 1
ATOM 2925 O O . LYS A 1 352 ? 8.222 1.264 27.652 1.00 82.06 352 LYS A O 1
ATOM 2930 N N . LEU A 1 353 ? 6.116 2.048 27.728 1.00 81.75 353 LEU A N 1
ATOM 2931 C CA . LEU A 1 353 ? 6.460 3.418 28.081 1.00 81.75 353 LEU A CA 1
ATOM 2932 C C . LEU A 1 353 ? 6.263 3.654 29.591 1.00 81.75 353 LEU A C 1
ATOM 2934 O O . LEU A 1 353 ? 5.564 2.881 30.261 1.00 81.75 353 LEU A O 1
ATOM 2938 N N . PRO A 1 354 ? 6.856 4.723 30.160 1.00 79.25 354 PRO A N 1
ATOM 2939 C CA . PRO A 1 354 ? 6.598 5.116 31.541 1.00 79.25 354 PRO A CA 1
ATOM 2940 C C . PRO A 1 354 ? 5.095 5.253 31.816 1.00 79.25 354 PRO A C 1
ATOM 2942 O O . PRO A 1 354 ? 4.354 5.823 31.022 1.00 79.25 354 PRO A O 1
ATOM 2945 N N . SER A 1 355 ? 4.634 4.721 32.947 1.00 80.06 355 SER A N 1
ATOM 2946 C CA . SER A 1 355 ? 3.216 4.772 33.328 1.00 80.06 355 SER A CA 1
ATOM 2947 C C . SER A 1 355 ? 2.833 6.133 33.927 1.00 80.06 355 SER A C 1
ATOM 2949 O O . SER A 1 355 ? 3.635 6.759 34.622 1.00 80.06 355 SER A O 1
ATOM 2951 N N . LEU A 1 356 ? 1.586 6.563 33.713 1.00 80.12 356 LEU A N 1
ATOM 2952 C CA . LEU A 1 356 ? 0.983 7.759 34.309 1.00 80.12 356 LEU A CA 1
ATOM 2953 C C . LEU A 1 356 ? 0.025 7.346 35.435 1.00 80.12 356 LEU A C 1
ATOM 2955 O O . LEU A 1 356 ? -1.136 7.010 35.204 1.00 80.12 356 LEU A O 1
ATOM 2959 N N . GLY A 1 357 ? 0.504 7.356 36.679 1.00 87.88 357 GLY A N 1
ATOM 2960 C CA . GLY A 1 357 ? -0.295 6.905 37.820 1.00 87.88 357 GLY A CA 1
ATOM 2961 C C . GLY A 1 357 ? -0.670 5.426 37.686 1.00 87.88 357 GLY A C 1
ATOM 2962 O O . GLY A 1 357 ? 0.199 4.563 37.774 1.00 87.88 357 GLY A O 1
ATOM 2963 N N . LYS A 1 358 ? -1.961 5.135 37.484 1.00 89.62 358 LYS A N 1
ATOM 2964 C CA . LYS A 1 358 ? -2.456 3.770 37.218 1.00 89.62 358 LYS A CA 1
ATOM 2965 C C . LYS A 1 358 ? -2.537 3.423 35.729 1.00 89.62 358 LYS A C 1
ATOM 2967 O O . LYS A 1 358 ? -2.754 2.260 35.400 1.00 89.62 358 LYS A O 1
ATOM 2972 N N . THR A 1 359 ? -2.367 4.407 34.852 1.00 90.25 359 THR A N 1
ATOM 2973 C CA . THR A 1 359 ? -2.438 4.222 33.405 1.00 90.25 359 THR A CA 1
ATOM 2974 C C . THR A 1 359 ? -1.102 3.716 32.885 1.00 90.25 359 THR A C 1
ATOM 2976 O O . THR A 1 359 ? -0.073 4.372 33.061 1.00 90.25 359 THR A O 1
ATOM 2979 N N . ARG A 1 360 ? -1.107 2.562 32.222 1.00 89.81 360 ARG A N 1
ATOM 2980 C CA . ARG A 1 360 ? 0.070 2.034 31.523 1.00 89.81 360 ARG A CA 1
ATOM 2981 C C . ARG A 1 360 ? 0.051 2.513 30.080 1.00 89.81 360 ARG A C 1
ATOM 2983 O O . ARG A 1 360 ? -1.017 2.644 29.494 1.00 89.81 360 ARG A O 1
ATOM 2990 N N . LEU A 1 361 ? 1.225 2.768 29.520 1.00 88.38 361 LEU A N 1
ATOM 2991 C CA . LEU A 1 361 ? 1.375 3.230 28.147 1.00 88.38 361 LEU A CA 1
ATOM 2992 C C . LEU A 1 361 ? 2.144 2.188 27.341 1.00 88.38 361 LEU A C 1
ATOM 2994 O O . LEU A 1 361 ? 3.175 1.684 27.800 1.00 88.38 361 LEU A O 1
ATOM 2998 N N . LEU A 1 362 ? 1.639 1.873 26.154 1.00 89.50 362 LEU A N 1
ATOM 2999 C CA . LEU A 1 362 ? 2.259 0.935 25.227 1.00 89.50 362 LEU A CA 1
ATOM 3000 C C . LEU A 1 362 ? 2.343 1.563 23.845 1.00 89.50 362 LEU A C 1
ATOM 3002 O O . LEU A 1 362 ? 1.345 2.065 23.340 1.00 89.50 362 LEU A O 1
ATOM 3006 N N . LEU A 1 363 ? 3.509 1.483 23.217 1.00 90.00 363 LEU A N 1
ATOM 3007 C CA . LEU A 1 363 ? 3.578 1.574 21.764 1.00 90.00 363 LEU A CA 1
ATOM 3008 C C . LEU A 1 363 ? 3.328 0.185 21.209 1.00 90.00 363 LEU A C 1
ATOM 3010 O O . LEU A 1 363 ? 3.969 -0.754 21.668 1.00 90.00 363 LEU A O 1
ATOM 3014 N N . VAL A 1 364 ? 2.415 0.058 20.254 1.00 90.56 364 VAL A N 1
ATOM 3015 C CA . VAL A 1 364 ? 2.072 -1.211 19.613 1.00 90.56 364 VAL A CA 1
ATOM 3016 C C . VAL A 1 364 ? 2.214 -1.051 18.112 1.00 90.56 364 VAL A C 1
ATOM 3018 O O . VAL A 1 364 ? 1.638 -0.136 17.534 1.00 90.56 364 VAL A O 1
ATOM 3021 N N . SER A 1 365 ? 2.988 -1.931 17.489 1.00 89.94 365 SER A N 1
ATOM 3022 C CA . SER A 1 365 ? 3.081 -2.041 16.038 1.00 89.94 365 SER A CA 1
ATOM 3023 C C . SER A 1 365 ? 2.560 -3.398 15.596 1.00 89.94 365 SER A C 1
ATOM 3025 O O . SER A 1 365 ? 2.757 -4.389 16.297 1.00 89.94 365 SER A O 1
ATOM 3027 N N . GLY A 1 366 ? 1.897 -3.432 14.449 1.00 89.38 366 GLY A N 1
ATOM 3028 C CA . GLY A 1 366 ? 1.404 -4.652 13.824 1.00 89.38 366 GLY A CA 1
ATOM 3029 C C . GLY A 1 366 ? 1.426 -4.523 12.307 1.00 89.38 366 GLY A C 1
ATOM 3030 O O . GLY A 1 366 ? 1.659 -3.436 11.769 1.00 89.38 366 GLY A O 1
ATOM 3031 N N . PHE A 1 367 ? 1.194 -5.644 11.635 1.00 84.31 367 PHE A N 1
ATOM 3032 C CA . PHE A 1 367 ? 1.217 -5.748 10.181 1.00 84.31 367 PHE A CA 1
ATOM 3033 C C . PHE A 1 367 ? -0.143 -6.194 9.655 1.00 84.31 367 PHE A C 1
ATOM 3035 O O . PHE A 1 367 ? -0.698 -7.187 10.120 1.00 84.31 367 PHE A O 1
ATOM 3042 N N . MET A 1 368 ? -0.664 -5.484 8.664 1.00 81.19 368 MET A N 1
ATOM 3043 C CA . MET A 1 368 ? -1.816 -5.920 7.883 1.00 81.19 368 MET A CA 1
ATOM 3044 C C . MET A 1 368 ? -1.471 -7.175 7.072 1.00 81.19 368 MET A C 1
ATOM 3046 O O . MET A 1 368 ? -0.299 -7.454 6.812 1.00 81.19 368 MET A O 1
ATOM 3050 N N . GLU A 1 369 ? -2.486 -7.892 6.581 1.00 71.38 369 GLU A N 1
ATOM 3051 C CA . GLU A 1 369 ? -2.287 -9.040 5.675 1.00 71.38 369 GLU A CA 1
ATOM 3052 C C . GLU A 1 369 ? -1.503 -8.672 4.401 1.00 71.38 369 GLU A C 1
ATOM 3054 O O . GLU A 1 369 ? -0.791 -9.506 3.843 1.00 71.38 369 GLU A O 1
ATOM 3059 N N . SER A 1 370 ? -1.580 -7.408 3.967 1.00 70.69 370 SER A N 1
ATOM 3060 C CA . SER A 1 370 ? -0.804 -6.855 2.849 1.00 70.69 370 SER A CA 1
ATOM 3061 C C . SER A 1 370 ? 0.699 -6.710 3.141 1.00 70.69 370 SER A C 1
ATOM 3063 O O . SER A 1 370 ? 1.461 -6.381 2.234 1.00 70.69 370 SER A O 1
ATOM 3065 N N . GLY A 1 371 ? 1.138 -6.927 4.387 1.00 72.75 371 GLY A N 1
ATOM 3066 C CA . GLY A 1 371 ? 2.507 -6.692 4.860 1.00 72.75 371 GLY A CA 1
ATOM 3067 C C . GLY A 1 371 ? 2.781 -5.245 5.287 1.00 72.75 371 GLY A C 1
ATOM 3068 O O . GLY A 1 371 ? 3.873 -4.928 5.756 1.00 72.75 371 GLY A O 1
ATOM 3069 N N . GLN A 1 372 ? 1.793 -4.365 5.150 1.00 78.88 372 GLN A N 1
ATOM 3070 C CA . GLN A 1 372 ? 1.874 -2.964 5.544 1.00 78.88 372 GLN A CA 1
ATOM 3071 C C . GLN A 1 372 ? 1.824 -2.807 7.068 1.00 78.88 372 GLN A C 1
ATOM 3073 O O . GLN A 1 372 ? 1.032 -3.468 7.733 1.00 78.88 372 GLN A O 1
ATOM 3078 N N . SER A 1 373 ? 2.648 -1.920 7.630 1.00 84.25 373 SER A N 1
ATOM 3079 C CA . SER A 1 373 ? 2.712 -1.713 9.078 1.00 84.25 373 SER A CA 1
ATOM 3080 C C . SER A 1 373 ? 1.906 -0.510 9.555 1.00 84.25 373 SER A C 1
ATOM 3082 O O . SER A 1 373 ? 1.754 0.501 8.862 1.00 84.25 373 SER A O 1
ATOM 3084 N N . GLU A 1 374 ? 1.436 -0.613 10.792 1.00 90.38 374 GLU A N 1
ATOM 3085 C CA . GLU A 1 374 ? 0.839 0.486 11.544 1.00 90.38 374 GLU A CA 1
ATOM 3086 C C . GLU A 1 374 ? 1.509 0.600 12.920 1.00 90.38 374 GLU A C 1
ATOM 3088 O O . GLU A 1 374 ? 2.088 -0.365 13.437 1.00 90.38 374 GLU A O 1
ATOM 3093 N N . LEU A 1 375 ? 1.461 1.796 13.513 1.00 91.31 375 LEU A N 1
ATOM 3094 C CA . LEU A 1 375 ? 1.963 2.058 14.863 1.00 91.31 375 LEU A CA 1
ATOM 3095 C C . LEU A 1 375 ? 0.932 2.854 15.657 1.00 91.31 375 LEU A C 1
ATOM 3097 O O . LEU A 1 375 ? 0.485 3.919 15.230 1.00 91.31 375 LEU A O 1
ATOM 3101 N N . TYR A 1 376 ? 0.638 2.372 16.856 1.00 93.94 376 TYR A N 1
ATOM 3102 C CA . TYR A 1 376 ? -0.321 2.945 17.786 1.00 93.94 376 TYR A CA 1
ATOM 3103 C C . TYR A 1 376 ? 0.337 3.262 19.125 1.00 93.94 376 TYR A C 1
ATOM 3105 O O . TYR A 1 376 ? 1.256 2.574 19.571 1.00 93.94 376 TYR A O 1
ATOM 3113 N N . LEU A 1 377 ? -0.178 4.286 19.800 1.00 93.69 377 LEU A N 1
ATOM 3114 C CA . LEU A 1 377 ? 0.028 4.507 21.227 1.00 93.69 377 LEU A CA 1
ATOM 3115 C C . LEU A 1 377 ? -1.256 4.133 21.960 1.00 93.69 377 LEU A C 1
ATOM 3117 O O . LEU A 1 377 ? -2.286 4.775 21.764 1.00 93.69 377 LEU A O 1
ATOM 3121 N N . LEU A 1 378 ? -1.177 3.125 22.822 1.00 94.81 378 LEU A N 1
ATOM 3122 C CA . LEU A 1 378 ? -2.280 2.657 23.652 1.00 94.81 378 LEU A CA 1
ATOM 3123 C C . LEU A 1 378 ? -2.128 3.165 25.083 1.00 94.81 378 LEU A C 1
ATOM 3125 O O . LEU A 1 378 ? -1.026 3.169 25.649 1.00 94.81 378 LEU A O 1
ATOM 3129 N N . THR A 1 379 ? -3.252 3.510 25.701 1.00 95.38 379 THR A N 1
ATOM 3130 C CA . THR A 1 379 ? -3.359 3.672 27.149 1.00 95.38 379 THR A CA 1
ATOM 3131 C C . THR A 1 379 ? -4.152 2.512 27.727 1.00 95.38 379 THR A C 1
ATOM 3133 O O . THR A 1 379 ? -5.217 2.158 27.231 1.00 95.38 379 THR A O 1
ATOM 3136 N N . LEU A 1 380 ? -3.633 1.899 28.786 1.00 93.31 380 LEU A N 1
ATOM 3137 C CA . LEU A 1 380 ? -4.269 0.770 29.455 1.00 93.31 380 LEU A CA 1
ATOM 3138 C C . LEU A 1 380 ? -4.554 1.087 30.916 1.00 93.31 380 LEU A C 1
ATOM 3140 O O . LEU A 1 380 ? -3.814 1.837 31.560 1.00 93.31 380 LEU A O 1
ATOM 3144 N N . ASN A 1 381 ? -5.577 0.443 31.467 1.00 92.94 381 ASN A N 1
ATOM 3145 C CA . ASN A 1 381 ? -5.833 0.462 32.901 1.00 92.94 381 ASN A CA 1
ATOM 3146 C C . ASN A 1 381 ? -4.925 -0.528 33.664 1.00 92.94 381 ASN A C 1
ATOM 3148 O O . ASN A 1 381 ? -4.055 -1.198 33.099 1.00 92.94 381 ASN A O 1
ATOM 3152 N N . ASP A 1 382 ? -5.111 -0.621 34.980 1.00 88.00 382 ASP A N 1
ATOM 3153 C CA . ASP A 1 382 ? -4.342 -1.516 35.851 1.00 88.00 382 ASP A CA 1
ATOM 3154 C C . ASP A 1 382 ? -4.619 -3.007 35.597 1.00 88.00 382 ASP A C 1
ATOM 3156 O O . ASP A 1 382 ? -3.753 -3.837 35.885 1.00 88.00 382 ASP A O 1
ATOM 3160 N N . THR A 1 383 ? -5.765 -3.325 34.993 1.00 89.31 383 THR A N 1
ATOM 3161 C CA . THR A 1 383 ? -6.152 -4.664 34.524 1.00 89.31 383 THR A CA 1
ATOM 3162 C C . THR A 1 383 ? -5.762 -4.960 33.071 1.00 89.31 383 THR A C 1
ATOM 3164 O O . THR A 1 383 ? -6.189 -5.980 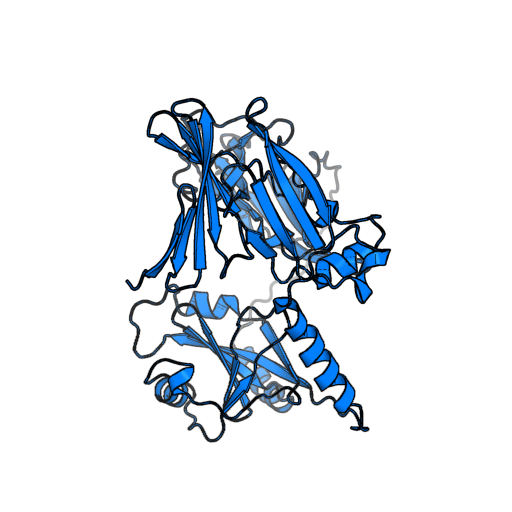32.552 1.00 89.31 383 THR A O 1
ATOM 3167 N N . LEU A 1 384 ? -4.942 -4.114 32.428 1.00 88.31 384 LEU A N 1
ATOM 3168 C CA . LEU A 1 384 ? -4.492 -4.246 31.029 1.00 88.31 384 LEU A CA 1
ATOM 3169 C C . LEU A 1 384 ? -5.578 -4.091 29.949 1.00 88.31 384 LEU A C 1
ATOM 3171 O O . LEU A 1 384 ? -5.305 -4.360 28.784 1.00 88.31 384 LEU A O 1
ATOM 3175 N N . ASN A 1 385 ? -6.763 -3.587 30.289 1.00 91.25 385 ASN A N 1
ATOM 3176 C CA . ASN A 1 385 ? -7.771 -3.253 29.283 1.00 91.25 385 ASN A CA 1
ATOM 3177 C C . ASN A 1 385 ? -7.439 -1.905 28.644 1.00 91.25 385 ASN A C 1
ATOM 3179 O O . ASN A 1 385 ? -7.030 -0.971 29.348 1.00 91.25 385 ASN A O 1
ATOM 3183 N N . ILE A 1 386 ? -7.672 -1.795 27.337 1.00 94.62 386 ILE A N 1
ATOM 3184 C CA . ILE A 1 386 ? -7.504 -0.554 26.582 1.00 94.62 386 ILE A CA 1
ATOM 3185 C C . ILE A 1 386 ? -8.479 0.503 27.118 1.00 94.62 386 ILE A C 1
ATOM 3187 O O . ILE A 1 386 ? -9.680 0.274 27.249 1.00 94.62 386 ILE A O 1
ATOM 3191 N N . ILE A 1 387 ? -7.939 1.665 27.485 1.00 96.06 387 ILE A N 1
ATOM 3192 C CA . ILE A 1 387 ? -8.705 2.860 27.842 1.00 96.06 387 ILE A CA 1
ATOM 3193 C C . ILE A 1 387 ? -8.910 3.715 26.595 1.00 96.06 387 ILE A C 1
ATOM 3195 O O . ILE A 1 387 ? -10.007 4.241 26.395 1.00 96.06 387 ILE A O 1
ATOM 3199 N N . ASP A 1 388 ? -7.847 3.924 25.821 1.00 97.19 388 ASP A N 1
ATOM 3200 C CA . ASP A 1 388 ? -7.822 4.778 24.637 1.00 97.19 388 ASP A CA 1
ATOM 3201 C C . ASP A 1 388 ? -6.638 4.419 23.733 1.00 97.19 388 ASP A C 1
ATOM 3203 O O . ASP A 1 388 ? -5.673 3.782 24.173 1.00 97.19 388 ASP A O 1
ATOM 3207 N N . ASN A 1 389 ? -6.680 4.870 22.483 1.00 96.19 389 ASN A N 1
ATOM 3208 C CA . ASN A 1 389 ? -5.581 4.693 21.547 1.00 96.19 389 ASN A CA 1
ATOM 3209 C C . ASN A 1 389 ? -5.479 5.856 20.551 1.00 96.19 389 ASN A C 1
ATOM 3211 O O . ASN A 1 389 ? -6.449 6.565 20.295 1.00 96.19 389 ASN A O 1
ATOM 3215 N N . ILE A 1 390 ? -4.282 6.070 20.005 1.00 95.12 390 ILE A N 1
ATOM 3216 C CA . ILE A 1 390 ? -4.084 6.916 18.825 1.00 95.12 390 ILE A CA 1
ATOM 3217 C C . ILE A 1 390 ? -3.168 6.220 17.830 1.00 95.12 390 ILE A C 1
ATOM 3219 O O . ILE A 1 390 ? -2.142 5.652 18.208 1.00 95.12 390 ILE A O 1
ATOM 3223 N N . MET A 1 391 ? -3.510 6.325 16.550 1.00 93.12 391 MET A N 1
ATOM 3224 C CA . MET A 1 391 ? -2.620 5.941 15.464 1.00 93.12 391 MET A CA 1
ATOM 3225 C C . MET A 1 391 ? -1.537 7.010 15.301 1.00 93.12 391 MET A C 1
ATOM 3227 O O . MET A 1 391 ? -1.832 8.193 15.108 1.00 93.12 391 MET A O 1
ATOM 3231 N N . LEU A 1 392 ? -0.280 6.593 15.406 1.00 87.94 392 LEU A N 1
ATOM 3232 C CA . LEU A 1 392 ? 0.889 7.448 15.224 1.00 87.94 392 LEU A CA 1
ATOM 3233 C C . LEU A 1 392 ? 1.433 7.382 13.800 1.00 87.94 392 LEU A C 1
ATOM 3235 O O . LEU A 1 392 ? 2.017 8.361 13.352 1.00 87.94 392 LEU A O 1
ATOM 3239 N N . TYR A 1 393 ? 1.263 6.249 13.117 1.00 86.81 393 TYR A N 1
ATOM 3240 C CA . TYR A 1 393 ? 1.784 6.023 11.771 1.00 86.81 393 TYR A CA 1
ATOM 3241 C C . TYR A 1 393 ? 0.970 4.958 11.032 1.00 86.81 393 TYR A C 1
ATOM 3243 O O . TYR A 1 393 ? 0.496 3.994 11.640 1.00 86.81 393 TYR A O 1
ATOM 3251 N N . THR A 1 394 ? 0.872 5.126 9.712 1.00 84.25 394 THR A N 1
ATOM 3252 C CA . THR A 1 394 ? 0.313 4.154 8.767 1.00 84.25 394 THR A CA 1
ATOM 3253 C C . THR A 1 394 ? 1.197 4.074 7.523 1.00 84.25 394 THR A C 1
ATOM 3255 O O . THR A 1 394 ? 1.747 5.082 7.076 1.00 84.25 394 THR A O 1
ATOM 3258 N N . HIS A 1 395 ? 1.305 2.884 6.934 1.00 75.00 395 HIS A N 1
ATOM 3259 C CA . HIS A 1 395 ? 2.060 2.621 5.706 1.00 75.00 395 HIS A CA 1
ATOM 3260 C C . HIS A 1 395 ? 1.768 3.588 4.547 1.00 75.00 395 HIS A C 1
ATOM 3262 O O . HIS A 1 395 ? 2.657 3.822 3.729 1.00 75.00 395 HIS A O 1
ATOM 3268 N N . LYS A 1 396 ? 0.561 4.173 4.471 1.00 68.44 396 LYS A N 1
ATOM 3269 C CA . LYS A 1 396 ? 0.177 5.110 3.397 1.00 68.44 396 LYS A CA 1
ATOM 3270 C C . LYS A 1 396 ? 1.119 6.310 3.303 1.00 68.44 396 LYS A C 1
ATOM 3272 O O . LYS A 1 396 ? 1.249 6.905 2.244 1.00 68.44 396 LYS A O 1
ATOM 3277 N N . GLU A 1 397 ? 1.805 6.638 4.395 1.00 65.94 397 GLU A N 1
ATOM 3278 C CA . GLU A 1 397 ? 2.788 7.722 4.457 1.00 65.94 397 GLU A CA 1
ATOM 3279 C C . GLU A 1 397 ? 4.080 7.385 3.687 1.00 65.94 397 GLU A C 1
ATOM 3281 O O . GLU A 1 397 ? 4.760 8.284 3.200 1.00 65.94 397 GLU A O 1
ATOM 3286 N N . THR A 1 398 ? 4.397 6.097 3.506 1.00 59.88 398 THR A N 1
ATOM 3287 C CA . THR A 1 398 ? 5.579 5.648 2.745 1.00 59.88 398 THR A CA 1
ATOM 3288 C C . THR A 1 398 ? 5.346 5.545 1.240 1.00 59.88 398 THR A C 1
ATOM 3290 O O . THR A 1 398 ? 6.293 5.694 0.473 1.00 59.88 398 THR A O 1
ATOM 3293 N N . GLU A 1 399 ? 4.104 5.343 0.796 1.00 57.09 399 GLU A N 1
ATOM 3294 C CA . GLU A 1 399 ? 3.781 5.198 -0.632 1.00 57.09 399 GLU A CA 1
ATOM 3295 C C . GLU A 1 399 ? 3.868 6.522 -1.404 1.00 57.09 399 GLU A C 1
ATOM 3297 O O . GLU A 1 399 ? 4.078 6.512 -2.613 1.00 57.09 399 GLU A O 1
ATOM 3302 N N . SER A 1 400 ? 3.767 7.652 -0.701 1.00 57.28 400 SER A N 1
ATOM 3303 C CA . SER A 1 400 ? 3.882 9.015 -1.235 1.00 57.28 400 SER A CA 1
ATOM 3304 C C . SER A 1 400 ? 5.324 9.532 -1.371 1.00 57.28 400 SER A C 1
ATOM 3306 O O . SER A 1 400 ? 5.525 10.717 -1.596 1.00 57.28 400 SER A O 1
ATOM 3308 N N . GLY A 1 401 ? 6.347 8.685 -1.205 1.00 56.50 401 GLY A N 1
ATOM 3309 C CA . GLY A 1 401 ? 7.728 9.001 -1.609 1.00 56.50 401 GLY A CA 1
ATOM 3310 C C . GLY A 1 401 ? 8.478 10.088 -0.820 1.00 56.50 401 GLY A C 1
ATOM 3311 O O . GLY A 1 401 ? 9.646 10.324 -1.110 1.00 56.50 401 GLY A O 1
ATOM 3312 N N . GLY A 1 402 ? 7.876 10.719 0.194 1.00 70.81 402 GLY A N 1
ATOM 3313 C CA . GLY A 1 402 ? 8.556 11.786 0.945 1.00 70.81 402 GLY A CA 1
ATOM 3314 C C . GLY A 1 402 ? 8.010 12.110 2.335 1.00 70.81 402 GLY A C 1
ATOM 3315 O O . GLY A 1 402 ? 8.612 12.925 3.034 1.00 70.81 402 GLY A O 1
ATOM 3316 N N . ILE A 1 403 ? 6.908 11.488 2.777 1.00 79.06 403 ILE A N 1
ATOM 3317 C CA . ILE A 1 403 ? 6.257 11.857 4.042 1.00 79.06 403 ILE A CA 1
ATOM 3318 C C . ILE A 1 403 ? 6.919 11.161 5.234 1.00 79.06 403 ILE A C 1
ATOM 3320 O O . ILE A 1 403 ? 7.023 9.941 5.310 1.00 79.06 403 ILE A O 1
ATOM 3324 N N . THR A 1 404 ? 7.315 11.985 6.196 1.00 81.38 404 THR A N 1
ATOM 3325 C CA . THR A 1 404 ? 8.036 11.698 7.428 1.00 81.38 404 THR A CA 1
ATOM 3326 C C . THR A 1 404 ? 7.182 12.053 8.639 1.00 81.38 404 THR A C 1
ATOM 3328 O O . THR A 1 404 ? 6.969 13.221 8.944 1.00 81.38 404 THR A O 1
ATOM 3331 N N . THR A 1 405 ? 6.685 11.049 9.365 1.00 81.25 405 THR A N 1
ATOM 3332 C CA . THR A 1 405 ? 5.989 11.237 10.643 1.00 81.25 405 THR A CA 1
ATOM 3333 C C . THR A 1 405 ? 6.937 11.117 11.836 1.00 81.25 405 THR A C 1
ATOM 3335 O O . THR A 1 405 ? 7.364 10.042 12.245 1.00 81.25 405 THR A O 1
ATOM 3338 N N . LYS A 1 406 ? 7.238 12.234 12.486 1.00 84.81 406 LYS A N 1
ATOM 3339 C CA . LYS A 1 406 ? 7.945 12.267 13.769 1.00 84.81 406 LYS A CA 1
ATOM 3340 C C . LYS A 1 406 ? 6.939 12.326 14.900 1.00 84.81 406 LYS A C 1
ATOM 3342 O O . LYS A 1 406 ? 5.969 13.080 14.837 1.00 84.81 406 LYS A O 1
ATOM 3347 N N . PHE A 1 407 ? 7.203 11.613 15.986 1.00 86.56 407 PHE A N 1
ATOM 3348 C CA . PHE A 1 407 ? 6.442 11.817 17.210 1.00 86.56 407 PHE A CA 1
ATOM 3349 C C . PHE A 1 407 ? 7.344 11.906 18.431 1.00 86.56 407 PHE A C 1
ATOM 3351 O O . PHE A 1 407 ? 8.474 11.420 18.461 1.00 86.56 407 PHE A O 1
ATOM 3358 N N . LYS A 1 408 ? 6.829 12.577 19.456 1.00 84.38 408 LYS A N 1
ATOM 3359 C CA . LYS A 1 408 ? 7.528 12.778 20.720 1.00 84.38 408 LYS A CA 1
ATOM 3360 C C . LYS A 1 408 ? 6.543 12.719 21.864 1.00 84.38 408 LYS A C 1
ATOM 3362 O O . LYS A 1 408 ? 5.481 13.332 21.796 1.00 84.38 408 LYS A O 1
ATOM 3367 N N . ILE A 1 409 ? 6.925 12.004 22.915 1.00 82.19 409 ILE A N 1
ATOM 3368 C CA . ILE A 1 409 ? 6.149 11.870 24.144 1.00 82.19 409 ILE A CA 1
ATOM 3369 C C . ILE A 1 409 ? 6.968 12.500 25.266 1.00 82.19 409 ILE A C 1
ATOM 3371 O O . ILE A 1 409 ? 8.081 12.083 25.576 1.00 82.19 409 ILE A O 1
ATOM 3375 N N . SER A 1 410 ? 6.431 13.564 25.839 1.00 80.38 410 SER A N 1
ATOM 3376 C CA . SER A 1 410 ? 7.047 14.312 26.936 1.00 80.38 410 SER A CA 1
ATOM 3377 C C . SER A 1 410 ? 6.815 13.644 28.299 1.00 80.38 410 SER A C 1
ATOM 3379 O O . SER A 1 410 ? 5.949 12.780 28.455 1.00 80.38 410 SER A O 1
ATOM 3381 N N . LYS A 1 411 ? 7.562 14.085 29.322 1.00 74.56 411 LYS A N 1
ATOM 3382 C CA . LYS A 1 411 ? 7.402 13.624 30.715 1.00 74.56 411 LYS A CA 1
ATOM 3383 C C . LYS A 1 411 ? 6.034 13.958 31.316 1.00 74.56 411 LYS A C 1
ATOM 3385 O O . LYS A 1 411 ? 5.590 13.261 32.222 1.00 74.56 411 LYS A O 1
ATOM 3390 N N . ASP A 1 412 ? 5.375 15.009 30.836 1.00 80.00 412 ASP A N 1
ATOM 3391 C CA . ASP A 1 412 ? 4.017 15.395 31.226 1.00 80.00 412 ASP A CA 1
ATOM 3392 C C . ASP A 1 412 ? 2.937 14.776 30.322 1.00 80.00 412 ASP A C 1
ATOM 3394 O O . ASP A 1 412 ? 1.777 15.191 30.368 1.00 80.00 412 ASP A O 1
ATOM 3398 N N . PHE A 1 413 ? 3.310 13.756 29.538 1.00 85.31 413 PHE A N 1
ATOM 3399 C CA . PHE A 1 413 ? 2.419 12.973 28.680 1.00 85.31 413 PHE A CA 1
ATOM 3400 C C . PHE A 1 413 ? 1.686 13.813 27.626 1.00 85.31 413 PHE A C 1
ATOM 3402 O O . PHE A 1 413 ? 0.592 13.467 27.171 1.00 85.31 413 PHE A O 1
ATOM 3409 N N . MET A 1 414 ? 2.308 14.918 27.214 1.00 88.12 414 MET A N 1
ATOM 3410 C CA . MET A 1 414 ? 2.007 15.572 25.948 1.00 88.12 414 MET A CA 1
ATOM 3411 C C . MET A 1 414 ? 2.668 14.785 24.820 1.00 88.12 414 MET A C 1
ATOM 3413 O O . MET A 1 414 ? 3.871 14.512 24.873 1.00 88.12 414 MET A O 1
ATOM 3417 N N . ILE A 1 415 ? 1.885 14.453 23.804 1.00 89.12 415 ILE A N 1
ATOM 3418 C CA . ILE A 1 415 ? 2.335 13.794 22.584 1.00 89.12 415 ILE A CA 1
ATOM 3419 C C . ILE A 1 415 ? 2.300 14.836 21.471 1.00 89.12 415 ILE A C 1
ATOM 3421 O O . ILE A 1 415 ? 1.268 15.474 21.269 1.00 89.12 415 ILE A O 1
ATOM 3425 N N . SER A 1 416 ? 3.394 15.011 20.741 1.00 88.31 416 SER A N 1
ATOM 3426 C CA . SER A 1 416 ? 3.388 15.763 19.486 1.00 88.31 416 SER A CA 1
ATOM 3427 C C . SER A 1 416 ? 3.583 14.798 18.335 1.00 88.31 416 SER A C 1
ATOM 3429 O O . SER A 1 416 ? 4.527 14.013 18.380 1.00 88.31 416 SER A O 1
ATOM 3431 N N . VAL A 1 417 ? 2.741 14.896 17.315 1.00 89.81 417 VAL A N 1
ATOM 3432 C CA . VAL A 1 417 ? 2.892 14.198 16.037 1.00 89.81 417 VAL A CA 1
ATOM 3433 C C . VAL A 1 417 ? 3.116 15.259 14.969 1.00 89.81 417 VAL A C 1
ATOM 3435 O O . VAL A 1 417 ? 2.331 16.201 14.855 1.00 89.81 417 VAL A O 1
ATOM 3438 N N . LEU A 1 418 ? 4.213 15.143 14.236 1.00 88.31 418 LEU A N 1
ATOM 3439 C CA . LEU A 1 418 ? 4.632 16.049 13.179 1.00 88.31 418 LEU A CA 1
ATOM 3440 C C . LEU A 1 418 ? 4.795 15.233 11.903 1.00 88.31 418 LEU A C 1
ATOM 3442 O O . LEU A 1 418 ? 5.682 14.392 11.847 1.00 88.31 418 LEU A O 1
ATOM 3446 N N . LYS A 1 419 ? 3.971 15.500 10.896 1.00 89.06 419 LYS A N 1
ATOM 3447 C CA . LYS A 1 419 ? 4.162 14.974 9.547 1.00 89.06 419 LYS A CA 1
ATOM 3448 C C . LYS A 1 419 ? 4.831 16.040 8.704 1.00 89.06 419 LYS A C 1
ATOM 3450 O O . LYS A 1 419 ? 4.354 17.176 8.648 1.00 89.06 419 LYS A O 1
ATOM 3455 N N . GLU A 1 420 ? 5.930 15.682 8.075 1.00 90.12 420 GLU A N 1
ATOM 3456 C CA . GLU A 1 420 ? 6.711 16.550 7.210 1.00 90.12 420 GLU A CA 1
ATOM 3457 C C . GLU A 1 420 ? 6.997 15.845 5.882 1.00 90.12 420 GLU A C 1
ATOM 3459 O O . GLU A 1 420 ? 6.984 14.627 5.832 1.00 90.12 420 GLU A O 1
ATOM 3464 N N . GLU A 1 421 ? 7.224 16.584 4.811 1.00 89.31 421 GLU A N 1
ATOM 3465 C CA . GLU A 1 421 ? 7.553 16.060 3.489 1.00 89.31 421 GLU A CA 1
ATOM 3466 C C . GLU A 1 421 ? 8.808 16.761 2.980 1.00 89.31 421 GLU A C 1
ATOM 3468 O O . GLU A 1 421 ? 8.917 17.984 3.094 1.00 89.31 421 GLU A O 1
ATOM 3473 N N . GLU A 1 422 ? 9.779 16.008 2.468 1.00 83.44 422 GLU A N 1
ATOM 3474 C CA . GLU A 1 422 ? 10.977 16.595 1.865 1.00 83.44 422 GLU A CA 1
ATOM 3475 C C . GLU A 1 422 ? 10.751 16.824 0.366 1.00 83.44 422 GLU A C 1
ATOM 3477 O O . GLU A 1 422 ? 10.637 15.876 -0.404 1.00 83.44 422 GLU A O 1
ATOM 3482 N N . ILE A 1 423 ? 10.707 18.092 -0.045 1.00 83.56 423 ILE A N 1
ATOM 3483 C CA . ILE A 1 423 ? 10.528 18.518 -1.436 1.00 83.56 423 ILE A CA 1
ATOM 3484 C C . ILE A 1 423 ? 11.755 19.336 -1.830 1.00 83.56 423 ILE A C 1
ATOM 3486 O O . ILE A 1 423 ? 12.005 20.398 -1.259 1.00 83.56 423 ILE A O 1
ATOM 3490 N N . GLU A 1 424 ? 12.548 18.831 -2.779 1.00 86.69 424 GLU A N 1
ATOM 3491 C CA . GLU A 1 424 ? 13.743 19.515 -3.306 1.00 86.69 424 GLU A CA 1
ATOM 3492 C C . GLU A 1 424 ? 14.733 19.974 -2.207 1.00 86.69 424 GLU A C 1
ATOM 3494 O O . GLU A 1 424 ? 15.328 21.052 -2.270 1.00 86.69 424 GLU A O 1
ATOM 3499 N N . GLY A 1 425 ? 14.895 19.168 -1.150 1.00 84.75 425 GLY A N 1
ATOM 3500 C CA . GLY A 1 425 ? 15.763 19.479 -0.006 1.00 84.75 425 GLY A CA 1
ATOM 3501 C C . GLY A 1 425 ? 15.179 20.487 0.995 1.00 84.75 425 GLY A C 1
ATOM 3502 O O . GLY A 1 425 ? 15.875 20.911 1.922 1.00 84.75 425 GLY A O 1
ATOM 3503 N N . SER A 1 426 ? 13.912 20.876 0.834 1.00 83.62 426 SER A N 1
ATOM 3504 C CA . SER A 1 426 ? 13.150 21.672 1.800 1.00 83.62 426 SER A CA 1
ATOM 3505 C C . SER A 1 426 ? 12.146 20.799 2.548 1.00 83.62 426 SER A C 1
ATOM 3507 O O . SER A 1 426 ? 11.479 19.962 1.954 1.00 83.62 426 SER A O 1
ATOM 3509 N N . ILE A 1 427 ? 12.003 21.021 3.856 1.00 88.31 427 ILE A N 1
ATOM 3510 C CA . ILE A 1 427 ? 11.036 20.295 4.690 1.00 88.31 427 ILE A CA 1
ATOM 3511 C C . ILE A 1 427 ? 9.723 21.086 4.743 1.00 88.31 427 ILE A C 1
ATOM 3513 O O . ILE A 1 427 ? 9.658 22.153 5.360 1.00 88.31 427 ILE A O 1
ATOM 3517 N N . LEU A 1 428 ? 8.672 20.551 4.129 1.00 88.12 428 LEU A N 1
ATOM 3518 C CA . LEU A 1 428 ? 7.302 21.044 4.222 1.00 88.12 428 LEU A CA 1
ATOM 3519 C C . LEU A 1 428 ? 6.596 20.385 5.411 1.00 88.12 428 LEU A C 1
ATOM 3521 O O . LEU A 1 428 ? 6.529 19.168 5.500 1.00 88.12 428 LEU A O 1
ATOM 3525 N N . ILE A 1 429 ? 6.033 21.164 6.336 1.00 90.81 429 ILE A N 1
ATOM 3526 C CA . ILE A 1 429 ? 5.233 20.605 7.437 1.00 90.81 429 ILE A CA 1
ATOM 3527 C C . ILE A 1 429 ? 3.802 20.391 6.943 1.00 90.81 429 ILE A C 1
ATOM 3529 O O . ILE A 1 429 ? 3.066 21.360 6.761 1.00 90.81 429 ILE A O 1
ATOM 3533 N N . LEU A 1 430 ? 3.406 19.131 6.777 1.00 87.06 430 LEU A N 1
ATOM 3534 C CA . LEU A 1 430 ? 2.062 18.751 6.344 1.00 87.06 430 LEU A CA 1
ATOM 3535 C C . LEU A 1 430 ? 1.058 18.805 7.493 1.00 87.06 430 LEU A C 1
ATOM 3537 O O . LEU A 1 430 ? -0.057 19.298 7.347 1.00 87.06 430 LEU A O 1
ATOM 3541 N N . GLU A 1 431 ? 1.450 18.293 8.659 1.00 89.56 431 GLU A N 1
ATOM 3542 C CA . GLU A 1 431 ? 0.550 18.187 9.798 1.00 89.56 431 GLU A CA 1
ATOM 3543 C C . GLU A 1 431 ? 1.307 18.316 11.114 1.00 89.56 431 GLU A C 1
ATOM 3545 O O . GLU A 1 431 ? 2.386 17.759 11.299 1.00 89.56 431 GLU A O 1
ATOM 3550 N N . LYS A 1 432 ? 0.711 19.025 12.074 1.00 92.38 432 LYS A N 1
ATOM 3551 C CA . LYS A 1 432 ? 1.204 19.072 13.448 1.00 92.38 432 LYS A CA 1
ATOM 3552 C C . LYS A 1 432 ? 0.044 18.922 14.417 1.00 92.38 432 LYS A C 1
ATOM 3554 O O . LYS A 1 432 ? -0.773 19.830 14.564 1.00 92.38 432 LYS A O 1
ATOM 3559 N N . LYS A 1 433 ? -0.008 17.777 15.089 1.00 92.69 433 LYS A N 1
ATOM 3560 C CA . LYS A 1 433 ? -1.024 17.432 16.084 1.00 92.69 433 LYS A CA 1
ATOM 3561 C C . LYS A 1 433 ? -0.401 17.349 17.466 1.00 92.69 433 LYS A C 1
ATOM 3563 O O . LYS A 1 433 ? 0.733 16.901 17.634 1.00 92.69 433 LYS A O 1
ATOM 3568 N N . TRP A 1 434 ? -1.176 17.754 18.460 1.00 92.81 434 TRP A N 1
ATOM 3569 C CA . TRP A 1 434 ? -0.812 17.617 19.860 1.00 92.81 434 TRP A CA 1
ATOM 3570 C C . TRP A 1 434 ? -1.907 16.871 20.588 1.00 92.81 434 TRP A C 1
ATOM 3572 O O . TRP A 1 434 ? -3.091 17.161 20.418 1.00 92.81 434 TRP A O 1
ATOM 3582 N N . PHE A 1 435 ? -1.502 15.950 21.444 1.00 94.56 435 PHE A N 1
ATOM 3583 C CA . PHE A 1 435 ? -2.399 15.220 22.314 1.00 94.56 435 PHE A CA 1
ATOM 3584 C C . PHE A 1 435 ? -1.909 15.315 23.749 1.00 94.56 435 PHE A C 1
ATOM 3586 O O . PHE A 1 435 ? -0.718 15.488 24.008 1.00 94.56 435 PHE A O 1
ATOM 3593 N N . LYS A 1 436 ? -2.836 15.197 24.690 1.00 94.88 436 LYS A N 1
ATOM 3594 C CA . LYS A 1 436 ? -2.545 15.077 26.111 1.00 94.88 436 LYS A CA 1
ATOM 3595 C C . LYS A 1 436 ? -3.235 13.844 26.654 1.00 94.88 436 LYS A C 1
ATOM 3597 O O . LYS A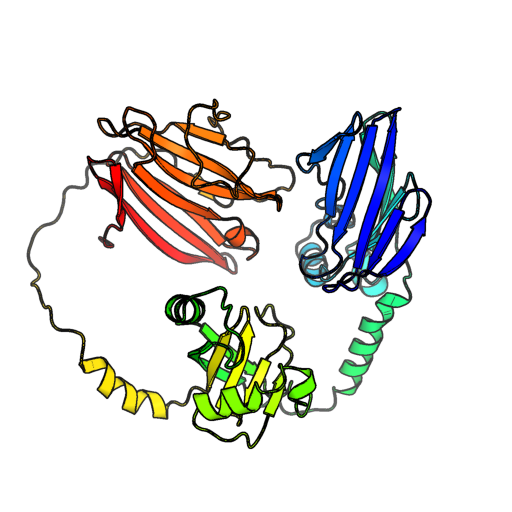 1 436 ? -4.440 13.690 26.462 1.00 94.88 436 LYS A O 1
ATOM 3602 N N . ILE A 1 437 ? -2.486 13.018 27.372 1.00 93.81 437 ILE A N 1
ATOM 3603 C CA . ILE A 1 437 ? -3.064 11.934 28.160 1.00 93.81 437 ILE A CA 1
ATOM 3604 C C . ILE A 1 437 ? -3.493 12.511 29.508 1.00 93.81 437 ILE A C 1
ATOM 3606 O O . ILE A 1 437 ? -2.683 13.100 30.229 1.00 93.81 437 ILE A O 1
ATOM 3610 N N . ASP A 1 438 ? -4.776 12.400 29.841 1.00 93.25 438 ASP A N 1
ATOM 3611 C CA . ASP A 1 438 ? -5.263 12.823 31.151 1.00 93.25 438 ASP A CA 1
ATOM 3612 C C . ASP A 1 438 ? -5.023 11.761 32.238 1.00 93.25 438 ASP A C 1
ATOM 3614 O O . ASP A 1 438 ? -4.579 10.643 31.983 1.00 93.25 438 ASP A O 1
ATOM 3618 N N . ILE A 1 439 ? -5.310 12.116 33.492 1.00 90.25 439 ILE A N 1
ATOM 3619 C CA . ILE A 1 439 ? -5.113 11.225 34.648 1.00 90.25 439 ILE A CA 1
ATOM 3620 C C . ILE A 1 439 ? -5.971 9.952 34.603 1.00 90.25 439 ILE A C 1
ATOM 3622 O O . ILE A 1 439 ? -5.685 9.012 35.341 1.00 90.25 439 ILE A O 1
ATOM 3626 N N . ALA A 1 440 ? -7.026 9.929 33.783 1.00 93.81 440 ALA A N 1
ATOM 3627 C CA . ALA A 1 440 ? -7.861 8.756 33.560 1.00 93.81 440 ALA A CA 1
ATOM 3628 C C . ALA A 1 440 ? -7.348 7.908 32.385 1.00 93.81 440 ALA A C 1
ATOM 3630 O O . ALA A 1 440 ? -7.960 6.897 32.067 1.00 93.81 440 ALA A O 1
ATOM 3631 N N . GLY A 1 441 ? -6.245 8.312 31.747 1.00 93.50 441 GLY A N 1
ATOM 3632 C CA . GLY A 1 441 ? -5.671 7.654 30.581 1.00 93.50 441 GLY A CA 1
ATOM 3633 C C . GLY A 1 441 ? -6.339 8.012 29.258 1.00 93.50 441 GLY A C 1
ATOM 3634 O O . GLY A 1 441 ? -5.967 7.435 28.244 1.00 93.50 441 GLY A O 1
ATOM 3635 N N . LYS A 1 442 ? -7.291 8.952 29.223 1.00 97.00 442 LYS A N 1
ATOM 3636 C CA . LYS A 1 442 ? -7.928 9.362 27.965 1.00 97.00 442 LYS A CA 1
ATOM 3637 C C . LYS A 1 442 ? -7.016 10.292 27.179 1.00 97.00 442 LYS A C 1
ATOM 3639 O O . LYS A 1 442 ? -6.446 11.231 27.743 1.00 97.00 442 LYS A O 1
ATOM 3644 N N . ILE A 1 443 ? -6.901 10.040 25.880 1.00 96.06 443 ILE A N 1
ATOM 3645 C CA . ILE A 1 443 ? -6.099 10.839 24.965 1.00 96.06 443 ILE A CA 1
ATOM 3646 C C . ILE A 1 443 ? -6.996 11.936 24.398 1.00 96.06 443 ILE A C 1
ATOM 3648 O O . ILE A 1 443 ? -8.029 11.684 23.788 1.00 96.06 443 ILE A O 1
ATOM 3652 N N . LYS A 1 444 ? -6.616 13.192 24.620 1.00 95.94 444 LYS A N 1
ATOM 3653 C CA . LYS A 1 444 ? -7.379 14.356 24.159 1.00 95.94 444 LYS A CA 1
ATOM 3654 C C . LYS A 1 444 ? -6.535 15.195 23.227 1.00 95.94 444 LYS A C 1
ATOM 3656 O O . LYS A 1 444 ? -5.386 15.491 23.551 1.00 95.94 444 LYS A O 1
ATOM 3661 N N . ALA A 1 445 ? -7.120 15.633 22.116 1.00 93.31 445 ALA A N 1
ATOM 3662 C CA . ALA A 1 445 ? -6.507 16.657 21.284 1.00 93.31 445 ALA A CA 1
ATOM 3663 C C . ALA A 1 445 ? -6.232 17.903 22.142 1.00 93.31 445 ALA A C 1
ATOM 3665 O O . ALA A 1 445 ? -7.116 18.419 22.832 1.00 93.31 445 ALA A O 1
ATOM 3666 N N . ALA A 1 446 ? -4.988 18.364 22.134 1.00 89.12 446 ALA A N 1
ATOM 3667 C CA . ALA A 1 446 ? -4.587 19.588 22.795 1.00 89.12 446 ALA A CA 1
ATOM 3668 C C . ALA A 1 446 ? -4.618 20.717 21.765 1.00 89.12 446 ALA A C 1
ATOM 3670 O O . ALA A 1 446 ? -4.007 20.615 20.702 1.00 89.12 446 ALA A O 1
ATOM 3671 N N . ALA A 1 447 ? -5.332 21.801 22.076 1.00 81.75 447 ALA A N 1
ATOM 3672 C CA . ALA A 1 447 ? -5.311 22.990 21.236 1.00 81.75 447 ALA A CA 1
ATOM 3673 C C . ALA A 1 447 ? -3.863 23.474 21.074 1.00 81.75 447 ALA A C 1
ATOM 3675 O O . ALA A 1 447 ? -3.120 23.526 22.060 1.00 81.75 447 ALA A O 1
ATOM 3676 N N . ASN A 1 448 ? -3.488 23.828 19.841 1.00 62.81 448 ASN A N 1
ATOM 3677 C CA . ASN A 1 448 ? -2.188 24.401 19.507 1.00 62.81 448 ASN A CA 1
ATOM 3678 C C . ASN A 1 448 ? -1.904 25.602 20.422 1.00 62.81 448 ASN A C 1
ATOM 3680 O O . ASN A 1 448 ? -2.393 26.704 20.186 1.00 62.81 448 ASN A O 1
ATOM 3684 N N . LYS A 1 449 ? -1.115 25.396 21.480 1.00 48.88 449 LYS A N 1
ATOM 3685 C CA . LYS A 1 449 ? -0.458 26.489 22.193 1.00 48.88 449 LYS A CA 1
ATOM 368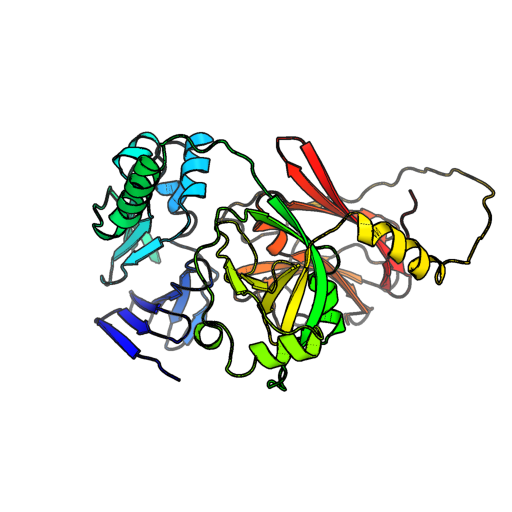6 C C . LYS A 1 449 ? 0.802 26.815 21.402 1.00 48.88 449 LYS A C 1
ATOM 3688 O O . LYS A 1 449 ? 1.861 26.266 21.693 1.00 48.88 449 LYS A O 1
ATOM 3693 N N . ILE A 1 450 ? 0.642 27.607 20.345 1.00 38.91 450 ILE A N 1
ATOM 3694 C CA . ILE A 1 450 ? 1.764 28.333 19.741 1.00 38.91 450 ILE A CA 1
ATOM 3695 C C . ILE A 1 450 ? 2.046 29.544 20.623 1.00 38.91 450 ILE A C 1
ATOM 3697 O O . ILE A 1 450 ? 1.068 30.253 20.961 1.00 38.91 450 ILE A O 1
#

Foldseek 3Di:
DDKDFPDDAPFKTWIADPQGIKIWGWADLDVQWIKIWMWDQGDPLTDIFIWIGHPNDTDGDLDPVLCPPVLVVFFPDDDPVLVVVSVVQSNGWDWDRNDRFKIKIFTLDDCVVRVVTGPERMWIWGQDSVVRGTDTPDHHHDPDPVSCVVVVVVVVVVVVPPDDDDPQPKWKWAWDAKDFDPVDPFFPDDRVVVCVVRVGPMDIDRPVQFDDFDPCVVADPDCRQVVVCVVVVHHFPGKTWDADPDPDVARTWICTPVFWIWGDDRRMITIIGTDDPVVVVPVVVVVVPDDDDDDDDDDDDDDDDDFPFDDKDKPPPPDDPPDPPPPPQKDFDDPQAPPVVVPQWDRKIWHWDDAQPQKTWIWIKTAGPSRWIWIKIFIAGNSNYTPDMDTQDTSVQPVVPFWMWIWTATPQRKIWIWIWGQDPNDIHTPDIWIWHQDSSRYIHTDPDPD

Sequence (450 aa):
MYNNIKYLKPNTLGIQVVDGFWTLSIYEFNENHSFIVTNNIVGDRNNIQTFNFINNKITPLKMINWFGGFEYKLLINNTTDCIELLENNLVSYNYNFSDKDIVEISGALNKEESENCFKGNTIKYKLNKKDRTFDIVDVYWKNDKYLSFNKIINEIKADESAVVQDNDEFENFIFFRSFQFCDNSNAAFTSEEAEIVYLNKEINLDFTKIKSLLDWNSFFYKGAKQCIEDELGEKNNSSYLFSTNEDFPFDNIVVFNDRHIITAQDGFFFVFKKYRESDLVNEKSTIKGREHLNLSKNSLTPILQAIEEYETISLPIKFSYDFAIELKDFSTIEETLDITEFDHLTDFQFAKLPSLGKTRLLLVSGFMESGQSELYLLTLNDTLNIIDNIMLYTHKETESGGITTKFKISKDFMISVLKEEEIEGSILILEKKWFKIDIAGKIKAAANKI